Protein AF-0000000084461878 (afdb_homodimer)

pLDDT: mean 96.88, std 4.03, range [68.06, 98.94]

Radius of gyration: 26.91 Å; Cα contacts (8 Å, |Δi|>4): 1799; chains: 2; bounding box: 58×83×60 Å

Sequence (734 aa):
MLKQELDTPCLVIEKSTLLHNLEEMQQHALRHAIHVRPHVKTHKCSRLAKLQVEYGAIGLSVAKVSEAEVLVNQGLKNILITSPVVTAGKIARLAACLQKNPDILVVVDNEQNLADLNAAGEGINTPINVLVDVDSGLGRTGVRPDYAVNFALKLSQYPWLNLMGIQCYAGHLQHISSYEERKTKSLQVMQKASDIRKAFRSQDLPCRILTGSGTGTYDIDVEATEITEIQPGSYVVMDVEYSLIESQGNALPPVFQPAMTLLTTVISSNRQEHVTVDAGTKAIYTNAYHKPKIISHEGLEYDWGGFGDEQGKITALGSTPLPVNGEVLELVIPHCDPTINLFDQFYLVDNGRVVDVWDIDLRGKSQMLKQELDTPCLVIEKSTLLHNLEEMQQHALRHAIHVRPHVKTHKCSRLAKLQVEYGAIGLSVAKVSEAEVLVNQGLKNILITSPVVTAGKIARLAACLQKNPDILVVVDNEQNLADLNAAGEGINTPINVLVDVDSGLGRTGVRPDYAVNFALKLSQYPWLNLMGIQCYAGHLQHISSYEERKTKSLQVMQKASDIRKAFRSQDLPCRILTGSGTGTYDIDVEATEITEIQPGSYVVMDVEYSLIESQGNALPPVFQPAMTLLTTVISSNRQEHVTVDAGTKAIYTNAYHKPKIISHEGLEYDWGGFGDEQGKITALGSTPLPVNGEVLELVIPHCDPTINLFDQFYLVDNGRVVDVWDIDLRGKSQ

InterPro domains:
  IPR001608 Alanine racemase, N-terminal [PF01168] (14-238)
  IPR026956 D-serine dehydratase-like domain [PF14031] (259-349)
  IPR026956 D-serine dehydratase-like domain [SM01119] (259-350)
  IPR029066 PLP-binding barrel [G3DSA:3.20.20.10] (15-237)
  IPR029066 PLP-binding barrel [SSF51419] (14-246)
  IPR042208 D-serine dehydratase-like domain superfamily [G3DSA:2.40.37.20] (6-361)
  IPR051466 D-amino acid metabolism enzyme [PTHR28004] (4-366)

Foldseek 3Di:
DFPQPDDPFAKAFAPVLLVLLLLLLLVLCVVLVAAAAAEALQQLFLVSQVVSVVSGHPFYEYQALLSLVVNLVVVGAQYEHEHQQADLVSLLSVLVSCVSYVNYEYEDADLVSLVSNLVSLVVSVHAHEYAAEPELPPPPDGYDLVCRLVVLVSSVVRVSYDYAAHEYADPVLLQPAEPVVSLVSLLVSLLSSVVSRVVCVVVVHHHNAYEYAEPSCSNRSSPHDRHRYYHYHCLSADFPSSQRHADVVSDPDDSRDHRMKTKWFFAADPDQFKTKIQAAVLQAPDDPPDFWAWDQDPQKGKDNVPPDHGMTIIGGHDPDGYDDGGGMIITGGHGRSVNSLSDQWYFYDYPRHGDDITGSNSRPVPD/DFPQPDDPFAKAFAPVLLVLLLLLLLVLCVVLVAAAAAEALQQLFLVSQVVSVVSGHPFYEYQALLSLVVNLVVVGAQYEHEYQQADLVSLLSVLVSCVSYVNYEYEDADLVSLVSNLVSLVVSVHAHEYAAEPELPPPPDGYDLVCRLVVLVSSVVRPSYDYAAHEYADPVLLQPQEPVVSLVSLLVSLLSSVVSRVVCVVVVHHHNAYEYAEPSCSNRSSPHDRHRYYHYHCLSAHFPSSQRHADVVSDPDDSRDHRMKTKWFFAADPDQFKTKIQAAVLQAPDDPPDFWAWDQDPQKGKDNVPPDHGMTIIGGHDPDDYDDGGGMIITGGHGRSVNSLSDQWYFYDYPRHGDDITGSNSRPVPD

Structure (mmCIF, N/CA/C/O backbone):
data_AF-0000000084461878-model_v1
#
loop_
_entity.id
_entity.type
_entity.pdbx_description
1 polymer 'Alanine racemase'
#
loop_
_atom_site.group_PDB
_atom_site.id
_atom_site.type_symbol
_atom_site.label_atom_id
_atom_site.label_alt_id
_atom_site.label_comp_id
_atom_site.label_asym_id
_atom_site.label_entity_id
_atom_site.label_seq_id
_atom_site.pdbx_PDB_ins_code
_atom_site.Cartn_x
_atom_site.Cartn_y
_atom_site.Cartn_z
_atom_site.occupancy
_atom_site.B_iso_or_equiv
_atom_site.auth_seq_id
_atom_site.auth_comp_id
_atom_site.auth_asym_id
_atom_site.auth_atom_id
_atom_site.pdbx_PDB_model_num
ATOM 1 N N . MET A 1 1 ? -21.188 -4.254 17.938 1 94.25 1 MET A N 1
ATOM 2 C CA . MET A 1 1 ? -20.984 -2.934 17.344 1 94.25 1 MET A CA 1
ATOM 3 C C . MET A 1 1 ? -21.531 -2.885 15.93 1 94.25 1 MET A C 1
ATOM 5 O O . MET A 1 1 ? -21.422 -3.854 15.18 1 94.25 1 MET A O 1
ATOM 9 N N . LEU A 1 2 ? -22.25 -1.845 15.625 1 96.62 2 LEU A N 1
ATOM 10 C CA . LEU A 1 2 ? -22.75 -1.658 14.266 1 96.62 2 LEU A CA 1
ATOM 11 C C . LEU A 1 2 ? -21.609 -1.3 13.312 1 96.62 2 LEU A C 1
ATOM 13 O O . LEU A 1 2 ? -20.641 -0.655 13.711 1 96.62 2 LEU A O 1
ATOM 17 N N . LYS A 1 3 ? -21.766 -1.771 12.055 1 96.12 3 LYS A N 1
ATOM 18 C CA . LYS A 1 3 ? -20.781 -1.523 11.008 1 96.12 3 LYS A CA 1
ATOM 19 C C . LYS A 1 3 ? -20.5 -0.032 10.867 1 96.12 3 LYS A C 1
ATOM 21 O O . LYS A 1 3 ? -19.344 0.364 10.633 1 96.12 3 LYS A O 1
ATOM 26 N N . GLN A 1 4 ? -21.438 0.799 11.102 1 94.5 4 GLN A N 1
ATOM 27 C CA . GLN A 1 4 ? -21.312 2.24 10.906 1 94.5 4 GLN A CA 1
ATOM 28 C C . GLN A 1 4 ? -20.531 2.885 12.047 1 94.5 4 GLN A C 1
ATOM 30 O O . GLN A 1 4 ? -20.125 4.047 11.953 1 94.5 4 GLN A O 1
ATOM 35 N N . GLU A 1 5 ? -20.297 2.131 13.102 1 96.44 5 GLU A N 1
ATOM 36 C CA . GLU A 1 5 ? -19.609 2.646 14.273 1 96.44 5 GLU A CA 1
ATOM 37 C C . GLU A 1 5 ? -18.109 2.344 14.203 1 96.44 5 GLU A C 1
ATOM 39 O O . GLU A 1 5 ? -17.328 2.799 15.047 1 96.44 5 GLU A O 1
ATOM 44 N N . LEU A 1 6 ? -17.734 1.584 13.195 1 98 6 LEU A N 1
ATOM 45 C CA . LEU A 1 6 ? -16.328 1.203 13.062 1 98 6 LEU A CA 1
ATOM 46 C C . LEU A 1 6 ? -15.461 2.426 12.789 1 98 6 LEU A C 1
ATOM 48 O O . LEU A 1 6 ? -15.891 3.365 12.117 1 98 6 LEU A O 1
ATOM 52 N N . ASP A 1 7 ? -14.266 2.406 13.305 1 97.94 7 ASP A N 1
ATOM 53 C CA . ASP A 1 7 ? -13.281 3.436 12.984 1 97.94 7 ASP A CA 1
ATOM 54 C C . ASP A 1 7 ? -12.805 3.307 11.547 1 97.94 7 ASP A C 1
ATOM 56 O O . ASP A 1 7 ? -12.469 2.209 11.094 1 97.94 7 ASP A O 1
ATOM 60 N N . THR A 1 8 ? -12.828 4.402 10.805 1 98.5 8 THR A N 1
ATOM 61 C CA . THR A 1 8 ? -12.5 4.402 9.383 1 98.5 8 THR A CA 1
ATOM 62 C C . THR A 1 8 ? -11.133 5.035 9.141 1 98.5 8 THR A C 1
ATOM 64 O O . THR A 1 8 ? -10.625 5.77 9.984 1 98.5 8 THR A O 1
ATOM 67 N N . PRO A 1 9 ? -10.539 4.758 8.008 1 98.56 9 PRO A N 1
ATOM 68 C CA . PRO A 1 9 ? -10.969 3.762 7.027 1 98.56 9 PRO A CA 1
ATOM 69 C C . PRO A 1 9 ? -10.766 2.328 7.516 1 98.56 9 PRO A C 1
ATOM 71 O O . PRO A 1 9 ? -9.883 2.068 8.336 1 98.56 9 PRO A O 1
ATOM 74 N N . CYS A 1 10 ? -11.602 1.443 7.109 1 98.75 10 CYS A N 1
ATOM 75 C CA . CYS A 1 10 ? -11.453 0.032 7.445 1 98.75 10 CYS A CA 1
ATOM 76 C C . CYS A 1 10 ? -12.078 -0.852 6.375 1 98.75 10 CYS A C 1
ATOM 78 O O . CYS A 1 10 ? -12.859 -0.374 5.547 1 98.75 10 CYS A O 1
ATOM 80 N N . LEU A 1 11 ? -11.688 -2.055 6.32 1 98.88 11 LEU A N 1
ATOM 81 C CA . LEU A 1 11 ? -12.242 -3.043 5.402 1 98.88 11 LEU A CA 1
ATOM 82 C C . LEU A 1 11 ? -13.281 -3.914 6.102 1 98.88 11 LEU A C 1
ATOM 84 O O . LEU A 1 11 ? -13.039 -4.41 7.207 1 98.88 11 LEU A O 1
ATOM 88 N N . VAL A 1 12 ? -14.367 -4.062 5.418 1 98.81 12 VAL A N 1
ATOM 89 C CA . VAL A 1 12 ? -15.469 -4.875 5.93 1 98.81 12 VAL A CA 1
ATOM 90 C C . VAL A 1 12 ? -15.773 -6.008 4.953 1 98.81 12 VAL A C 1
ATOM 92 O O . VAL A 1 12 ? -15.766 -5.805 3.734 1 98.81 12 VAL A O 1
ATOM 95 N N . ILE A 1 13 ? -15.984 -7.203 5.473 1 98.88 13 ILE A N 1
ATOM 96 C CA . ILE A 1 13 ? -16.438 -8.328 4.664 1 98.88 13 ILE A CA 1
ATOM 97 C C . ILE A 1 13 ? -17.859 -8.727 5.094 1 98.88 13 ILE A C 1
ATOM 99 O O . ILE A 1 13 ? -18.094 -9.031 6.266 1 98.88 13 ILE A O 1
ATOM 103 N N . GLU A 1 14 ? -18.766 -8.672 4.184 1 98.69 14 GLU A N 1
ATOM 104 C CA . GLU A 1 14 ? -20.109 -9.188 4.426 1 98.69 14 GLU A CA 1
ATOM 105 C C . GLU A 1 14 ? -20.109 -10.711 4.449 1 98.69 14 GLU A C 1
ATOM 107 O O . GLU A 1 14 ? -19.891 -11.352 3.42 1 98.69 14 GLU A O 1
ATOM 112 N N . LYS A 1 15 ? -20.5 -11.281 5.57 1 98.56 15 LYS A N 1
ATOM 113 C CA . LYS A 1 15 ? -20.375 -12.719 5.805 1 98.56 15 LYS A CA 1
ATOM 114 C C . LYS A 1 15 ? -21.219 -13.5 4.801 1 98.56 15 LYS A C 1
ATOM 116 O O . LYS A 1 15 ? -20.734 -14.453 4.188 1 98.56 15 LYS A O 1
ATOM 121 N N . SER A 1 16 ? -22.453 -13.148 4.645 1 98.38 16 SER A N 1
ATOM 122 C CA . SER A 1 16 ? -23.359 -13.883 3.766 1 98.38 16 SER A CA 1
ATOM 123 C C . SER A 1 16 ? -22.844 -13.883 2.328 1 98.38 16 SER A C 1
ATOM 125 O O . SER A 1 16 ? -22.906 -14.906 1.644 1 98.38 16 SER A O 1
ATOM 127 N N . THR A 1 17 ? -22.328 -12.742 1.87 1 98.44 17 THR A N 1
ATOM 128 C CA . THR A 1 17 ? -21.812 -12.641 0.513 1 98.44 17 THR A CA 1
ATOM 129 C C . THR A 1 17 ? -20.547 -13.477 0.354 1 98.44 17 THR A C 1
ATOM 131 O O . THR A 1 17 ? -20.344 -14.125 -0.677 1 98.44 17 THR A O 1
ATOM 134 N N . LEU A 1 18 ? -19.688 -13.438 1.381 1 98.81 18 LEU A N 1
ATOM 135 C CA . LEU A 1 18 ? -18.484 -14.273 1.37 1 98.81 18 LEU A CA 1
ATOM 136 C C . LEU A 1 18 ? -18.859 -15.75 1.24 1 98.81 18 LEU A C 1
ATOM 138 O O . LEU A 1 18 ? -18.297 -16.453 0.396 1 98.81 18 LEU A O 1
ATOM 142 N N . LEU A 1 19 ? -19.828 -16.172 2.031 1 98.56 19 LEU A N 1
ATOM 143 C CA . LEU A 1 19 ? -20.234 -17.578 2.014 1 98.56 19 LEU A CA 1
ATOM 144 C C . LEU A 1 19 ? -20.859 -17.938 0.672 1 98.56 19 LEU A C 1
ATOM 146 O O . LEU A 1 19 ? -20.641 -19.031 0.151 1 98.56 19 LEU A O 1
ATOM 150 N N . HIS A 1 20 ? -21.594 -17 0.139 1 98.38 20 HIS A N 1
ATOM 151 C CA . HIS A 1 20 ? -22.156 -17.203 -1.192 1 98.38 20 HIS A CA 1
ATOM 152 C C . HIS A 1 20 ? -21.062 -17.453 -2.223 1 98.38 20 HIS A C 1
ATOM 154 O O . HIS A 1 20 ? -21.141 -18.406 -3.006 1 98.38 20 HIS A O 1
ATOM 160 N N . ASN A 1 21 ? -20.062 -16.578 -2.234 1 98.69 21 ASN A N 1
ATOM 161 C CA . ASN A 1 21 ? -18.969 -16.703 -3.182 1 98.69 21 ASN A CA 1
ATOM 162 C C . ASN A 1 21 ? -18.234 -18.031 -3.023 1 98.69 21 ASN A C 1
ATOM 164 O O . ASN A 1 21 ? -17.891 -18.672 -4.012 1 98.69 21 ASN A O 1
ATOM 168 N N . LEU A 1 22 ? -18 -18.422 -1.768 1 98.81 22 LEU A N 1
ATOM 169 C CA . LEU A 1 22 ? -17.328 -19.688 -1.481 1 98.81 22 LEU A CA 1
ATOM 170 C C . LEU A 1 22 ? -18.141 -20.875 -2.006 1 98.81 22 LEU A C 1
ATOM 172 O O . LEU A 1 22 ? -17.609 -21.781 -2.637 1 98.81 22 LEU A O 1
ATOM 176 N N . GLU A 1 23 ? -19.422 -20.812 -1.789 1 98.56 23 GLU A N 1
ATOM 177 C CA . GLU A 1 23 ? -20.312 -21.875 -2.227 1 98.56 23 GLU A CA 1
ATOM 178 C C . GLU A 1 23 ? -20.359 -21.969 -3.748 1 98.56 23 GLU A C 1
ATOM 180 O O . GLU A 1 23 ? -20.328 -23.062 -4.309 1 98.56 23 GLU A O 1
ATOM 185 N N . GLU A 1 24 ? -20.438 -20.828 -4.363 1 97.94 24 GLU A N 1
ATOM 186 C CA . GLU A 1 24 ? -20.469 -20.797 -5.82 1 97.94 24 GLU A CA 1
ATOM 187 C C . GLU A 1 24 ? -19.219 -21.422 -6.426 1 97.94 24 GLU A C 1
ATOM 189 O O . GLU A 1 24 ? -19.297 -22.172 -7.402 1 97.94 24 GLU A O 1
ATOM 194 N N . MET A 1 25 ? -18.062 -21.141 -5.887 1 98.56 25 MET A N 1
ATOM 195 C CA . MET A 1 25 ? -16.812 -21.719 -6.395 1 98.56 25 MET A CA 1
ATOM 196 C C . MET A 1 25 ? -16.766 -23.219 -6.152 1 98.56 25 MET A C 1
ATOM 198 O O . MET A 1 25 ? -16.328 -23.984 -7.016 1 98.56 25 MET A O 1
ATOM 202 N N . GLN A 1 26 ? -17.234 -23.641 -4.973 1 98.12 26 GLN A N 1
ATOM 203 C CA . GLN A 1 26 ? -17.281 -25.062 -4.664 1 98.12 26 GLN A CA 1
ATOM 204 C C . GLN A 1 26 ? -18.172 -25.812 -5.652 1 98.12 26 GLN A C 1
ATOM 206 O O . GLN A 1 26 ? -17.781 -26.859 -6.16 1 98.12 26 GLN A O 1
ATOM 211 N N . GLN A 1 27 ? -19.312 -25.266 -5.895 1 98.12 27 GLN A N 1
ATOM 212 C CA . GLN A 1 27 ? -20.25 -25.891 -6.828 1 98.12 27 GLN A CA 1
ATOM 213 C C . GLN A 1 27 ? -19.656 -25.953 -8.234 1 98.12 27 GLN A C 1
ATOM 215 O O . GLN A 1 27 ? -19.828 -26.953 -8.945 1 98.12 27 GLN A O 1
ATOM 220 N N . HIS A 1 28 ? -18.984 -24.859 -8.617 1 97.31 28 HIS A N 1
ATOM 221 C CA . HIS A 1 28 ? -18.312 -24.859 -9.906 1 97.31 28 HIS A CA 1
ATOM 222 C C . HIS A 1 28 ? -17.281 -25.969 -9.992 1 97.31 28 HIS A C 1
ATOM 224 O O . HIS A 1 28 ? -17.203 -26.688 -11 1 97.31 28 HIS A O 1
ATOM 230 N N . ALA A 1 29 ? -16.469 -26.078 -8.969 1 97.94 29 ALA A N 1
ATOM 231 C CA . ALA A 1 29 ? -15.43 -27.109 -8.914 1 97.94 29 ALA A CA 1
ATOM 232 C C . ALA A 1 29 ? -16.031 -28.5 -9.039 1 97.94 29 ALA A C 1
ATOM 234 O O . ALA A 1 29 ? -15.531 -29.328 -9.805 1 97.94 29 ALA A O 1
ATOM 235 N N . LEU A 1 30 ? -17.109 -28.781 -8.336 1 98 30 LEU A N 1
ATOM 236 C CA . LEU A 1 30 ? -17.781 -30.078 -8.359 1 98 30 LEU A CA 1
ATOM 237 C C . LEU A 1 30 ? -18.391 -30.344 -9.734 1 98 30 LEU A C 1
ATOM 239 O O . LEU A 1 30 ? -18.234 -31.438 -10.281 1 98 30 LEU A O 1
ATOM 243 N N . ARG A 1 31 ? -19.016 -29.359 -10.242 1 97.5 31 ARG A N 1
ATOM 244 C CA . ARG A 1 31 ? -19.703 -29.5 -11.523 1 97.5 31 ARG A CA 1
ATOM 245 C C . ARG A 1 31 ? -18.719 -29.859 -12.633 1 97.5 31 ARG A C 1
ATOM 247 O O . ARG A 1 31 ? -19.047 -30.641 -13.531 1 97.5 31 ARG A O 1
ATOM 254 N N . HIS A 1 32 ? -17.562 -29.297 -12.609 1 97.25 32 HIS A N 1
ATOM 255 C CA . HIS A 1 32 ? -16.609 -29.453 -13.703 1 97.25 32 HIS A CA 1
ATOM 256 C C . HIS A 1 32 ? -15.492 -30.422 -13.344 1 97.25 32 HIS A C 1
ATOM 258 O O . HIS A 1 32 ? -14.555 -30.609 -14.117 1 97.25 32 HIS A O 1
ATOM 264 N N . ALA A 1 33 ? -15.578 -31.016 -12.141 1 97.25 33 ALA A N 1
ATOM 265 C CA . ALA A 1 33 ? -14.57 -31.953 -11.656 1 97.25 33 ALA A CA 1
ATOM 266 C C . ALA A 1 33 ? -13.172 -31.344 -11.758 1 97.25 33 ALA A C 1
ATOM 268 O O . ALA A 1 33 ? -12.25 -31.969 -12.297 1 97.25 33 ALA A O 1
ATOM 269 N N . ILE A 1 34 ? -13.031 -30.141 -11.359 1 97.75 34 ILE A N 1
ATOM 270 C CA . ILE A 1 34 ? -11.766 -29.422 -11.352 1 97.75 34 ILE A CA 1
ATOM 271 C C . ILE A 1 34 ? -11.383 -29.062 -9.922 1 97.75 34 ILE A C 1
ATOM 273 O O . ILE A 1 34 ? -12.25 -28.797 -9.086 1 97.75 34 ILE A O 1
ATOM 277 N N . HIS A 1 35 ? -10.117 -29.156 -9.602 1 98.44 35 HIS A N 1
ATOM 278 C CA . HIS A 1 35 ? -9.656 -28.766 -8.273 1 98.44 35 HIS A CA 1
ATOM 279 C C . HIS A 1 35 ? -9.445 -27.25 -8.203 1 98.44 35 HIS A C 1
ATOM 281 O O . HIS A 1 35 ? -9.188 -26.609 -9.219 1 98.44 35 HIS A O 1
ATOM 287 N N . VAL A 1 36 ? -9.625 -26.719 -7.023 1 98.69 36 VAL A N 1
ATOM 288 C CA . VAL A 1 36 ? -9.383 -25.297 -6.77 1 98.69 36 VAL A CA 1
ATOM 289 C C . VAL A 1 36 ? -8.234 -25.125 -5.781 1 98.69 36 VAL A C 1
ATOM 291 O O . VAL A 1 36 ? -8.242 -25.734 -4.711 1 98.69 36 VAL A O 1
ATOM 294 N N . ARG A 1 37 ? -7.25 -24.422 -6.145 1 98.81 37 ARG A N 1
ATOM 295 C CA . ARG A 1 37 ? -6.145 -24 -5.289 1 98.81 37 ARG A CA 1
ATOM 296 C C . ARG A 1 37 ? -6.023 -22.484 -5.25 1 98.81 37 ARG A C 1
ATOM 298 O O . ARG A 1 37 ? -5.129 -21.906 -5.879 1 98.81 37 ARG A O 1
ATOM 305 N N . PRO A 1 38 ? -6.859 -21.859 -4.492 1 98.69 38 PRO A N 1
ATOM 306 C CA . PRO A 1 38 ? -6.992 -20.391 -4.551 1 98.69 38 PRO A CA 1
ATOM 307 C C . PRO A 1 38 ? -5.707 -19.672 -4.164 1 98.69 38 PRO A C 1
ATOM 309 O O . PRO A 1 38 ? -4.926 -20.172 -3.355 1 98.69 38 PRO A O 1
ATOM 312 N N . HIS A 1 39 ? -5.512 -18.547 -4.793 1 98.62 39 HIS A N 1
ATOM 313 C CA . HIS A 1 39 ? -4.348 -17.719 -4.508 1 98.62 39 HIS A CA 1
ATOM 314 C C . HIS A 1 39 ? -4.602 -16.797 -3.318 1 98.62 39 HIS A C 1
ATOM 316 O O . HIS A 1 39 ? -5.5 -15.953 -3.361 1 98.62 39 HIS A O 1
ATOM 322 N N . VAL A 1 40 ? -3.727 -16.859 -2.326 1 98.31 40 VAL A N 1
ATOM 323 C CA . VAL A 1 40 ? -3.938 -16.172 -1.058 1 98.31 40 VAL A CA 1
ATOM 324 C C . VAL A 1 40 ? -3.355 -14.758 -1.131 1 98.31 40 VAL A C 1
ATOM 326 O O . VAL A 1 40 ? -3.643 -13.914 -0.278 1 98.31 40 VAL A O 1
ATOM 329 N N . LYS A 1 41 ? -2.572 -14.484 -2.166 1 97 41 LYS A N 1
ATOM 330 C CA . LYS A 1 41 ? -1.944 -13.172 -2.264 1 97 41 LYS A CA 1
ATOM 331 C C . LYS A 1 41 ? -2.992 -12.062 -2.283 1 97 41 LYS A C 1
ATOM 333 O O . LYS A 1 41 ? -2.693 -10.914 -1.945 1 97 41 LYS A O 1
ATOM 338 N N . THR A 1 42 ? -4.227 -12.383 -2.646 1 97.12 42 THR A N 1
ATOM 339 C CA . THR A 1 42 ? -5.305 -11.406 -2.721 1 97.12 42 THR A CA 1
ATOM 340 C C . THR A 1 42 ? -5.703 -10.93 -1.326 1 97.12 42 THR A C 1
ATOM 342 O O . THR A 1 42 ? -5.543 -9.75 -0.999 1 97.12 42 THR A O 1
ATOM 345 N N . HIS A 1 43 ? -6.07 -11.867 -0.477 1 98.31 43 HIS A N 1
ATOM 346 C CA . HIS A 1 43 ? -6.715 -11.461 0.764 1 98.31 43 HIS A CA 1
ATOM 347 C C . HIS A 1 43 ? -5.734 -11.484 1.932 1 98.31 43 HIS A C 1
ATOM 349 O O . HIS A 1 43 ? -5.992 -10.891 2.979 1 98.31 43 HIS A O 1
ATOM 355 N N . LYS A 1 44 ? -4.688 -12.258 1.851 1 98.5 44 LYS A N 1
ATOM 356 C CA . LYS A 1 44 ? -3.59 -12.25 2.816 1 98.5 44 LYS A CA 1
ATOM 357 C C . LYS A 1 44 ? -4.094 -12.57 4.219 1 98.5 44 LYS A C 1
ATOM 359 O O . LYS A 1 44 ? -3.557 -12.062 5.207 1 98.5 44 LYS A O 1
ATOM 364 N N . CYS A 1 45 ? -5.07 -13.398 4.336 1 98.75 45 CYS A N 1
ATOM 365 C CA . CYS A 1 45 ? -5.703 -13.766 5.598 1 98.75 45 CYS A CA 1
ATOM 366 C C . CYS A 1 45 ? -5.73 -15.281 5.773 1 98.75 45 CYS A C 1
ATOM 368 O O . CYS A 1 45 ? -6.457 -15.977 5.066 1 98.75 45 CYS A O 1
ATOM 370 N N . SER A 1 46 ? -5.012 -15.82 6.793 1 98.62 46 SER A N 1
ATOM 371 C CA . SER A 1 46 ? -4.922 -17.266 6.984 1 98.62 46 SER A CA 1
ATOM 372 C C . SER A 1 46 ? -6.27 -17.859 7.379 1 98.62 46 SER A C 1
ATOM 374 O O . SER A 1 46 ? -6.59 -18.984 7.016 1 98.62 46 SER A O 1
ATOM 376 N N . ARG A 1 47 ? -7.086 -17.078 8.078 1 98.38 47 ARG A N 1
ATOM 377 C CA . ARG A 1 47 ? -8.414 -17.562 8.461 1 98.38 47 ARG A CA 1
ATOM 378 C C . ARG A 1 47 ? -9.305 -17.75 7.238 1 98.38 47 ARG A C 1
ATOM 380 O O . ARG A 1 47 ? -10.039 -18.734 7.137 1 98.38 47 ARG A O 1
ATOM 387 N N . LEU A 1 48 ? -9.227 -16.781 6.344 1 98.75 48 LEU A N 1
ATOM 388 C CA . LEU A 1 48 ? -9.984 -16.906 5.105 1 98.75 48 LEU A CA 1
ATOM 389 C C . LEU A 1 48 ? -9.461 -18.062 4.262 1 98.75 48 LEU A C 1
ATOM 391 O O . LEU A 1 48 ? -10.234 -18.797 3.645 1 98.75 48 LEU A O 1
ATOM 395 N N . ALA A 1 49 ? -8.172 -18.234 4.246 1 98.81 49 ALA A N 1
ATOM 396 C CA . ALA A 1 49 ? -7.555 -19.375 3.547 1 98.81 49 ALA A CA 1
ATOM 397 C C . ALA A 1 49 ? -8.07 -20.703 4.094 1 98.81 49 ALA A C 1
ATOM 399 O O . ALA A 1 49 ? -8.398 -21.609 3.324 1 98.81 49 ALA A O 1
ATOM 400 N N . LYS A 1 50 ? -8.109 -20.781 5.383 1 98.5 50 LYS A N 1
ATOM 401 C CA . LYS A 1 50 ? -8.625 -22 6.023 1 98.5 50 LYS A CA 1
ATOM 402 C C . LYS A 1 50 ? -10.07 -22.25 5.621 1 98.5 50 LYS A C 1
ATOM 404 O O . LYS A 1 50 ? -10.453 -23.406 5.363 1 98.5 50 LYS A O 1
ATOM 409 N N . LEU A 1 51 ? -10.812 -21.188 5.582 1 98.5 51 LEU A N 1
ATOM 410 C CA . LEU A 1 51 ? -12.211 -21.312 5.176 1 98.5 51 LEU A CA 1
ATOM 411 C C . LEU A 1 51 ? -12.312 -21.828 3.746 1 98.5 51 LEU A C 1
ATOM 413 O O . LEU A 1 51 ? -13.188 -22.641 3.439 1 98.5 51 LEU A O 1
ATOM 417 N N . GLN A 1 52 ? -11.461 -21.375 2.842 1 98.75 52 GLN A N 1
ATOM 418 C CA . GLN A 1 52 ? -11.445 -21.844 1.462 1 98.75 52 GLN A CA 1
ATOM 419 C C . GLN A 1 52 ? -11.164 -23.344 1.401 1 98.75 52 GLN A C 1
ATOM 421 O O . GLN A 1 52 ? -11.789 -24.078 0.631 1 98.75 52 GLN A O 1
ATOM 426 N N . VAL A 1 53 ? -10.258 -23.797 2.23 1 98.69 53 VAL A N 1
ATOM 427 C CA . VAL A 1 53 ? -9.93 -25.219 2.295 1 98.69 53 VAL A CA 1
ATOM 428 C C . VAL A 1 53 ? -11.133 -26 2.82 1 98.69 53 VAL A C 1
ATOM 430 O O . VAL A 1 53 ? -11.469 -27.062 2.293 1 98.69 53 VAL A O 1
ATOM 433 N N . GLU A 1 54 ? -11.797 -25.484 3.799 1 98.44 54 GLU A N 1
ATOM 434 C CA . GLU A 1 54 ? -12.984 -26.125 4.359 1 98.44 54 GLU A CA 1
ATOM 435 C C . GLU A 1 54 ? -14.086 -26.25 3.312 1 98.44 54 GLU A C 1
ATOM 437 O O . GLU A 1 54 ? -14.859 -27.219 3.338 1 98.44 54 GLU A O 1
ATOM 442 N N . TYR A 1 55 ? -14.109 -25.359 2.373 1 98.25 55 TYR A N 1
ATOM 443 C CA . TYR A 1 55 ? -15.148 -25.375 1.343 1 98.25 55 TYR A CA 1
ATOM 444 C C . TYR A 1 55 ? -14.719 -26.234 0.157 1 98.25 55 TYR A C 1
ATOM 446 O O . TYR A 1 55 ? -15.438 -26.312 -0.845 1 98.25 55 TYR A O 1
ATOM 454 N N . GLY A 1 56 ? -13.531 -26.766 0.208 1 98.06 56 GLY A N 1
ATOM 455 C CA . GLY A 1 56 ? -13.242 -27.781 -0.795 1 98.06 56 GLY A CA 1
ATOM 456 C C . GLY A 1 56 ? -11.953 -27.516 -1.553 1 98.06 56 GLY A C 1
ATOM 457 O O . GLY A 1 56 ? -11.539 -28.312 -2.393 1 98.06 56 GLY A O 1
ATOM 458 N N . ALA A 1 57 ? -11.25 -26.375 -1.299 1 98.69 57 ALA A N 1
ATOM 459 C CA . ALA A 1 57 ? -9.969 -26.141 -1.952 1 98.69 57 ALA A CA 1
ATOM 460 C C . ALA A 1 57 ? -8.977 -27.25 -1.624 1 98.69 57 ALA A C 1
ATOM 462 O O . ALA A 1 57 ? -8.906 -27.719 -0.482 1 98.69 57 ALA A O 1
ATOM 463 N N . ILE A 1 58 ? -8.18 -27.688 -2.559 1 98.38 58 ILE A N 1
ATOM 464 C CA . ILE A 1 58 ? -7.266 -28.812 -2.373 1 98.38 58 ILE A CA 1
ATOM 465 C C . ILE A 1 58 ? -5.965 -28.312 -1.736 1 98.38 58 ILE A C 1
ATOM 467 O O . ILE A 1 58 ? -5.129 -29.125 -1.32 1 98.38 58 ILE A O 1
ATOM 471 N N . GLY A 1 59 ? -5.793 -27.094 -1.676 1 98.38 59 GLY A N 1
ATOM 472 C CA . GLY A 1 59 ? -4.621 -26.375 -1.198 1 98.38 59 GLY A CA 1
ATOM 473 C C . GLY A 1 59 ? -4.707 -24.875 -1.416 1 98.38 59 GLY A C 1
ATOM 474 O O . GLY A 1 59 ? -5.801 -24.328 -1.573 1 98.38 59 GLY A O 1
ATOM 475 N N . LEU A 1 60 ? -3.5 -24.266 -1.347 1 98.81 60 LEU A N 1
ATOM 476 C CA . LEU A 1 60 ? -3.43 -22.812 -1.462 1 98.81 60 LEU A CA 1
ATOM 477 C C . LEU A 1 60 ? -2.242 -22.391 -2.32 1 98.81 60 LEU A C 1
ATOM 479 O O . LEU A 1 60 ? -1.188 -23.031 -2.283 1 98.81 60 LEU A O 1
ATOM 483 N N . SER A 1 61 ? -2.453 -21.375 -3.102 1 98.88 61 SER A N 1
ATOM 484 C CA . SER A 1 61 ? -1.364 -20.75 -3.85 1 98.88 61 SER A CA 1
ATOM 485 C C . SER A 1 61 ? -0.881 -19.484 -3.172 1 98.88 61 SER A C 1
ATOM 487 O O . SER A 1 61 ? -1.684 -18.719 -2.627 1 98.88 61 SER A O 1
ATOM 489 N N . VAL A 1 62 ? 0.441 -19.297 -3.172 1 98.75 62 VAL A N 1
ATOM 490 C CA . VAL A 1 62 ? 1.068 -18.062 -2.693 1 98.75 62 VAL A CA 1
ATOM 491 C C . VAL A 1 62 ? 2.074 -17.562 -3.725 1 98.75 62 VAL A C 1
ATOM 493 O O . VAL A 1 62 ? 2.533 -18.328 -4.578 1 98.75 62 VAL A O 1
ATOM 496 N N . ALA A 1 63 ? 2.365 -16.266 -3.652 1 98.12 63 ALA A N 1
ATOM 497 C CA . ALA A 1 63 ? 3.32 -15.688 -4.598 1 98.12 63 ALA A CA 1
ATOM 498 C C . ALA A 1 63 ? 4.73 -15.672 -4.012 1 98.12 63 ALA A C 1
ATOM 500 O O . ALA A 1 63 ? 5.715 -15.602 -4.75 1 98.12 63 ALA A O 1
ATOM 501 N N . LYS A 1 64 ? 4.801 -15.688 -2.66 1 98.31 64 LYS A N 1
ATOM 502 C CA . LYS A 1 64 ? 6.062 -15.43 -1.976 1 98.31 64 LYS A CA 1
ATOM 503 C C . LYS A 1 64 ? 6.336 -16.484 -0.908 1 98.31 64 LYS A C 1
ATOM 505 O O . LYS A 1 64 ? 5.41 -16.984 -0.272 1 98.31 64 LYS A O 1
ATOM 510 N N . VAL A 1 65 ? 7.652 -16.703 -0.629 1 98.69 65 VAL A N 1
ATOM 511 C CA . VAL A 1 65 ? 8.062 -17.625 0.421 1 98.69 65 VAL A CA 1
ATOM 512 C C . VAL A 1 65 ? 7.543 -17.141 1.772 1 98.69 65 VAL A C 1
ATOM 514 O O . VAL A 1 65 ? 7.109 -17.938 2.605 1 98.69 65 VAL A O 1
ATOM 517 N N . SER A 1 66 ? 7.531 -15.828 1.971 1 98.56 66 SER A N 1
ATOM 518 C CA . SER A 1 66 ? 7.074 -15.273 3.24 1 98.56 66 SER A CA 1
ATOM 519 C C . SER A 1 66 ? 5.602 -15.578 3.48 1 98.56 66 SER A C 1
ATOM 521 O O . SER A 1 66 ? 5.184 -15.805 4.617 1 98.56 66 SER A O 1
ATOM 523 N N . GLU A 1 67 ? 4.812 -15.594 2.479 1 98.56 67 GLU A N 1
ATOM 524 C CA . GLU A 1 67 ? 3.416 -16 2.611 1 98.56 67 GLU A CA 1
ATOM 525 C C . GLU A 1 67 ? 3.299 -17.469 2.984 1 98.56 67 GLU A C 1
ATOM 527 O O . GLU A 1 67 ? 2.5 -17.844 3.85 1 98.56 67 GLU A O 1
ATOM 532 N N . ALA A 1 68 ? 4.082 -18.297 2.295 1 98.81 68 ALA A N 1
ATOM 533 C CA . ALA A 1 68 ? 4.074 -19.719 2.578 1 98.81 68 ALA A CA 1
ATOM 534 C C . ALA A 1 68 ? 4.418 -20 4.039 1 98.81 68 ALA A C 1
ATOM 536 O O . ALA A 1 68 ? 3.789 -20.844 4.688 1 98.81 68 ALA A O 1
ATOM 537 N N . GLU A 1 69 ? 5.383 -19.25 4.543 1 98.69 69 GLU A N 1
ATOM 538 C CA . GLU A 1 69 ? 5.82 -19.438 5.926 1 98.69 69 GLU A CA 1
ATOM 539 C C . GLU A 1 69 ? 4.664 -19.234 6.902 1 98.69 69 GLU A C 1
ATOM 541 O O . GLU A 1 69 ? 4.492 -20.016 7.836 1 98.69 69 GLU A O 1
ATOM 546 N N . VAL A 1 70 ? 3.871 -18.203 6.652 1 98.44 70 VAL A N 1
ATOM 547 C CA . VAL A 1 70 ? 2.756 -17.906 7.543 1 98.44 70 VAL A CA 1
ATOM 548 C C . VAL A 1 70 ? 1.739 -19.047 7.492 1 98.44 70 VAL A C 1
ATOM 550 O O . VAL A 1 70 ? 1.279 -19.516 8.531 1 98.44 70 VAL A O 1
ATOM 553 N N . LEU A 1 71 ? 1.444 -19.484 6.289 1 98.69 71 LEU A N 1
ATOM 554 C CA . LEU A 1 71 ? 0.443 -20.531 6.129 1 98.69 71 LEU A CA 1
ATOM 555 C C . LEU A 1 71 ? 0.928 -21.844 6.734 1 98.69 71 LEU A C 1
ATOM 557 O O . LEU A 1 71 ? 0.161 -22.547 7.398 1 98.69 71 LEU A O 1
ATOM 561 N N . VAL A 1 72 ? 2.223 -22.188 6.527 1 98.5 72 VAL A N 1
ATOM 562 C CA . VAL A 1 72 ? 2.814 -23.391 7.094 1 98.5 72 VAL A CA 1
ATOM 563 C C . VAL A 1 72 ? 2.732 -23.344 8.617 1 98.5 72 VAL A C 1
ATOM 565 O O . VAL A 1 72 ? 2.371 -24.328 9.258 1 98.5 72 VAL A O 1
ATOM 568 N N . ASN A 1 73 ? 3.021 -22.172 9.172 1 97.94 73 ASN A N 1
ATOM 569 C CA . ASN A 1 73 ? 2.982 -22 10.617 1 97.94 73 ASN A CA 1
ATOM 570 C C . ASN A 1 73 ? 1.562 -22.125 11.164 1 97.94 73 ASN A C 1
ATOM 572 O O . ASN A 1 73 ? 1.367 -22.406 12.344 1 97.94 73 ASN A O 1
ATOM 576 N N . GLN A 1 74 ? 0.562 -21.938 10.289 1 97.19 74 GLN A N 1
ATOM 577 C CA . GLN A 1 74 ? -0.837 -22.062 10.68 1 97.19 74 GLN A CA 1
ATOM 578 C C . GLN A 1 74 ? -1.341 -23.484 10.438 1 97.19 74 GLN A C 1
ATOM 580 O O . GLN A 1 74 ? -2.525 -23.766 10.625 1 97.19 74 GLN A O 1
ATOM 585 N N . GLY A 1 75 ? -0.501 -24.359 9.906 1 96.88 75 GLY A N 1
ATOM 586 C CA . GLY A 1 75 ? -0.84 -25.766 9.719 1 96.88 75 GLY A CA 1
ATOM 587 C C . GLY A 1 75 ? -1.509 -26.047 8.391 1 96.88 75 GLY A C 1
ATOM 588 O O . GLY A 1 75 ? -2.053 -27.125 8.18 1 96.88 75 GLY A O 1
ATOM 589 N N . LEU A 1 76 ? -1.541 -25.078 7.52 1 97.75 76 LEU A N 1
ATOM 590 C CA . LEU A 1 76 ? -2.141 -25.281 6.203 1 97.75 76 LEU A CA 1
ATOM 591 C C . LEU A 1 76 ? -1.196 -26.047 5.285 1 97.75 76 LEU A C 1
ATOM 593 O O . LEU A 1 76 ? 0.022 -25.875 5.359 1 97.75 76 LEU A O 1
ATOM 597 N N . LYS A 1 77 ? -1.743 -26.891 4.441 1 96.75 77 LYS A N 1
ATOM 598 C CA . LYS A 1 77 ? -0.959 -27.812 3.625 1 96.75 77 LYS A CA 1
ATOM 599 C C . LYS A 1 77 ? -1.222 -27.594 2.139 1 96.75 77 LYS A C 1
ATOM 601 O O . LYS A 1 77 ? -2.029 -26.75 1.765 1 96.75 77 LYS A O 1
ATOM 606 N N . ASN A 1 78 ? -0.464 -28.328 1.317 1 97.94 78 ASN A N 1
ATOM 607 C CA . ASN A 1 78 ? -0.604 -28.312 -0.135 1 97.94 78 ASN A CA 1
ATOM 608 C C . ASN A 1 78 ? -0.473 -26.906 -0.704 1 97.94 78 ASN A C 1
ATOM 610 O O . ASN A 1 78 ? -1.345 -26.453 -1.444 1 97.94 78 ASN A O 1
ATOM 614 N N . ILE A 1 79 ? 0.625 -26.281 -0.302 1 98.88 79 ILE A N 1
ATOM 615 C CA . ILE A 1 79 ? 0.892 -24.906 -0.697 1 98.88 79 ILE A CA 1
ATOM 616 C C . ILE A 1 79 ? 1.715 -24.891 -1.982 1 98.88 79 ILE A C 1
ATOM 618 O O . ILE A 1 79 ? 2.691 -25.625 -2.111 1 98.88 79 ILE A O 1
ATOM 622 N N . LEU A 1 80 ? 1.271 -24.109 -2.949 1 98.94 80 LEU A N 1
ATOM 623 C CA . LEU A 1 80 ? 2.004 -23.875 -4.188 1 98.94 80 LEU A CA 1
ATOM 624 C C . LEU A 1 80 ? 2.568 -22.453 -4.227 1 98.94 80 LEU A C 1
ATOM 626 O O . LEU A 1 80 ? 1.815 -21.484 -4.168 1 98.94 80 LEU A O 1
ATOM 630 N N . ILE A 1 81 ? 3.896 -22.312 -4.293 1 98.88 81 ILE A N 1
ATOM 631 C CA . ILE A 1 81 ? 4.527 -21.016 -4.527 1 98.88 81 ILE A CA 1
ATOM 632 C C . ILE A 1 81 ? 4.625 -20.75 -6.027 1 98.88 81 ILE A C 1
ATOM 634 O O . ILE A 1 81 ? 5.359 -21.438 -6.738 1 98.88 81 ILE A O 1
ATOM 638 N N . THR A 1 82 ? 3.947 -19.688 -6.484 1 98.75 82 THR A N 1
ATOM 639 C CA . THR A 1 82 ? 3.656 -19.547 -7.906 1 98.75 82 THR A CA 1
ATOM 640 C C . THR A 1 82 ? 4.703 -18.656 -8.578 1 98.75 82 THR A C 1
ATOM 642 O O . THR A 1 82 ? 4.59 -18.359 -9.766 1 98.75 82 THR A O 1
ATOM 645 N N . SER A 1 83 ? 5.734 -18.203 -7.824 1 98.31 83 SER A N 1
ATOM 646 C CA . SER A 1 83 ? 6.863 -17.453 -8.375 1 98.31 83 SER A CA 1
ATOM 647 C C . SER A 1 83 ? 8.188 -18.156 -8.078 1 98.31 83 SER A C 1
ATOM 649 O O . SER A 1 83 ? 8.336 -18.781 -7.023 1 98.31 83 SER A O 1
ATOM 651 N N . PRO A 1 84 ? 9.172 -18.016 -8.992 1 98.62 84 PRO A N 1
ATOM 652 C CA . PRO A 1 84 ? 10.445 -18.703 -8.758 1 98.62 84 PRO A CA 1
ATOM 653 C C . PRO A 1 84 ? 11.133 -18.25 -7.469 1 98.62 84 PRO A C 1
ATOM 655 O O . PRO A 1 84 ? 11.109 -17.062 -7.137 1 98.62 84 PRO A O 1
ATOM 658 N N . VAL A 1 85 ? 11.641 -19.219 -6.77 1 98.69 85 VAL A N 1
ATOM 659 C CA . VAL A 1 85 ? 12.445 -18.984 -5.57 1 98.69 85 VAL A CA 1
ATOM 660 C C . VAL A 1 85 ? 13.922 -19.078 -5.918 1 98.69 85 VAL A C 1
ATOM 662 O O . VAL A 1 85 ? 14.461 -20.188 -6.094 1 98.69 85 VAL A O 1
ATOM 665 N N . VAL A 1 86 ? 14.625 -17.984 -5.953 1 97.88 86 VAL A N 1
ATOM 666 C CA . VAL A 1 86 ? 15.867 -17.953 -6.719 1 97.88 86 VAL A CA 1
ATOM 667 C C . VAL A 1 86 ? 17.047 -17.703 -5.785 1 97.88 86 VAL A C 1
ATOM 669 O O . VAL A 1 86 ? 18.094 -18.328 -5.898 1 97.88 86 VAL A O 1
ATOM 672 N N . THR A 1 87 ? 16.984 -16.781 -4.801 1 97.31 87 THR A N 1
ATOM 673 C CA . THR A 1 87 ? 18.125 -16.375 -3.986 1 97.31 87 THR A CA 1
ATOM 674 C C . THR A 1 87 ? 18.438 -17.453 -2.945 1 97.31 87 THR A C 1
ATOM 676 O O . THR A 1 87 ? 17.547 -18.172 -2.494 1 97.31 87 THR A O 1
ATOM 679 N N . ALA A 1 88 ? 19.75 -17.562 -2.6 1 97.12 88 ALA A N 1
ATOM 680 C CA . ALA A 1 88 ? 20.188 -18.531 -1.604 1 97.12 88 ALA A CA 1
ATOM 681 C C . ALA A 1 88 ? 19.406 -18.359 -0.302 1 97.12 88 ALA A C 1
ATOM 683 O O . ALA A 1 88 ? 19 -19.359 0.318 1 97.12 88 ALA A O 1
ATOM 684 N N . GLY A 1 89 ? 19.203 -17.141 0.089 1 96.94 89 GLY A N 1
ATOM 685 C CA . GLY A 1 89 ? 18.453 -16.875 1.305 1 96.94 89 GLY A CA 1
ATOM 686 C C . GLY A 1 89 ? 17.016 -17.375 1.237 1 96.94 89 GLY A C 1
ATOM 687 O O . GLY A 1 89 ? 16.531 -18 2.184 1 96.94 89 GLY A O 1
ATOM 688 N N . LYS A 1 90 ? 16.344 -17.188 0.15 1 98.19 90 LYS A N 1
ATOM 689 C CA . LYS A 1 90 ? 14.953 -17.625 -0.005 1 98.19 90 LYS A CA 1
ATOM 690 C C . LYS A 1 90 ? 14.859 -19.141 -0.125 1 98.19 90 LYS A C 1
ATOM 692 O O . LYS A 1 90 ? 13.891 -19.75 0.34 1 98.19 90 LYS A O 1
ATOM 697 N N . ILE A 1 91 ? 15.828 -19.688 -0.821 1 98.56 91 ILE A N 1
ATOM 698 C CA . ILE A 1 91 ? 15.859 -21.141 -0.951 1 98.56 91 ILE A CA 1
ATOM 699 C C . ILE A 1 91 ? 16.047 -21.781 0.423 1 98.56 91 ILE A C 1
ATOM 701 O O . ILE A 1 91 ? 15.438 -22.797 0.731 1 98.56 91 ILE A O 1
ATOM 705 N N . ALA A 1 92 ? 16.875 -21.156 1.253 1 98.44 92 ALA A N 1
ATOM 706 C CA . ALA A 1 92 ? 17.047 -21.656 2.617 1 98.44 92 ALA A CA 1
ATOM 707 C C . ALA A 1 92 ? 15.742 -21.562 3.398 1 98.44 92 ALA A C 1
ATOM 709 O O . ALA A 1 92 ? 15.406 -22.484 4.152 1 98.44 92 ALA A O 1
ATOM 710 N N . ARG A 1 93 ? 15.031 -20.5 3.229 1 98.44 93 ARG A N 1
ATOM 711 C CA . ARG A 1 93 ? 13.734 -20.344 3.875 1 98.44 93 ARG A CA 1
ATOM 712 C C . ARG A 1 93 ? 12.734 -21.359 3.355 1 98.44 93 ARG A C 1
ATOM 714 O O . ARG A 1 93 ? 11.969 -21.938 4.129 1 98.44 93 ARG A O 1
ATOM 721 N N . LEU A 1 94 ? 12.75 -21.562 2.068 1 98.69 94 LEU A N 1
ATOM 722 C CA . LEU A 1 94 ? 11.922 -22.609 1.476 1 98.69 94 LEU A CA 1
ATOM 723 C C . LEU A 1 94 ? 12.242 -23.969 2.084 1 98.69 94 LEU A C 1
ATOM 725 O O . LEU A 1 94 ? 11.336 -24.719 2.451 1 98.69 94 LEU A O 1
ATOM 729 N N . ALA A 1 95 ? 13.539 -24.266 2.191 1 98.62 95 ALA A N 1
ATOM 730 C CA . ALA A 1 95 ? 13.961 -25.547 2.768 1 98.62 95 ALA A CA 1
ATOM 731 C C . ALA A 1 95 ? 13.414 -25.719 4.18 1 98.62 95 ALA A C 1
ATOM 733 O O . ALA A 1 95 ? 12.961 -26.797 4.547 1 98.62 95 ALA A O 1
ATOM 734 N N . ALA A 1 96 ? 13.438 -24.656 4.902 1 98.25 96 ALA A N 1
ATOM 735 C CA . ALA A 1 96 ? 12.906 -24.688 6.262 1 98.25 96 ALA A CA 1
ATOM 736 C C . ALA A 1 96 ? 11.406 -25 6.25 1 98.25 96 ALA A C 1
ATOM 738 O O . ALA A 1 96 ? 10.914 -25.75 7.09 1 98.25 96 ALA A O 1
ATOM 739 N N . CYS A 1 97 ? 10.672 -24.406 5.34 1 98.31 97 CYS A N 1
ATOM 740 C CA . CYS A 1 97 ? 9.25 -24.688 5.191 1 98.31 97 CYS A CA 1
ATOM 741 C C . CYS A 1 97 ? 9.008 -26.141 4.816 1 98.31 97 CYS A C 1
ATOM 743 O O . CYS A 1 97 ? 8.094 -26.781 5.336 1 98.31 97 CYS A O 1
ATOM 745 N N . LEU A 1 98 ? 9.883 -26.656 3.928 1 98.19 98 LEU A N 1
ATOM 746 C CA . LEU A 1 98 ? 9.742 -28.016 3.402 1 98.19 98 LEU A CA 1
ATOM 747 C C . LEU A 1 98 ? 9.945 -29.047 4.5 1 98.19 98 LEU A C 1
ATOM 749 O O . LEU A 1 98 ? 9.367 -30.125 4.453 1 98.19 98 LEU A O 1
ATOM 753 N N . GLN A 1 99 ? 10.711 -28.719 5.461 1 97.12 99 GLN A N 1
ATOM 754 C CA . GLN A 1 99 ? 10.922 -29.625 6.586 1 97.12 99 GLN A CA 1
ATOM 755 C C . GLN A 1 99 ? 9.648 -29.797 7.402 1 97.12 99 GLN A C 1
ATOM 757 O O . GLN A 1 99 ? 9.398 -30.875 7.957 1 97.12 99 GLN A O 1
ATOM 762 N N . LYS A 1 100 ? 8.844 -28.766 7.41 1 96.12 100 LYS A N 1
ATOM 763 C CA . LYS A 1 100 ? 7.574 -28.812 8.133 1 96.12 100 LYS A CA 1
ATOM 764 C C . LYS A 1 100 ? 6.453 -29.359 7.25 1 96.12 100 LYS A C 1
ATOM 766 O O . LYS A 1 100 ? 5.527 -30.016 7.734 1 96.12 100 LYS A O 1
ATOM 771 N N . ASN A 1 101 ? 6.535 -29.016 6.027 1 97.06 101 ASN A N 1
ATOM 772 C CA . ASN A 1 101 ? 5.516 -29.344 5.039 1 97.06 101 ASN A CA 1
ATOM 773 C C . ASN A 1 101 ? 6.141 -29.797 3.719 1 97.06 101 ASN A C 1
ATOM 775 O O . ASN A 1 101 ? 6.223 -29.016 2.77 1 97.06 101 ASN A O 1
ATOM 779 N N . PRO A 1 102 ? 6.414 -31.062 3.576 1 96.19 102 PRO A N 1
ATOM 780 C CA . PRO A 1 102 ? 7.152 -31.547 2.412 1 96.19 102 PRO A CA 1
ATOM 781 C C . PRO A 1 102 ? 6.324 -31.516 1.131 1 96.19 102 PRO A C 1
ATOM 783 O O . PRO A 1 102 ? 6.859 -31.734 0.039 1 96.19 102 PRO A O 1
ATOM 786 N N . ASP A 1 103 ? 5.055 -31.234 1.214 1 96.81 103 ASP A N 1
ATOM 787 C CA . ASP A 1 103 ? 4.184 -31.281 0.043 1 96.81 103 ASP A CA 1
ATOM 788 C C . ASP A 1 103 ? 4.172 -29.938 -0.685 1 96.81 103 ASP A C 1
ATOM 790 O O . ASP A 1 103 ? 3.477 -29.781 -1.69 1 96.81 103 ASP A O 1
ATOM 794 N N . ILE A 1 104 ? 4.934 -28.953 -0.221 1 98.69 104 ILE A N 1
ATOM 795 C CA . ILE A 1 104 ? 4.996 -27.656 -0.862 1 98.69 104 ILE A CA 1
ATOM 796 C C . ILE A 1 104 ? 5.496 -27.797 -2.297 1 98.69 104 ILE A C 1
ATOM 798 O O . ILE A 1 104 ? 6.426 -28.562 -2.559 1 98.69 104 ILE A O 1
ATOM 802 N N . LEU A 1 105 ? 4.82 -27.156 -3.193 1 98.75 105 LEU A N 1
ATOM 803 C CA . LEU A 1 105 ? 5.195 -27.078 -4.602 1 98.75 105 LEU A CA 1
ATOM 804 C C . LEU A 1 105 ? 5.828 -25.734 -4.93 1 98.75 105 LEU A C 1
ATOM 806 O O . LEU A 1 105 ? 5.418 -24.703 -4.391 1 98.75 105 LEU A O 1
ATOM 810 N N . VAL A 1 106 ? 6.844 -25.734 -5.797 1 98.88 106 VAL A N 1
ATOM 811 C CA . VAL A 1 106 ? 7.426 -24.5 -6.297 1 98.88 106 VAL A CA 1
ATOM 812 C C . VAL A 1 106 ? 7.508 -24.531 -7.82 1 98.88 106 VAL A C 1
ATOM 814 O O . VAL A 1 106 ? 7.598 -25.625 -8.414 1 98.88 106 VAL A O 1
ATOM 817 N N . VAL A 1 107 ? 7.484 -23.391 -8.43 1 98.94 107 VAL A N 1
ATOM 818 C CA . VAL A 1 107 ? 7.629 -23.344 -9.883 1 98.94 107 VAL A CA 1
ATOM 819 C C . VAL A 1 107 ? 9.086 -23.078 -10.25 1 98.94 107 VAL A C 1
ATOM 821 O O . VAL A 1 107 ? 9.828 -22.469 -9.469 1 98.94 107 VAL A O 1
ATOM 824 N N . VAL A 1 108 ? 9.469 -23.531 -11.422 1 98.88 108 VAL A N 1
ATOM 825 C CA . VAL A 1 108 ? 10.82 -23.312 -11.922 1 98.88 108 VAL A CA 1
ATOM 826 C C . VAL A 1 108 ? 10.773 -22.891 -13.391 1 98.88 108 VAL A C 1
ATOM 828 O O . VAL A 1 108 ? 9.922 -23.375 -14.148 1 98.88 108 VAL A O 1
ATOM 831 N N . ASP A 1 109 ? 11.734 -22.016 -13.75 1 98.81 109 ASP A N 1
ATOM 832 C CA . ASP A 1 109 ? 11.789 -21.578 -15.148 1 98.81 109 ASP A CA 1
ATOM 833 C C . ASP A 1 109 ? 13.227 -21.297 -15.57 1 98.81 109 ASP A C 1
ATOM 835 O O . ASP A 1 109 ? 13.453 -20.641 -16.594 1 98.81 109 ASP A O 1
ATOM 839 N N . ASN A 1 110 ? 14.188 -21.688 -14.742 1 98.31 110 ASN A N 1
ATOM 840 C CA . ASN A 1 110 ? 15.586 -21.375 -14.984 1 98.31 110 ASN A CA 1
ATOM 841 C C . ASN A 1 110 ? 16.5 -22.547 -14.641 1 98.31 110 ASN A C 1
ATOM 843 O O . ASN A 1 110 ? 16.312 -23.203 -13.617 1 98.31 110 ASN A O 1
ATOM 847 N N . GLU A 1 111 ? 17.516 -22.828 -15.5 1 97.56 111 GLU A N 1
ATOM 848 C CA . GLU A 1 111 ? 18.344 -24.016 -15.336 1 97.56 111 GLU A CA 1
ATOM 849 C C . GLU A 1 111 ? 19.219 -23.906 -14.086 1 97.56 111 GLU A C 1
ATOM 851 O O . GLU A 1 111 ? 19.391 -24.891 -13.359 1 97.56 111 GLU A O 1
ATOM 856 N N . GLN A 1 112 ? 19.766 -22.719 -13.898 1 97.69 112 GLN A N 1
ATOM 857 C CA . GLN A 1 112 ? 20.562 -22.562 -12.688 1 97.69 112 GLN A CA 1
ATOM 858 C C . GLN A 1 112 ? 19.719 -22.75 -11.438 1 97.69 112 GLN A C 1
ATOM 860 O O . GLN A 1 112 ? 20.188 -23.328 -10.445 1 97.69 112 GLN A O 1
ATOM 865 N N . ASN A 1 113 ? 18.531 -22.281 -11.477 1 98.25 113 ASN A N 1
ATOM 866 C CA . ASN A 1 113 ? 17.625 -22.453 -10.344 1 98.25 113 ASN A CA 1
ATOM 867 C C . ASN A 1 113 ? 17.328 -23.922 -10.078 1 98.25 113 ASN A C 1
ATOM 869 O O . ASN A 1 113 ? 17.172 -24.328 -8.922 1 98.25 113 ASN A O 1
ATOM 873 N N . LEU A 1 114 ? 17.297 -24.797 -11.164 1 98.62 114 LEU A N 1
ATOM 874 C CA . LEU A 1 114 ? 17.141 -26.234 -10.984 1 98.62 114 LEU A CA 1
ATOM 875 C C . LEU A 1 114 ? 18.266 -26.797 -10.117 1 98.62 114 LEU A C 1
ATOM 877 O O . LEU A 1 114 ? 18 -27.531 -9.164 1 98.62 114 LEU A O 1
ATOM 881 N N . ALA A 1 115 ? 19.438 -26.359 -10.461 1 98.56 115 ALA A N 1
ATOM 882 C CA . ALA A 1 115 ? 20.609 -26.859 -9.734 1 98.56 115 ALA A CA 1
ATOM 883 C C . ALA A 1 115 ? 20.578 -26.406 -8.281 1 98.56 115 ALA A C 1
ATOM 885 O O . ALA A 1 115 ? 20.859 -27.188 -7.375 1 98.56 115 ALA A O 1
ATOM 886 N N . ASP A 1 116 ? 20.219 -25.188 -8.047 1 98.69 116 ASP A N 1
ATOM 887 C CA . ASP A 1 116 ? 20.172 -24.625 -6.695 1 98.69 116 ASP A CA 1
ATOM 888 C C . ASP A 1 116 ? 19.125 -25.328 -5.84 1 98.69 116 ASP A C 1
ATOM 890 O O . ASP A 1 116 ? 19.391 -25.672 -4.684 1 98.69 116 ASP A O 1
ATOM 894 N N . LEU A 1 117 ? 17.969 -25.547 -6.391 1 98.81 117 LEU A N 1
ATOM 895 C CA . LEU A 1 117 ? 16.891 -26.219 -5.668 1 98.81 117 LEU A CA 1
ATOM 896 C C . LEU A 1 117 ? 17.219 -27.688 -5.406 1 98.81 117 LEU A C 1
ATOM 898 O O . LEU A 1 117 ? 16.906 -28.219 -4.344 1 98.81 117 LEU A O 1
ATOM 902 N N . ASN A 1 118 ? 17.812 -28.297 -6.43 1 98.81 118 ASN A N 1
ATOM 903 C CA . ASN A 1 118 ? 18.266 -29.672 -6.234 1 98.81 118 ASN A CA 1
ATOM 904 C C . ASN A 1 118 ? 19.219 -29.797 -5.051 1 98.81 118 ASN A C 1
ATOM 906 O O . ASN A 1 118 ? 19.078 -30.703 -4.223 1 98.81 118 ASN A O 1
ATOM 910 N N . ALA A 1 119 ? 20.172 -28.922 -5.023 1 98.75 119 ALA A N 1
ATOM 911 C CA . ALA A 1 119 ? 21.125 -28.906 -3.922 1 98.75 119 ALA A CA 1
ATOM 912 C C . ALA A 1 119 ? 20.422 -28.703 -2.584 1 98.75 119 ALA A C 1
ATOM 914 O O . ALA A 1 119 ? 20.797 -29.312 -1.579 1 98.75 119 ALA A O 1
ATOM 915 N N . ALA A 1 120 ? 19.438 -27.891 -2.543 1 98.75 120 ALA A N 1
ATOM 916 C CA . ALA A 1 120 ? 18.672 -27.641 -1.321 1 98.75 120 ALA A CA 1
ATOM 917 C C . ALA A 1 120 ? 17.922 -28.891 -0.879 1 98.75 120 ALA A C 1
ATOM 919 O O . ALA A 1 120 ? 17.922 -29.234 0.305 1 98.75 120 ALA A O 1
ATOM 920 N N . GLY A 1 121 ? 17.25 -29.516 -1.853 1 98.62 121 GLY A N 1
ATOM 921 C CA . GLY A 1 121 ? 16.578 -30.75 -1.541 1 98.62 121 GLY A CA 1
ATOM 922 C C . GLY A 1 121 ? 17.5 -31.812 -0.968 1 98.62 121 GLY A C 1
ATOM 923 O O . GLY A 1 121 ? 17.156 -32.469 0.014 1 98.62 121 GLY A O 1
ATOM 924 N N . GLU A 1 122 ? 18.625 -31.922 -1.6 1 98.69 122 GLU A N 1
ATOM 925 C CA . GLU A 1 122 ? 19.641 -32.844 -1.111 1 98.69 122 GLU A CA 1
ATOM 926 C C . GLU A 1 122 ? 20.047 -32.5 0.318 1 98.69 122 GLU A C 1
ATOM 928 O O . GLU A 1 122 ? 20.156 -33.406 1.167 1 98.69 122 GLU A O 1
ATOM 933 N N . GLY A 1 123 ? 20.219 -31.297 0.579 1 98.31 123 GLY A N 1
ATOM 934 C CA . GLY A 1 123 ? 20.672 -30.828 1.88 1 98.31 123 GLY A CA 1
ATOM 935 C C . GLY A 1 123 ? 19.719 -31.188 3.008 1 98.31 123 GLY A C 1
ATOM 936 O O . GLY A 1 123 ? 20.156 -31.406 4.141 1 98.31 123 GLY A O 1
ATOM 937 N N . ILE A 1 124 ? 18.484 -31.234 2.713 1 98.06 124 ILE A N 1
ATOM 938 C CA . ILE A 1 124 ? 17.516 -31.531 3.77 1 98.06 124 ILE A CA 1
ATOM 939 C C . ILE A 1 124 ? 16.984 -32.938 3.609 1 98.06 124 ILE A C 1
ATOM 941 O O . ILE A 1 124 ? 16.047 -33.344 4.316 1 98.06 124 ILE A O 1
ATOM 945 N N . ASN A 1 125 ? 17.438 -33.688 2.666 1 98.06 125 ASN A N 1
ATOM 946 C CA . ASN A 1 125 ? 17.047 -35.062 2.369 1 98.06 125 ASN A CA 1
ATOM 947 C C . ASN A 1 125 ? 15.562 -35.156 2.07 1 98.06 125 ASN A C 1
ATOM 949 O O . ASN A 1 125 ? 14.875 -36.031 2.615 1 98.06 125 ASN A O 1
ATOM 953 N N . THR A 1 126 ? 15.055 -34.25 1.36 1 97.5 126 THR A N 1
ATOM 954 C CA . THR A 1 126 ? 13.656 -34.188 0.934 1 97.5 126 THR A CA 1
ATOM 955 C C . THR A 1 126 ? 13.547 -33.688 -0.499 1 97.5 126 THR A C 1
ATOM 957 O O . THR A 1 126 ? 13.922 -32.531 -0.787 1 97.5 126 THR A O 1
ATOM 960 N N . PRO A 1 127 ? 13.062 -34.531 -1.404 1 97.81 127 PRO A N 1
ATOM 961 C CA . PRO A 1 127 ? 12.852 -34.031 -2.76 1 97.81 127 PRO A CA 1
ATOM 962 C C . PRO A 1 127 ? 11.867 -32.875 -2.803 1 97.81 127 PRO A C 1
ATOM 964 O O . PRO A 1 127 ? 10.883 -32.844 -2.066 1 97.81 127 PRO A O 1
ATOM 967 N N . ILE A 1 128 ? 12.133 -31.906 -3.637 1 98.81 128 ILE A N 1
ATOM 968 C CA . ILE A 1 128 ? 11.266 -30.75 -3.791 1 98.81 128 ILE A CA 1
ATOM 969 C C . ILE A 1 128 ? 10.305 -30.969 -4.953 1 98.81 128 ILE A C 1
ATOM 971 O O . ILE A 1 128 ? 10.727 -31.312 -6.059 1 98.81 128 ILE A O 1
ATOM 975 N N . ASN A 1 129 ? 9 -30.859 -4.691 1 98.81 129 ASN A N 1
ATOM 976 C CA . ASN A 1 129 ? 7.984 -30.906 -5.738 1 98.81 129 ASN A CA 1
ATOM 977 C C . ASN A 1 129 ? 7.984 -29.641 -6.59 1 98.81 129 ASN A C 1
ATOM 979 O O . ASN A 1 129 ? 7.918 -28.531 -6.055 1 98.81 129 ASN A O 1
ATOM 983 N N . VAL A 1 130 ? 8.086 -29.812 -7.953 1 98.81 130 VAL A N 1
ATOM 984 C CA . VAL A 1 130 ? 8.242 -28.641 -8.797 1 98.81 130 VAL A CA 1
ATOM 985 C C . VAL A 1 130 ? 7.254 -28.703 -9.961 1 98.81 130 VAL A C 1
ATOM 987 O O . VAL A 1 130 ? 6.891 -29.797 -10.414 1 98.81 130 VAL A O 1
ATOM 990 N N . LEU A 1 131 ? 6.754 -27.594 -10.344 1 98.88 131 LEU A N 1
ATOM 991 C CA . LEU A 1 131 ? 6.035 -27.391 -11.602 1 98.88 131 LEU A CA 1
ATOM 992 C C . LEU A 1 131 ? 6.875 -26.594 -12.586 1 98.88 131 LEU A C 1
ATOM 994 O O . LEU A 1 131 ? 7.535 -25.625 -12.203 1 98.88 131 LEU A O 1
ATOM 998 N N . VAL A 1 132 ? 6.871 -27 -13.844 1 98.88 132 VAL A N 1
ATOM 999 C CA . VAL A 1 132 ? 7.449 -26.156 -14.891 1 98.88 132 VAL A CA 1
ATOM 1000 C C . VAL A 1 132 ? 6.535 -24.953 -15.141 1 98.88 132 VAL A C 1
ATOM 1002 O O . VAL A 1 132 ? 5.371 -25.125 -15.516 1 98.88 132 VAL A O 1
ATOM 1005 N N . ASP A 1 133 ? 7.078 -23.766 -14.883 1 98.88 133 ASP A N 1
ATOM 1006 C CA . ASP A 1 133 ? 6.355 -22.562 -15.242 1 98.88 133 ASP A CA 1
ATOM 1007 C C . ASP A 1 133 ? 6.469 -22.266 -16.734 1 98.88 133 ASP A C 1
ATOM 1009 O O . ASP A 1 133 ? 7.574 -22.203 -17.281 1 98.88 133 ASP A O 1
ATOM 1013 N N . VAL A 1 134 ? 5.336 -22.141 -17.344 1 98.75 134 VAL A N 1
ATOM 1014 C CA . VAL A 1 134 ? 5.297 -21.891 -18.781 1 98.75 134 VAL A CA 1
ATOM 1015 C C . VAL A 1 134 ? 4.75 -20.484 -19.047 1 98.75 134 VAL A C 1
ATOM 1017 O O . VAL A 1 134 ? 3.73 -20.094 -18.469 1 98.75 134 VAL A O 1
ATOM 1020 N N . ASP A 1 135 ? 5.438 -19.734 -19.891 1 98.38 135 ASP A N 1
ATOM 1021 C CA . ASP A 1 135 ? 5.023 -18.375 -20.25 1 98.38 135 ASP A CA 1
ATOM 1022 C C . ASP A 1 135 ? 3.715 -18.391 -21.031 1 98.38 135 ASP A C 1
ATOM 1024 O O . ASP A 1 135 ? 3.641 -18.953 -22.109 1 98.38 135 ASP A O 1
ATOM 1028 N N . SER A 1 136 ? 2.746 -17.719 -20.547 1 97.75 136 SER A N 1
ATOM 1029 C CA . SER A 1 136 ? 1.428 -17.672 -21.172 1 97.75 136 SER A CA 1
ATOM 1030 C C . SER A 1 136 ? 1.372 -16.594 -22.25 1 97.75 136 SER A C 1
ATOM 1032 O O . SER A 1 136 ? 0.345 -16.422 -22.906 1 97.75 136 SER A O 1
ATOM 1034 N N . GLY A 1 137 ? 2.494 -15.914 -22.469 1 97.06 137 GLY A N 1
ATOM 1035 C CA . GLY A 1 137 ? 2.521 -14.812 -23.406 1 97.06 137 GLY A CA 1
ATOM 1036 C C . GLY A 1 137 ? 2.719 -13.461 -22.75 1 97.06 137 GLY A C 1
ATOM 1037 O O . GLY A 1 137 ? 3.109 -12.492 -23.391 1 97.06 137 GLY A O 1
ATOM 1038 N N . LEU A 1 138 ? 2.531 -13.383 -21.422 1 95.69 138 LEU A N 1
ATOM 1039 C CA . LEU A 1 138 ? 2.697 -12.156 -20.641 1 95.69 138 LEU A CA 1
ATOM 1040 C C . LEU A 1 138 ? 4.168 -11.773 -20.547 1 95.69 138 LEU A C 1
ATOM 1042 O O . LEU A 1 138 ? 4.508 -10.586 -20.562 1 95.69 138 LEU A O 1
ATOM 1046 N N . GLY A 1 139 ? 5.008 -12.719 -20.453 1 97.25 139 GLY A N 1
ATOM 1047 C CA . GLY A 1 139 ? 6.438 -12.469 -20.328 1 97.25 139 GLY A CA 1
ATOM 1048 C C . GLY A 1 139 ? 6.879 -12.172 -18.906 1 97.25 139 GLY A C 1
ATOM 1049 O O . GLY A 1 139 ? 7.941 -11.586 -18.703 1 97.25 139 GLY A O 1
ATOM 1050 N N . ARG A 1 140 ? 6.102 -12.5 -17.906 1 97.44 140 ARG A N 1
ATOM 1051 C CA . ARG A 1 140 ? 6.445 -12.25 -16.516 1 97.44 140 ARG A CA 1
ATOM 1052 C C . ARG A 1 140 ? 7.426 -13.297 -15.992 1 97.44 140 ARG A C 1
ATOM 1054 O O . ARG A 1 140 ? 8.578 -12.984 -15.688 1 97.44 140 ARG A O 1
ATOM 1061 N N . THR A 1 141 ? 7.027 -14.516 -15.867 1 98.38 141 THR A N 1
ATOM 1062 C CA . THR A 1 141 ? 7.863 -15.672 -15.57 1 98.38 141 THR A CA 1
ATOM 1063 C C . THR A 1 141 ? 7.5 -16.844 -16.484 1 98.38 141 THR A C 1
ATOM 1065 O O . THR A 1 141 ? 6.488 -16.797 -17.188 1 98.38 141 THR A O 1
ATOM 1068 N N . GLY A 1 142 ? 8.398 -17.828 -16.5 1 98.69 142 GLY A N 1
ATOM 1069 C CA . GLY A 1 142 ? 8.102 -19.031 -17.25 1 98.69 142 GLY A CA 1
ATOM 1070 C C . GLY A 1 142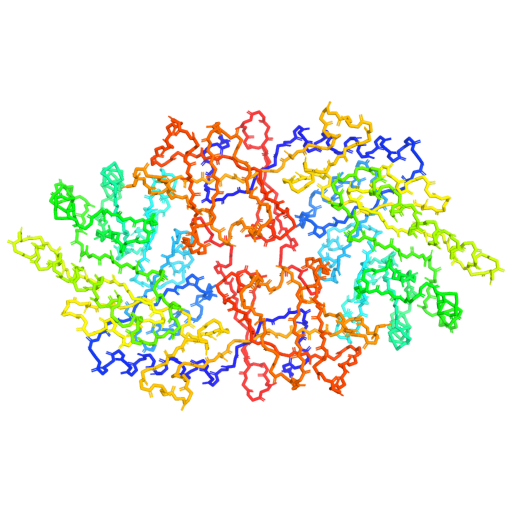 ? 8.977 -19.219 -18.469 1 98.69 142 GLY A C 1
ATOM 1071 O O . GLY A 1 142 ? 9.367 -18.234 -19.109 1 98.69 142 GLY A O 1
ATOM 1072 N N . VAL A 1 143 ? 9.203 -20.406 -18.891 1 98.5 143 VAL A N 1
ATOM 1073 C CA . VAL A 1 143 ? 9.945 -20.719 -20.109 1 98.5 143 VAL A CA 1
ATOM 1074 C C . VAL A 1 143 ? 9.031 -20.562 -21.328 1 98.5 143 VAL A C 1
ATOM 1076 O O . VAL A 1 143 ? 7.809 -20.641 -21.203 1 98.5 143 VAL A O 1
ATOM 1079 N N . ARG A 1 144 ? 9.625 -20.328 -22.453 1 97.69 144 ARG A N 1
ATOM 1080 C CA . ARG A 1 144 ? 8.867 -20.344 -23.688 1 97.69 144 ARG A CA 1
ATOM 1081 C C . ARG A 1 144 ? 8.18 -21.703 -23.891 1 97.69 144 ARG A C 1
ATOM 1083 O O . ARG A 1 144 ? 8.773 -22.75 -23.625 1 97.69 144 ARG A O 1
ATOM 1090 N N . PRO A 1 145 ? 6.98 -21.625 -24.453 1 98 145 PRO A N 1
ATOM 1091 C CA . PRO A 1 145 ? 6.234 -22.875 -24.609 1 98 145 PRO A CA 1
ATOM 1092 C C . PRO A 1 145 ? 7 -23.922 -25.406 1 98 145 PRO A C 1
ATOM 1094 O O . PRO A 1 145 ? 7 -25.109 -25.062 1 98 145 PRO A O 1
ATOM 1097 N N . ASP A 1 146 ? 7.707 -23.578 -26.438 1 97.12 146 ASP A N 1
ATOM 1098 C CA . ASP A 1 146 ? 8.406 -24.531 -27.312 1 97.12 146 ASP A CA 1
ATOM 1099 C C . ASP A 1 146 ? 9.609 -25.141 -26.609 1 97.12 146 ASP A C 1
ATOM 1101 O O . ASP A 1 146 ? 10.164 -26.141 -27.062 1 97.12 146 ASP A O 1
ATOM 1105 N N . TYR A 1 147 ? 10.016 -24.547 -25.484 1 97.75 147 TYR A N 1
ATOM 1106 C CA . TYR A 1 147 ? 11.18 -25.016 -24.734 1 97.75 147 TYR A CA 1
ATOM 1107 C C . TYR A 1 147 ? 10.758 -25.859 -23.531 1 97.75 147 TYR A C 1
ATOM 1109 O O . TYR A 1 147 ? 11.602 -26.438 -22.859 1 97.75 147 TYR A O 1
ATOM 1117 N N . ALA A 1 148 ? 9.508 -25.969 -23.266 1 98.56 148 ALA A N 1
ATOM 1118 C CA . ALA A 1 148 ? 8.992 -26.547 -22.031 1 98.56 148 ALA A CA 1
ATOM 1119 C C . ALA A 1 148 ? 9.398 -28.016 -21.906 1 98.56 148 ALA A C 1
ATOM 1121 O O . ALA A 1 148 ? 9.836 -28.453 -20.844 1 98.56 148 ALA A O 1
ATOM 1122 N N . VAL A 1 149 ? 9.297 -28.781 -23 1 98.38 149 VAL A N 1
ATOM 1123 C CA . VAL A 1 149 ? 9.609 -30.219 -22.953 1 98.38 149 VAL A CA 1
ATOM 1124 C C . VAL A 1 149 ? 11.102 -30.406 -22.688 1 98.38 149 VAL A C 1
ATOM 1126 O O . VAL A 1 149 ? 11.484 -31.172 -21.812 1 98.38 149 VAL A O 1
ATOM 1129 N N . ASN A 1 150 ? 11.969 -29.656 -23.453 1 98.25 150 ASN A N 1
ATOM 1130 C CA . ASN A 1 150 ? 13.406 -29.75 -23.25 1 98.25 150 ASN A CA 1
ATOM 1131 C C . ASN A 1 150 ? 13.789 -29.359 -21.828 1 98.25 150 ASN A C 1
ATOM 1133 O O . ASN A 1 150 ? 14.648 -29.984 -21.219 1 98.25 150 ASN A O 1
ATOM 1137 N N . PHE A 1 151 ? 13.18 -28.359 -21.328 1 98.62 151 PHE A N 1
ATOM 1138 C CA . PHE A 1 151 ? 13.43 -27.906 -19.953 1 98.62 151 PHE A CA 1
ATOM 1139 C C . PHE A 1 151 ? 13.055 -29 -18.953 1 98.62 151 PHE A C 1
ATOM 1141 O O . PHE A 1 151 ? 13.797 -29.25 -18 1 98.62 151 PHE A O 1
ATOM 1148 N N . ALA A 1 152 ? 11.914 -29.625 -19.156 1 98.69 152 ALA A N 1
ATOM 1149 C CA . ALA A 1 152 ? 11.461 -30.703 -18.281 1 98.69 152 ALA A CA 1
ATOM 1150 C C . ALA A 1 152 ? 12.406 -31.891 -18.344 1 98.69 152 ALA A C 1
ATOM 1152 O O . ALA A 1 152 ? 12.648 -32.562 -17.328 1 98.69 152 ALA A O 1
ATOM 1153 N N . LEU A 1 153 ? 12.891 -32.188 -19.516 1 98.12 153 LEU A N 1
ATOM 1154 C CA . LEU A 1 153 ? 13.859 -33.281 -19.672 1 98.12 153 LEU A CA 1
ATOM 1155 C C . LEU A 1 153 ? 15.125 -32.969 -18.875 1 98.12 153 LEU A C 1
ATOM 1157 O O . LEU A 1 153 ? 15.672 -33.875 -18.219 1 98.12 153 LEU A O 1
ATOM 1161 N N . LYS A 1 154 ? 15.57 -31.766 -18.906 1 98 154 LYS A N 1
ATOM 1162 C CA . LYS A 1 154 ? 16.703 -31.359 -18.094 1 98 154 LYS A CA 1
ATOM 1163 C C . LYS A 1 154 ? 16.375 -31.5 -16.594 1 98 154 LYS A C 1
ATOM 1165 O O . LYS A 1 154 ? 17.188 -32 -15.828 1 98 154 LYS A O 1
ATOM 1170 N N . LEU A 1 155 ? 15.234 -31.031 -16.219 1 98.38 155 LEU A N 1
ATOM 1171 C CA . LEU A 1 155 ? 14.75 -31.109 -14.844 1 98.38 155 LEU A CA 1
ATOM 1172 C C . LEU A 1 155 ? 14.781 -32.531 -14.336 1 98.38 155 LEU A C 1
ATOM 1174 O O . LEU A 1 155 ? 15.156 -32.781 -13.188 1 98.38 155 LEU A O 1
ATOM 1178 N N . SER A 1 156 ? 14.469 -33.5 -15.172 1 96.38 156 SER A N 1
ATOM 1179 C CA . SER A 1 156 ? 14.344 -34.906 -14.797 1 96.38 156 SER A CA 1
ATOM 1180 C C . SER A 1 156 ? 15.703 -35.5 -14.43 1 96.38 156 SER A C 1
ATOM 1182 O O . SER A 1 156 ? 15.781 -36.562 -13.836 1 96.38 156 SER A O 1
ATOM 1184 N N . GLN A 1 157 ? 16.75 -34.781 -14.727 1 96.88 157 GLN A N 1
ATOM 1185 C CA . GLN A 1 157 ? 18.094 -35.25 -14.43 1 96.88 157 GLN A CA 1
ATOM 1186 C C . GLN A 1 157 ? 18.484 -34.938 -12.992 1 96.88 157 GLN A C 1
ATOM 1188 O O . GLN A 1 157 ? 19.5 -35.406 -12.492 1 96.88 157 GLN A O 1
ATOM 1193 N N . TYR A 1 158 ? 17.734 -34.156 -12.32 1 98.31 158 TYR A N 1
ATOM 1194 C CA . TYR A 1 158 ? 18.016 -33.75 -10.938 1 98.31 158 TYR A CA 1
ATOM 1195 C C . TYR A 1 158 ? 17.25 -34.656 -9.961 1 98.31 158 TYR A C 1
ATOM 1197 O O . TYR A 1 158 ? 16.031 -34.562 -9.844 1 98.31 158 TYR A O 1
ATOM 1205 N N . PRO A 1 159 ? 17.891 -35.5 -9.188 1 98.12 159 PRO A N 1
ATOM 1206 C CA . PRO A 1 159 ? 17.219 -36.531 -8.398 1 98.12 159 PRO A CA 1
ATOM 1207 C C . PRO A 1 159 ? 16.438 -35.969 -7.219 1 98.12 159 PRO A C 1
ATOM 1209 O O . PRO A 1 159 ? 15.586 -36.656 -6.652 1 98.12 159 PRO A O 1
ATOM 1212 N N . TRP A 1 160 ? 16.75 -34.719 -6.793 1 98.56 160 TRP A N 1
ATOM 1213 C CA . TRP A 1 160 ? 16.062 -34.188 -5.621 1 98.56 160 TRP A CA 1
ATOM 1214 C C . TRP A 1 160 ? 14.953 -33.219 -6.031 1 98.56 160 TRP A C 1
ATOM 1216 O O . TRP A 1 160 ? 14.477 -32.438 -5.215 1 98.56 160 TRP A O 1
ATOM 1226 N N . LEU A 1 161 ? 14.617 -33.25 -7.305 1 98.69 161 LEU A N 1
ATOM 1227 C CA . LEU A 1 161 ? 13.453 -32.531 -7.812 1 98.69 161 LEU A CA 1
ATOM 1228 C C . LEU A 1 161 ? 12.406 -33.5 -8.336 1 98.69 161 LEU A C 1
ATOM 1230 O O . LEU A 1 161 ? 12.734 -34.438 -9.062 1 98.69 161 LEU A O 1
ATOM 1234 N N . ASN A 1 162 ? 11.227 -33.375 -7.863 1 98.62 162 ASN A N 1
ATOM 1235 C CA . ASN A 1 162 ? 10.094 -34.188 -8.312 1 98.62 162 ASN A CA 1
ATOM 1236 C C . ASN A 1 162 ? 9.172 -33.375 -9.234 1 98.62 162 ASN A C 1
ATOM 1238 O O . ASN A 1 162 ? 8.445 -32.5 -8.781 1 98.62 162 ASN A O 1
ATOM 1242 N N . LEU A 1 163 ? 9.227 -33.656 -10.539 1 98.62 163 LEU A N 1
ATOM 1243 C CA . LEU A 1 163 ? 8.367 -32.969 -11.508 1 98.62 163 LEU A CA 1
ATOM 1244 C C . LEU A 1 163 ? 6.91 -33.375 -11.312 1 98.62 163 LEU A C 1
ATOM 1246 O O . LEU A 1 163 ? 6.562 -34.562 -11.438 1 98.62 163 LEU A O 1
ATOM 1250 N N . MET A 1 164 ? 6.074 -32.375 -11.008 1 98.5 164 MET A N 1
ATOM 1251 C CA . MET A 1 164 ? 4.668 -32.625 -10.719 1 98.5 164 MET A CA 1
ATOM 1252 C C . MET A 1 164 ? 3.779 -32.156 -11.867 1 98.5 164 MET A C 1
ATOM 1254 O O . MET A 1 164 ? 2.619 -32.562 -11.961 1 98.5 164 MET A O 1
ATOM 1258 N N . GLY A 1 165 ? 4.293 -31.312 -12.695 1 98.62 165 GLY A N 1
ATOM 1259 C CA . GLY A 1 165 ? 3.477 -30.859 -13.812 1 98.62 165 GLY A CA 1
ATOM 1260 C C . GLY A 1 165 ? 3.824 -29.453 -14.266 1 98.62 165 GLY A C 1
ATOM 1261 O O . GLY A 1 165 ? 5 -29.109 -14.406 1 98.62 165 GLY A O 1
ATOM 1262 N N . ILE A 1 166 ? 2.717 -28.688 -14.641 1 98.69 166 ILE A N 1
ATOM 1263 C CA . ILE A 1 166 ? 2.891 -27.422 -15.336 1 98.69 166 ILE A CA 1
ATOM 1264 C C . ILE A 1 166 ? 2.029 -26.344 -14.68 1 98.69 166 ILE A C 1
ATOM 1266 O O . ILE A 1 166 ? 0.877 -26.594 -14.32 1 98.69 166 ILE A O 1
ATOM 1270 N N . GLN A 1 167 ? 2.635 -25.188 -14.5 1 98.81 167 GLN A N 1
ATOM 1271 C CA . GLN A 1 167 ? 1.858 -23.969 -14.281 1 98.81 167 GLN A CA 1
ATOM 1272 C C . GLN A 1 167 ? 1.836 -23.094 -15.531 1 98.81 167 GLN A C 1
ATOM 1274 O O . GLN A 1 167 ? 2.875 -22.875 -16.156 1 98.81 167 GLN A O 1
ATOM 1279 N N . CYS A 1 168 ? 0.714 -22.625 -15.945 1 98.62 168 CYS A N 1
ATOM 1280 C CA . CYS A 1 168 ? 0.511 -21.641 -16.984 1 98.62 168 CYS A CA 1
ATOM 1281 C C . CYS A 1 168 ? -0.559 -20.625 -16.578 1 98.62 168 CYS A C 1
ATOM 1283 O O . CYS A 1 168 ? -1.754 -20.891 -16.734 1 98.62 168 CYS A O 1
ATOM 1285 N N . TYR A 1 169 ? -0.124 -19.531 -16.078 1 97.69 169 TYR A N 1
ATOM 1286 C CA . TYR A 1 169 ? -1.059 -18.516 -15.586 1 97.69 169 TYR A CA 1
ATOM 1287 C C . TYR A 1 169 ? -1.085 -17.297 -16.484 1 97.69 169 TYR A C 1
ATOM 1289 O O . TYR A 1 169 ? -0.073 -16.609 -16.656 1 97.69 169 TYR A O 1
ATOM 1297 N N . ALA A 1 170 ? -2.266 -16.984 -17 1 97.06 170 ALA A N 1
ATOM 1298 C CA . ALA A 1 170 ? -2.436 -15.867 -17.938 1 97.06 170 ALA A CA 1
ATOM 1299 C C . ALA A 1 170 ? -3.092 -14.672 -17.25 1 97.06 170 ALA A C 1
ATOM 1301 O O . ALA A 1 170 ? -4.238 -14.336 -17.547 1 97.06 170 ALA A O 1
ATOM 1302 N N . GLY A 1 171 ? -2.316 -14.008 -16.422 1 95.5 171 GLY A N 1
ATOM 1303 C CA . GLY A 1 171 ? -2.836 -12.875 -15.664 1 95.5 171 GLY A CA 1
ATOM 1304 C C . GLY A 1 171 ? -3.359 -11.758 -16.547 1 95.5 171 GLY A C 1
ATOM 1305 O O . GLY A 1 171 ? -4.312 -11.07 -16.188 1 95.5 171 GLY A O 1
ATOM 1306 N N . HIS A 1 172 ? -2.783 -11.547 -17.734 1 95.62 172 HIS A N 1
ATOM 1307 C CA . HIS A 1 172 ? -3.092 -10.438 -18.641 1 95.62 172 HIS A CA 1
ATOM 1308 C C . HIS A 1 172 ? -4.438 -10.641 -19.328 1 95.62 172 HIS A C 1
ATOM 1310 O O . HIS A 1 172 ? -4.957 -9.727 -19.969 1 95.62 172 HIS A O 1
ATOM 1316 N N . LEU A 1 173 ? -5.039 -11.758 -19.156 1 97.75 173 LEU A N 1
ATOM 1317 C CA . LEU A 1 173 ? -6.293 -12.055 -19.844 1 97.75 173 LEU A CA 1
ATOM 1318 C C . LEU A 1 173 ? -7.473 -11.945 -18.875 1 97.75 173 LEU A C 1
ATOM 1320 O O . LEU A 1 173 ? -8.633 -11.953 -19.312 1 97.75 173 LEU A O 1
ATOM 1324 N N . GLN A 1 174 ? -7.234 -11.797 -17.547 1 96.38 174 GLN A N 1
ATOM 1325 C CA . GLN A 1 174 ? -8.242 -11.945 -16.5 1 96.38 174 GLN A CA 1
ATOM 1326 C C . GLN A 1 174 ? -9.289 -10.844 -16.594 1 96.38 174 GLN A C 1
ATOM 1328 O O . GLN A 1 174 ? -10.43 -11.031 -16.156 1 96.38 174 GLN A O 1
ATOM 1333 N N . HIS A 1 175 ? -8.922 -9.695 -17.188 1 95.5 175 HIS A N 1
ATOM 1334 C CA . HIS A 1 175 ? -9.812 -8.539 -17.094 1 95.5 175 HIS A CA 1
ATOM 1335 C C . HIS A 1 175 ? -10.211 -8.047 -18.484 1 95.5 175 HIS A C 1
ATOM 1337 O O . HIS A 1 175 ? -10.602 -6.883 -18.641 1 95.5 175 HIS A O 1
ATOM 1343 N N . ILE A 1 176 ? -10 -8.867 -19.5 1 96.94 176 ILE A N 1
ATOM 1344 C CA . ILE A 1 176 ? -10.57 -8.523 -20.797 1 96.94 176 ILE A CA 1
ATOM 1345 C C . ILE A 1 176 ? -12.086 -8.383 -20.672 1 96.94 176 ILE A C 1
ATOM 1347 O O . ILE A 1 176 ? -12.766 -9.305 -20.219 1 96.94 176 ILE A O 1
ATOM 1351 N N . SER A 1 177 ? -12.641 -7.281 -21.016 1 95.31 177 SER A N 1
ATOM 1352 C CA . SER A 1 177 ? -14.023 -6.918 -20.734 1 95.31 177 SER A CA 1
ATOM 1353 C C . SER A 1 177 ? -14.992 -7.852 -21.453 1 95.31 177 SER A C 1
ATOM 1355 O O . SER A 1 177 ? -15.945 -8.359 -20.859 1 95.31 177 SER A O 1
ATOM 1357 N N . SER A 1 178 ? -14.758 -8.055 -22.734 1 96.19 178 SER A N 1
ATOM 1358 C CA . SER A 1 178 ? -15.633 -8.914 -23.531 1 96.19 178 SER A CA 1
ATOM 1359 C C . SER A 1 178 ? -15.469 -10.383 -23.156 1 96.19 178 SER A C 1
ATOM 1361 O O . SER A 1 178 ? -14.367 -10.93 -23.25 1 96.19 178 SER A O 1
ATOM 1363 N N . TYR A 1 179 ? -16.547 -11.031 -22.797 1 96.19 179 TYR A N 1
ATOM 1364 C CA . TYR A 1 179 ? -16.5 -12.438 -22.438 1 96.19 179 TYR A CA 1
ATOM 1365 C C . TYR A 1 179 ? -15.977 -13.289 -23.594 1 96.19 179 TYR A C 1
ATOM 1367 O O . TYR A 1 179 ? -15.109 -14.141 -23.391 1 96.19 179 TYR A O 1
ATOM 1375 N N . GLU A 1 180 ? -16.453 -13.023 -24.781 1 97.06 180 GLU A N 1
ATOM 1376 C CA . GLU A 1 180 ? -16.078 -13.82 -25.953 1 97.06 180 GLU A CA 1
ATOM 1377 C C . GLU A 1 180 ? -14.602 -13.633 -26.297 1 97.06 180 GLU A C 1
ATOM 1379 O O . GLU A 1 180 ? -13.922 -14.594 -26.656 1 97.06 180 GLU A O 1
ATOM 1384 N N . GLU A 1 181 ? -14.141 -12.422 -26.234 1 98 181 GLU A N 1
ATOM 1385 C CA . GLU A 1 181 ? -12.719 -12.172 -26.469 1 98 181 GLU A CA 1
ATOM 1386 C C . GLU A 1 181 ? -11.852 -12.852 -25.422 1 98 181 GLU A C 1
ATOM 1388 O O . GLU A 1 181 ? -10.852 -13.484 -25.75 1 98 181 GLU A O 1
ATOM 1393 N N . ARG A 1 182 ? -12.281 -12.703 -24.188 1 98.12 182 ARG A N 1
ATOM 1394 C CA . ARG A 1 182 ? -11.57 -13.352 -23.078 1 98.12 182 ARG A CA 1
ATOM 1395 C C . ARG A 1 182 ? -11.547 -14.867 -23.25 1 98.12 182 ARG A C 1
ATOM 1397 O O . ARG A 1 182 ? -10.5 -15.492 -23.094 1 98.12 182 ARG A O 1
ATOM 1404 N N . LYS A 1 183 ? -12.656 -15.438 -23.609 1 97.88 183 LYS A N 1
ATOM 1405 C CA . LYS A 1 183 ? -12.773 -16.875 -23.828 1 97.88 183 LYS A CA 1
ATOM 1406 C C . LYS A 1 183 ? -11.844 -17.328 -24.953 1 97.88 183 LYS A C 1
ATOM 1408 O O . LYS A 1 183 ? -11.086 -18.281 -24.781 1 97.88 183 LYS A O 1
ATOM 1413 N N . THR A 1 184 ? -11.898 -16.641 -26.062 1 98.25 184 THR A N 1
ATOM 1414 C CA . THR A 1 184 ? -11.078 -17 -27.203 1 98.25 184 THR A CA 1
ATOM 1415 C C . THR A 1 184 ? -9.602 -16.969 -26.859 1 98.25 184 THR A C 1
ATOM 1417 O O . THR A 1 184 ? -8.875 -17.938 -27.094 1 98.25 184 THR A O 1
ATOM 1420 N N . LYS A 1 185 ? -9.156 -15.953 -26.281 1 98.56 185 LYS A N 1
ATOM 1421 C CA . LYS A 1 185 ? -7.738 -15.773 -25.969 1 98.56 185 LYS A CA 1
ATOM 1422 C C . LYS A 1 185 ? -7.289 -16.734 -24.875 1 98.56 185 LYS A C 1
ATOM 1424 O O . LYS A 1 185 ? -6.211 -17.328 -24.953 1 98.56 185 LYS A O 1
ATOM 1429 N N . SER A 1 186 ? -8.102 -16.875 -23.844 1 98.31 186 SER A N 1
ATOM 1430 C CA . SER A 1 186 ? -7.73 -17.719 -22.734 1 98.31 186 SER A CA 1
ATOM 1431 C C . SER A 1 186 ? -7.691 -19.188 -23.141 1 98.31 186 SER A C 1
ATOM 1433 O O . SER A 1 186 ? -6.77 -19.922 -22.766 1 98.31 186 SER A O 1
ATOM 1435 N N . LEU A 1 187 ? -8.633 -19.641 -23.906 1 98.12 187 LEU A N 1
ATOM 1436 C CA . LEU A 1 187 ? -8.656 -21.031 -24.344 1 98.12 187 LEU A CA 1
ATOM 1437 C C . LEU A 1 187 ? -7.477 -21.344 -25.266 1 98.12 187 LEU A C 1
ATOM 1439 O O . LEU A 1 187 ? -6.934 -22.453 -25.234 1 98.12 187 LEU A O 1
ATOM 1443 N N . GLN A 1 188 ? -7.121 -20.391 -26.062 1 98.19 188 GLN A N 1
ATOM 1444 C CA . GLN A 1 188 ? -5.941 -20.578 -26.906 1 98.19 188 GLN A CA 1
ATOM 1445 C C . GLN A 1 188 ? -4.703 -20.844 -26.062 1 98.19 188 GLN A C 1
ATOM 1447 O O . GLN A 1 188 ? -3.938 -21.766 -26.344 1 98.19 188 GLN A O 1
ATOM 1452 N N . VAL A 1 189 ? -4.504 -20.078 -25.031 1 98.19 189 VAL A N 1
ATOM 1453 C CA . VAL A 1 189 ? -3.35 -20.219 -24.156 1 98.19 189 VAL A CA 1
ATOM 1454 C C . VAL A 1 189 ? -3.432 -21.547 -23.391 1 98.19 189 VAL A C 1
ATOM 1456 O O . VAL A 1 189 ? -2.453 -22.281 -23.328 1 98.19 189 VAL A O 1
ATOM 1459 N N . MET A 1 190 ? -4.609 -21.891 -22.875 1 97.81 190 MET A N 1
ATOM 1460 C CA . MET A 1 190 ? -4.762 -23.078 -22.047 1 97.81 190 MET A CA 1
ATOM 1461 C C . MET A 1 190 ? -4.691 -24.344 -22.891 1 97.81 190 MET A C 1
ATOM 1463 O O . MET A 1 190 ? -4.238 -25.391 -22.406 1 97.81 190 MET A O 1
ATOM 1467 N N . GLN A 1 191 ? -5.125 -24.234 -24.125 1 97.69 191 GLN A N 1
ATOM 1468 C CA . GLN A 1 191 ? -4.977 -25.375 -25.016 1 97.69 191 GLN A CA 1
ATOM 1469 C C . GLN A 1 191 ? -3.508 -25.625 -25.359 1 97.69 191 GLN A C 1
ATOM 1471 O O . GLN A 1 191 ? -3.074 -26.781 -25.469 1 97.69 191 GLN A O 1
ATOM 1476 N N . LYS A 1 192 ? -2.797 -24.562 -25.547 1 97.75 192 LYS A N 1
ATOM 1477 C CA . LYS A 1 192 ? -1.359 -24.719 -25.75 1 97.75 192 LYS A CA 1
ATOM 1478 C C . LYS A 1 192 ? -0.708 -25.391 -24.547 1 97.75 192 LYS A C 1
ATOM 1480 O O . LYS A 1 192 ? 0.143 -26.266 -24.703 1 97.75 192 LYS A O 1
ATOM 1485 N N . ALA A 1 193 ? -1.073 -25 -23.375 1 98.25 193 ALA A N 1
ATOM 1486 C CA . ALA A 1 193 ? -0.565 -25.625 -22.156 1 98.25 193 ALA A CA 1
ATOM 1487 C C . ALA A 1 193 ? -0.977 -27.094 -22.078 1 98.25 193 ALA A C 1
ATOM 1489 O O . ALA A 1 193 ? -0.192 -27.953 -21.656 1 98.25 193 ALA A O 1
ATOM 1490 N N . SER A 1 194 ? -2.191 -27.359 -22.516 1 98.19 194 SER A N 1
ATOM 1491 C CA . SER A 1 194 ? -2.682 -28.734 -22.562 1 98.19 194 SER A CA 1
ATOM 1492 C C . SER A 1 194 ? -1.848 -29.594 -23.516 1 98.19 194 SER A C 1
ATOM 1494 O O . SER A 1 194 ? -1.527 -30.734 -23.219 1 98.19 194 SER A O 1
ATOM 1496 N N . ASP A 1 195 ? -1.521 -28.984 -24.609 1 98.19 195 ASP A N 1
ATOM 1497 C CA . ASP A 1 195 ? -0.688 -29.688 -25.578 1 98.19 195 ASP A CA 1
ATOM 1498 C C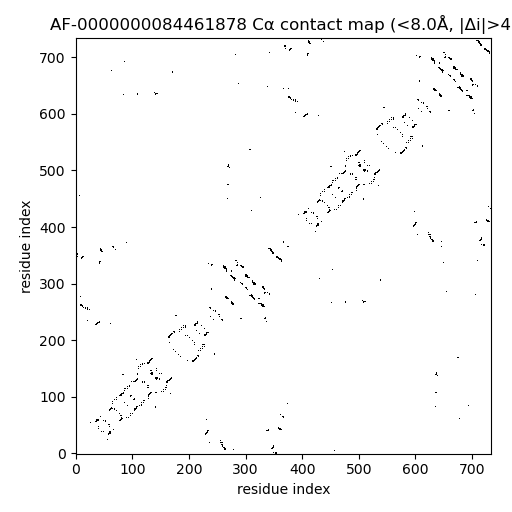 . ASP A 1 195 ? 0.693 -30 -25 1 98.19 195 ASP A C 1
ATOM 1500 O O . ASP A 1 195 ? 1.274 -31.047 -25.281 1 98.19 195 ASP A O 1
ATOM 1504 N N . ILE A 1 196 ? 1.223 -29.109 -24.234 1 98.5 196 ILE A N 1
ATOM 1505 C CA . ILE A 1 196 ? 2.506 -29.328 -23.578 1 98.5 196 ILE A CA 1
ATOM 1506 C C . ILE A 1 196 ? 2.387 -30.5 -22.594 1 98.5 196 ILE A C 1
ATOM 1508 O O . ILE A 1 196 ? 3.271 -31.344 -22.531 1 98.5 196 ILE A O 1
ATOM 1512 N N . ARG A 1 197 ? 1.312 -30.516 -21.828 1 98.19 197 ARG A N 1
ATOM 1513 C CA . ARG A 1 197 ? 1.093 -31.625 -20.906 1 98.19 197 ARG A CA 1
ATOM 1514 C C . ARG A 1 197 ? 1.052 -32.969 -21.641 1 98.19 197 ARG A C 1
ATOM 1516 O O . ARG A 1 197 ? 1.653 -33.938 -21.203 1 98.19 197 ARG A O 1
ATOM 1523 N N . LYS A 1 198 ? 0.344 -33.031 -22.766 1 98 198 LYS A N 1
ATOM 1524 C CA . LYS A 1 198 ? 0.302 -34.25 -23.578 1 98 198 LYS A CA 1
ATOM 1525 C C . LYS A 1 198 ? 1.696 -34.625 -24.062 1 98 198 LYS A C 1
ATOM 1527 O O . LYS A 1 198 ? 2.051 -35.812 -24.094 1 98 198 LYS A O 1
ATOM 1532 N N . ALA A 1 199 ? 2.418 -33.594 -24.469 1 98.12 199 ALA A N 1
ATOM 1533 C CA . ALA A 1 199 ? 3.789 -33.812 -24.906 1 98.12 199 ALA A CA 1
ATOM 1534 C C . ALA A 1 199 ? 4.637 -34.406 -23.781 1 98.12 199 ALA A C 1
ATOM 1536 O O . ALA A 1 199 ? 5.48 -35.281 -24 1 98.12 199 ALA A O 1
ATOM 1537 N N . PHE A 1 200 ? 4.484 -33.844 -22.531 1 98.19 200 PHE A N 1
ATOM 1538 C CA . PHE A 1 200 ? 5.164 -34.406 -21.375 1 98.19 200 PHE A CA 1
ATOM 1539 C C . PHE A 1 200 ? 4.875 -35.906 -21.25 1 98.19 200 PHE A C 1
ATOM 1541 O O . PHE A 1 200 ? 5.801 -36.719 -21.109 1 98.19 200 PHE A O 1
ATOM 1548 N N . ARG A 1 201 ? 3.645 -36.281 -21.375 1 96 201 ARG A N 1
ATOM 1549 C CA . ARG A 1 201 ? 3.229 -37.656 -21.25 1 96 201 ARG A CA 1
ATOM 1550 C C . ARG A 1 201 ? 3.85 -38.531 -22.344 1 96 201 ARG A C 1
ATOM 1552 O O . ARG A 1 201 ? 4.293 -39.656 -22.078 1 96 201 ARG A O 1
ATOM 1559 N N . SER A 1 202 ? 3.855 -38.062 -23.484 1 96.56 202 SER A N 1
ATOM 1560 C CA . SER A 1 202 ? 4.414 -38.781 -24.609 1 96.56 202 SER A CA 1
ATOM 1561 C C . SER A 1 202 ? 5.902 -39.062 -24.422 1 96.56 202 SER A C 1
ATOM 1563 O O . SER A 1 202 ? 6.449 -40 -24.984 1 96.56 202 SER A O 1
ATOM 1565 N N . GLN A 1 203 ? 6.523 -38.25 -23.672 1 96.62 203 GLN A N 1
ATOM 1566 C CA . GLN A 1 203 ? 7.949 -38.406 -23.391 1 96.62 203 GLN A CA 1
ATOM 1567 C C . GLN A 1 203 ? 8.172 -39.094 -22.047 1 96.62 203 GLN A C 1
ATOM 1569 O O . GLN A 1 203 ? 9.281 -39.062 -21.516 1 96.62 203 GLN A O 1
ATOM 1574 N N . ASP A 1 204 ? 7.066 -39.594 -21.469 1 96.69 204 ASP A N 1
ATOM 1575 C CA . ASP A 1 204 ? 7.074 -40.312 -20.203 1 96.69 204 ASP A CA 1
ATOM 1576 C C . ASP A 1 204 ? 7.52 -39.438 -19.047 1 96.69 204 ASP A C 1
ATOM 1578 O O . ASP A 1 204 ? 8.211 -39.875 -18.141 1 96.69 204 ASP A O 1
ATOM 1582 N N . LEU A 1 205 ? 7.324 -38.125 -19.219 1 97.31 205 LEU A N 1
ATOM 1583 C CA . LEU A 1 205 ? 7.535 -37.188 -18.125 1 97.31 205 LEU A CA 1
ATOM 1584 C C . LEU A 1 205 ? 6.305 -37.125 -17.219 1 97.31 205 LEU A C 1
ATOM 1586 O O . LEU A 1 205 ? 5.172 -37.125 -17.703 1 97.31 205 LEU A O 1
ATOM 1590 N N . PRO A 1 206 ? 6.555 -37.125 -15.891 1 95.38 206 PRO A N 1
ATOM 1591 C CA . PRO A 1 206 ? 5.414 -36.938 -14.992 1 95.38 206 PRO A CA 1
ATOM 1592 C C . PRO A 1 206 ? 4.723 -35.594 -15.195 1 95.38 206 PRO A C 1
ATOM 1594 O O . PRO A 1 206 ? 5.391 -34.562 -15.438 1 95.38 206 PRO A O 1
ATOM 1597 N N . CYS A 1 207 ? 3.41 -35.594 -15.148 1 96.44 207 CYS A N 1
ATOM 1598 C CA . CYS A 1 207 ? 2.643 -34.375 -15.281 1 96.44 207 CYS A CA 1
ATOM 1599 C C . CYS A 1 207 ? 1.237 -34.531 -14.719 1 96.44 207 CYS A C 1
ATOM 1601 O O . CYS A 1 207 ? 0.253 -34.438 -15.453 1 96.44 207 CYS A O 1
ATOM 1603 N N . ARG A 1 208 ? 1.156 -34.625 -13.484 1 97.44 208 ARG A N 1
ATOM 1604 C CA . ARG A 1 208 ? -0.116 -34.844 -12.805 1 97.44 208 ARG A CA 1
ATOM 1605 C C . ARG A 1 208 ? -0.917 -33.562 -12.703 1 97.44 208 ARG A C 1
ATOM 1607 O O . ARG A 1 208 ? -2.145 -33.594 -12.594 1 97.44 208 ARG A O 1
ATOM 1614 N N . ILE A 1 209 ? -0.215 -32.438 -12.766 1 98.5 209 ILE A N 1
ATOM 1615 C CA . ILE A 1 209 ? -0.849 -31.156 -12.484 1 98.5 209 ILE A CA 1
ATOM 1616 C C . ILE A 1 209 ? -0.718 -30.25 -13.703 1 98.5 209 ILE A C 1
ATOM 1618 O O . ILE A 1 209 ? 0.368 -30.109 -14.273 1 98.5 209 ILE A O 1
ATOM 1622 N N . LEU A 1 210 ? -1.74 -29.719 -14.203 1 98.69 210 LEU A N 1
ATOM 1623 C CA . LEU A 1 210 ? -1.802 -28.5 -14.992 1 98.69 210 LEU A CA 1
ATOM 1624 C C . LEU A 1 210 ? -2.646 -27.438 -14.297 1 98.69 210 LEU A C 1
ATOM 1626 O O . LEU A 1 210 ? -3.871 -27.562 -14.219 1 98.69 210 LEU A O 1
ATOM 1630 N N . THR A 1 211 ? -1.903 -26.422 -13.773 1 98.5 211 THR A N 1
ATOM 1631 C CA . THR A 1 211 ? -2.572 -25.391 -12.977 1 98.5 211 THR A CA 1
ATOM 1632 C C . THR A 1 211 ? -2.463 -24.031 -13.641 1 98.5 211 THR A C 1
ATOM 1634 O O . THR A 1 211 ? -1.524 -23.781 -14.398 1 98.5 211 THR A O 1
ATOM 1637 N N . GLY A 1 212 ? -3.404 -23.188 -13.32 1 97.31 212 GLY A N 1
ATOM 1638 C CA . GLY A 1 212 ? -3.512 -21.828 -13.836 1 97.31 212 GLY A CA 1
ATOM 1639 C C . GLY A 1 212 ? -4.891 -21.234 -13.641 1 97.31 212 GLY A C 1
ATOM 1640 O O . GLY A 1 212 ? -5.527 -21.438 -12.609 1 97.31 212 GLY A O 1
ATOM 1641 N N . SER A 1 213 ? -5.285 -20.375 -14.516 1 96.06 213 SER A N 1
ATOM 1642 C CA . SER A 1 213 ? -6.609 -19.766 -14.516 1 96.06 213 SER A CA 1
ATOM 1643 C C . SER A 1 213 ? -6.816 -18.906 -13.266 1 96.06 213 SER A C 1
ATOM 1645 O O . SER A 1 213 ? -6.254 -19.188 -12.211 1 96.06 213 SER A O 1
ATOM 1647 N N . GLY A 1 214 ? -7.547 -17.844 -13.406 1 97.5 214 GLY A N 1
ATOM 1648 C CA . GLY A 1 214 ? -7.867 -16.953 -12.312 1 97.5 214 GLY A CA 1
ATOM 1649 C C . GLY A 1 214 ? -9.352 -16.641 -12.203 1 97.5 214 GLY A C 1
ATOM 1650 O O . GLY A 1 214 ? -10.18 -17.328 -12.797 1 97.5 214 GLY A O 1
ATOM 1651 N N . THR A 1 215 ? -9.68 -15.695 -11.398 1 97.94 215 THR A N 1
ATOM 1652 C CA . THR A 1 215 ? -11.07 -15.336 -11.125 1 97.94 215 THR A CA 1
ATOM 1653 C C . THR A 1 215 ? -11.773 -14.906 -12.406 1 97.94 215 THR A C 1
ATOM 1655 O O . THR A 1 215 ? -12.953 -15.211 -12.609 1 97.94 215 THR A O 1
ATOM 1658 N N . GLY A 1 216 ? -11.086 -14.297 -13.305 1 97.25 216 GLY A N 1
ATOM 1659 C CA . GLY A 1 216 ? -11.703 -13.773 -14.516 1 97.25 216 GLY A CA 1
ATOM 1660 C C . GLY A 1 216 ? -11.914 -14.836 -15.578 1 97.25 216 GLY A C 1
ATOM 1661 O O . GLY A 1 216 ? -12.656 -14.625 -16.531 1 97.25 216 GLY A O 1
ATOM 1662 N N . THR A 1 217 ? -11.25 -16.016 -15.453 1 97.88 217 THR A N 1
ATOM 1663 C CA . THR A 1 217 ? -11.328 -17.047 -16.484 1 97.88 217 THR A CA 1
ATOM 1664 C C . THR A 1 217 ? -11.711 -18.391 -15.883 1 97.88 217 THR A C 1
ATOM 1666 O O . THR A 1 217 ? -11.547 -19.438 -16.531 1 97.88 217 THR A O 1
ATOM 1669 N N . TYR A 1 218 ? -12.195 -18.406 -14.641 1 97.25 218 TYR A N 1
ATOM 1670 C CA . TYR A 1 218 ? -12.484 -19.625 -13.898 1 97.25 218 TYR A CA 1
ATOM 1671 C C . TYR A 1 218 ? -13.5 -20.484 -14.641 1 97.25 218 TYR A C 1
ATOM 1673 O O . TYR A 1 218 ? -13.445 -21.719 -14.578 1 97.25 218 TYR A O 1
ATOM 1681 N N . ASP A 1 219 ? -14.438 -19.875 -15.328 1 95.81 219 ASP A N 1
ATOM 1682 C CA . ASP A 1 219 ? -15.516 -20.594 -16 1 95.81 219 ASP A CA 1
ATOM 1683 C C . ASP A 1 219 ? -15.195 -20.828 -17.469 1 95.81 219 ASP A C 1
ATOM 1685 O O . ASP A 1 219 ? -16 -21.391 -18.219 1 95.81 219 ASP A O 1
ATOM 1689 N N . ILE A 1 220 ? -14.078 -20.375 -17.906 1 97.19 220 ILE A N 1
ATOM 1690 C CA . ILE A 1 220 ? -13.641 -20.516 -19.297 1 97.19 220 ILE A CA 1
ATOM 1691 C C . ILE A 1 220 ? -12.609 -21.641 -19.406 1 97.19 220 ILE A C 1
ATOM 1693 O O . ILE A 1 220 ? -12.789 -22.578 -20.172 1 97.19 220 ILE A O 1
ATOM 1697 N N . ASP A 1 221 ? -11.617 -21.578 -18.578 1 97.31 221 ASP A N 1
ATOM 1698 C CA . ASP A 1 221 ? -10.414 -22.391 -18.719 1 97.31 221 ASP A CA 1
ATOM 1699 C C . ASP A 1 221 ? -10.719 -23.859 -18.422 1 97.31 221 ASP A C 1
ATOM 1701 O O . ASP A 1 221 ? -9.977 -24.75 -18.844 1 97.31 221 ASP A O 1
ATOM 1705 N N . VAL A 1 222 ? -11.797 -24.141 -17.75 1 95.38 222 VAL A N 1
ATOM 1706 C CA . VAL A 1 222 ? -12.188 -25.5 -17.438 1 95.38 222 VAL A CA 1
ATOM 1707 C C . VAL A 1 222 ? -12.57 -26.25 -18.703 1 95.38 222 VAL A C 1
ATOM 1709 O O . VAL A 1 222 ? -12.68 -27.484 -18.703 1 95.38 222 VAL A O 1
ATOM 1712 N N . GLU A 1 223 ? -12.758 -25.531 -19.75 1 94.75 223 GLU A N 1
ATOM 1713 C CA . GLU A 1 223 ? -13.094 -26.141 -21.031 1 94.75 223 GLU A CA 1
ATOM 1714 C C . GLU A 1 223 ? -11.852 -26.688 -21.734 1 94.75 223 GLU A C 1
ATOM 1716 O O . GLU A 1 223 ? -11.953 -27.469 -22.688 1 94.75 223 GLU A O 1
ATOM 1721 N N . ALA A 1 224 ? -10.68 -26.25 -21.281 1 93.69 224 ALA A N 1
ATOM 1722 C CA . ALA A 1 224 ? -9.445 -26.797 -21.844 1 93.69 224 ALA A CA 1
ATOM 1723 C C . ALA A 1 224 ? -9.234 -28.25 -21.406 1 93.69 224 ALA A C 1
ATOM 1725 O O . ALA A 1 224 ? -9.57 -28.609 -20.281 1 93.69 224 ALA A O 1
ATOM 1726 N N . THR A 1 225 ? -8.672 -29.062 -22.172 1 86.94 225 THR A N 1
ATOM 1727 C CA . THR A 1 225 ? -8.781 -30.516 -22.094 1 86.94 225 THR A CA 1
ATOM 1728 C C . THR A 1 225 ? -7.941 -31.062 -20.938 1 86.94 225 THR A C 1
ATOM 1730 O O . THR A 1 225 ? -8.258 -32.125 -20.375 1 86.94 225 THR A O 1
ATOM 1733 N N . GLU A 1 226 ? -6.93 -30.391 -20.562 1 95.81 226 GLU A N 1
ATOM 1734 C CA . GLU A 1 226 ? -6.004 -31.062 -19.672 1 95.81 226 GLU A CA 1
ATOM 1735 C C . GLU A 1 226 ? -5.898 -30.328 -18.328 1 95.81 226 GLU A C 1
ATOM 1737 O O . GLU A 1 226 ? -5.113 -30.734 -17.469 1 95.81 226 GLU A O 1
ATOM 1742 N N . ILE A 1 227 ? -6.637 -29.328 -18.094 1 97.44 227 ILE A N 1
ATOM 1743 C CA . ILE A 1 227 ? -6.512 -28.547 -16.875 1 97.44 227 ILE A CA 1
ATOM 1744 C C . ILE A 1 227 ? -6.957 -29.375 -15.672 1 97.44 227 ILE A C 1
ATOM 1746 O O . ILE A 1 227 ? -8 -30.031 -15.719 1 97.44 227 ILE A O 1
ATOM 1750 N N . THR A 1 228 ? -6.145 -29.391 -14.586 1 98.25 228 THR A N 1
ATOM 1751 C CA . THR A 1 228 ? -6.477 -30.219 -13.422 1 98.25 228 THR A CA 1
ATOM 1752 C C . THR A 1 228 ? -6.902 -29.344 -12.25 1 98.25 228 THR A C 1
ATOM 1754 O O . THR A 1 228 ? -7.586 -29.797 -11.336 1 98.25 228 THR A O 1
ATOM 1757 N N . GLU A 1 229 ? -6.473 -28.141 -12.18 1 98.31 229 GLU A N 1
ATOM 1758 C CA . GLU A 1 229 ? -6.84 -27.234 -11.102 1 98.31 229 GLU A CA 1
ATOM 1759 C C . GLU A 1 229 ? -6.75 -25.766 -11.547 1 98.31 229 GLU A C 1
ATOM 1761 O O . GLU A 1 229 ? -6.059 -25.453 -12.516 1 98.31 229 GLU A O 1
ATOM 1766 N N . ILE A 1 230 ? -7.488 -24.844 -10.867 1 98.56 230 ILE A N 1
ATOM 1767 C CA . ILE A 1 230 ? -7.523 -23.422 -11.156 1 98.56 230 ILE A CA 1
ATOM 1768 C C . ILE A 1 230 ? -7.129 -22.625 -9.914 1 98.56 230 ILE A C 1
ATOM 1770 O O . ILE A 1 230 ? -7.238 -23.125 -8.789 1 98.56 230 ILE A O 1
ATOM 1774 N N . GLN A 1 231 ? -6.664 -21.344 -10.125 1 98.62 231 GLN A N 1
ATOM 1775 C CA . GLN A 1 231 ? -6.035 -20.578 -9.055 1 98.62 231 GLN A CA 1
ATOM 1776 C C . GLN A 1 231 ? -6.816 -19.297 -8.766 1 98.62 231 GLN A C 1
ATOM 1778 O O . GLN A 1 231 ? -6.223 -18.25 -8.539 1 98.62 231 GLN A O 1
ATOM 1783 N N . PRO A 1 232 ? -8.156 -19.266 -8.805 1 98.5 232 PRO A N 1
ATOM 1784 C CA . PRO A 1 232 ? -8.875 -18.031 -8.539 1 98.5 232 PRO A CA 1
ATOM 1785 C C . PRO A 1 232 ? -8.633 -17.5 -7.125 1 98.5 232 PRO A C 1
ATOM 1787 O O . PRO A 1 232 ? -8.758 -18.25 -6.152 1 98.5 232 PRO A O 1
ATOM 1790 N N . GLY A 1 233 ? -8.219 -16.203 -7.039 1 97.56 233 GLY A N 1
ATOM 1791 C CA . GLY A 1 233 ? -7.973 -15.602 -5.742 1 97.56 233 GLY A CA 1
ATOM 1792 C C . GLY A 1 233 ? -9.031 -14.586 -5.348 1 97.56 233 GLY A C 1
ATOM 1793 O O . GLY A 1 233 ? -9.594 -14.672 -4.254 1 97.56 233 GLY A O 1
ATOM 1794 N N . SER A 1 234 ? -9.477 -13.758 -6.203 1 98.25 234 SER A N 1
ATOM 1795 C CA . SER A 1 234 ? -10.281 -12.578 -5.902 1 98.25 234 SER A CA 1
ATOM 1796 C C . SER A 1 234 ? -11.758 -12.938 -5.762 1 98.25 234 SER A C 1
ATOM 1798 O O . SER A 1 234 ? -12.555 -12.133 -5.285 1 98.25 234 SER A O 1
ATOM 1800 N N . TYR A 1 235 ? -12.156 -14.172 -6.086 1 98.31 235 TYR A N 1
ATOM 1801 C CA . TYR A 1 235 ? -13.562 -14.555 -6.121 1 98.31 235 TYR A CA 1
ATOM 1802 C C . TYR A 1 235 ? -14.203 -14.391 -4.746 1 98.31 235 TYR A C 1
ATOM 1804 O O . TYR A 1 235 ? -15.422 -14.203 -4.641 1 98.31 235 TYR A O 1
ATOM 1812 N N . VAL A 1 236 ? -13.406 -14.375 -3.703 1 98.62 236 VAL A N 1
ATOM 1813 C CA . VAL A 1 236 ? -13.945 -14.383 -2.346 1 98.62 236 VAL A CA 1
ATOM 1814 C C . VAL A 1 236 ? -14.344 -12.961 -1.946 1 98.62 236 VAL A C 1
ATOM 1816 O O . VAL A 1 236 ? -15.211 -12.773 -1.096 1 98.62 236 VAL A O 1
ATOM 1819 N N . VAL A 1 237 ? -13.695 -11.969 -2.572 1 98.56 237 VAL A N 1
ATOM 1820 C CA . VAL A 1 237 ? -13.945 -10.617 -2.09 1 98.56 237 VAL A CA 1
ATOM 1821 C C . VAL A 1 237 ? -14.43 -9.742 -3.244 1 98.56 237 VAL A C 1
ATOM 1823 O O . VAL A 1 237 ? -15.242 -8.836 -3.047 1 98.56 237 VAL A O 1
ATOM 1826 N N . MET A 1 238 ? -13.969 -10.008 -4.43 1 97.75 238 MET A N 1
ATOM 1827 C CA . MET A 1 238 ? -14.305 -9.289 -5.66 1 97.75 238 MET A CA 1
ATOM 1828 C C . MET A 1 238 ? -14.039 -7.797 -5.512 1 97.75 238 MET A C 1
ATOM 1830 O O . MET A 1 238 ? -13.68 -7.332 -4.43 1 97.75 238 MET A O 1
ATOM 1834 N N . ASP A 1 239 ? -14.016 -7.047 -6.594 1 97.12 239 ASP A N 1
ATOM 1835 C CA . ASP A 1 239 ? -13.773 -5.609 -6.641 1 97.12 239 ASP A CA 1
ATOM 1836 C C . ASP A 1 239 ? -14.414 -4.984 -7.879 1 97.12 239 ASP A C 1
ATOM 1838 O O . ASP A 1 239 ? -15.172 -5.648 -8.594 1 97.12 239 ASP A O 1
ATOM 1842 N N . VAL A 1 240 ? -14.227 -3.695 -8.086 1 96.5 240 VAL A N 1
ATOM 1843 C CA . VAL A 1 240 ? -14.852 -2.975 -9.188 1 96.5 240 VAL A CA 1
ATOM 1844 C C . VAL A 1 240 ? -14.367 -3.545 -10.523 1 96.5 240 VAL A C 1
ATOM 1846 O O . VAL A 1 240 ? -15.156 -3.723 -11.453 1 96.5 240 VAL A O 1
ATOM 1849 N N . GLU A 1 241 ? -13.086 -3.867 -10.633 1 94.31 241 GLU A N 1
ATOM 1850 C CA . GLU A 1 241 ? -12.516 -4.336 -11.898 1 94.31 241 GLU A CA 1
ATOM 1851 C C . GLU A 1 241 ? -13.211 -5.602 -12.383 1 94.31 241 GLU A C 1
ATOM 1853 O O . GLU A 1 241 ? -13.508 -5.734 -13.57 1 94.31 241 GLU A O 1
ATOM 1858 N N . TYR A 1 242 ? -13.5 -6.488 -11.508 1 95.06 242 TYR A N 1
ATOM 1859 C CA . TYR A 1 242 ? -14.156 -7.738 -11.883 1 95.06 242 TYR A CA 1
ATOM 1860 C C . TYR A 1 242 ? -15.633 -7.512 -12.188 1 95.06 242 TYR A C 1
ATOM 1862 O O . TYR A 1 242 ? -16.25 -8.297 -12.906 1 95.06 242 TYR A O 1
ATOM 1870 N N . SER A 1 243 ? -16.203 -6.48 -11.617 1 92.69 243 SER A N 1
ATOM 1871 C CA . SER A 1 243 ? -17.594 -6.168 -11.898 1 92.69 243 SER A CA 1
ATOM 1872 C C . SER A 1 243 ? -17.766 -5.617 -13.312 1 92.69 243 SER A C 1
ATOM 1874 O O . SER A 1 243 ? -18.875 -5.562 -13.836 1 92.69 243 SER A O 1
ATOM 1876 N N . LEU A 1 244 ? -16.672 -5.285 -13.93 1 92.38 244 LEU A N 1
ATOM 1877 C CA . LEU A 1 244 ? -16.734 -4.598 -15.211 1 92.38 244 LEU A CA 1
ATOM 1878 C C . LEU A 1 244 ? -16.516 -5.57 -16.375 1 92.38 244 LEU A C 1
ATOM 1880 O O . LEU A 1 244 ? -16.625 -5.188 -17.531 1 92.38 244 LEU A O 1
ATOM 1884 N N . ILE A 1 245 ? -16.172 -6.785 -16.078 1 93.88 245 ILE A N 1
ATOM 1885 C CA . ILE A 1 245 ? -15.984 -7.742 -17.156 1 93.88 245 ILE A CA 1
ATOM 1886 C C . ILE A 1 245 ? -17.281 -8.531 -17.375 1 93.88 245 ILE A C 1
ATOM 1888 O O . ILE A 1 245 ? -18.016 -8.805 -16.422 1 93.88 245 ILE A O 1
ATOM 1892 N N . GLU A 1 246 ? -17.547 -8.891 -18.609 1 93.12 246 G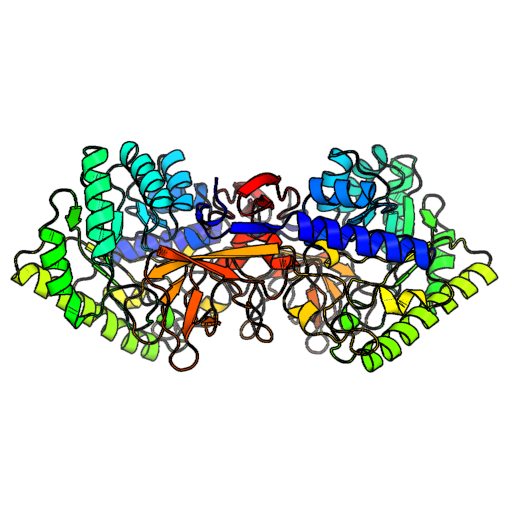LU A N 1
ATOM 1893 C CA . GLU A 1 246 ? -18.766 -9.602 -18.984 1 93.12 246 GLU A CA 1
ATOM 1894 C C . GLU A 1 246 ? -18.75 -11.039 -18.484 1 93.12 246 GLU A C 1
ATOM 1896 O O . GLU A 1 246 ? -17.672 -11.641 -18.359 1 93.12 246 GLU A O 1
ATOM 1901 N N . SER A 1 247 ? -19.922 -11.539 -18.172 1 90 247 SER A N 1
ATOM 1902 C CA . SER A 1 247 ? -20.125 -12.945 -17.828 1 90 247 SER A CA 1
ATOM 1903 C C . SER A 1 247 ? -20.641 -13.734 -19.031 1 90 247 SER A C 1
ATOM 1905 O O . SER A 1 247 ? -21.078 -13.148 -20.031 1 90 247 SER A O 1
ATOM 1907 N N . GLN A 1 248 ? -20.625 -14.984 -18.859 1 87.94 248 GLN A N 1
ATOM 1908 C CA . GLN A 1 248 ? -21.156 -15.836 -19.906 1 87.94 248 GLN A CA 1
ATOM 1909 C C . GLN A 1 248 ? -22.594 -15.469 -20.234 1 87.94 248 GLN A C 1
ATOM 1911 O O . GLN A 1 248 ? -23.422 -15.344 -19.328 1 87.94 248 GLN A O 1
ATOM 1916 N N . GLY A 1 249 ? -22.891 -15.367 -21.484 1 78.5 249 GLY A N 1
ATOM 1917 C CA . GLY A 1 249 ? -24.234 -15.062 -21.922 1 78.5 249 GLY A CA 1
ATOM 1918 C C . GLY A 1 249 ? -24.75 -13.727 -21.422 1 78.5 249 GLY A C 1
ATOM 1919 O O . GLY A 1 249 ? -25.953 -13.508 -21.328 1 78.5 249 GLY A O 1
ATOM 1920 N N . ASN A 1 250 ? -23.875 -12.992 -20.984 1 71.06 250 ASN A N 1
ATOM 1921 C CA . ASN A 1 250 ? -24.188 -11.68 -20.438 1 71.06 250 ASN A CA 1
ATOM 1922 C C . ASN A 1 250 ? -25.062 -11.773 -19.188 1 71.06 250 ASN A C 1
ATOM 1924 O O . ASN A 1 250 ? -25.922 -10.93 -18.953 1 71.06 250 ASN A O 1
ATOM 1928 N N . ALA A 1 251 ? -24.812 -12.891 -18.641 1 71.44 251 ALA A N 1
ATOM 1929 C CA . ALA A 1 251 ? -25.562 -13.102 -17.406 1 71.44 251 ALA A CA 1
ATOM 1930 C C . ALA A 1 251 ? -25.312 -11.969 -16.422 1 71.44 251 ALA A C 1
ATOM 1932 O O . ALA A 1 251 ? -24.203 -11.477 -16.297 1 71.44 251 ALA A O 1
ATOM 1933 N N . LEU A 1 252 ? -26.484 -11.414 -16.047 1 69.69 252 LEU A N 1
ATOM 1934 C CA . LEU A 1 252 ? -26.531 -10.422 -14.977 1 69.69 252 LEU A CA 1
ATOM 1935 C C . LEU A 1 252 ? -27.422 -10.891 -13.844 1 69.69 252 LEU A C 1
ATOM 1937 O O . LEU A 1 252 ? -28.5 -11.453 -14.078 1 69.69 252 LEU A O 1
ATOM 1941 N N . PRO A 1 253 ? -26.766 -10.836 -12.438 1 68.75 253 PRO A N 1
ATOM 1942 C CA . PRO A 1 253 ? -25.484 -10.305 -11.953 1 68.75 253 PRO A CA 1
ATOM 1943 C C . PRO A 1 253 ? -24.344 -11.32 -12.07 1 68.75 253 PRO A C 1
ATOM 1945 O O . PRO A 1 253 ? -24.594 -12.516 -12.242 1 68.75 253 PRO A O 1
ATOM 1948 N N . PRO A 1 254 ? -23.172 -10.805 -11.945 1 81.06 254 PRO A N 1
ATOM 1949 C CA . PRO A 1 254 ? -22.047 -11.734 -11.867 1 81.06 254 PRO A CA 1
ATOM 1950 C C . PRO A 1 254 ? -22.203 -12.773 -10.766 1 81.06 254 PRO A C 1
ATOM 1952 O O . PRO A 1 254 ? -22.859 -12.516 -9.758 1 81.06 254 PRO A O 1
ATOM 1955 N N . VAL A 1 255 ? -21.719 -13.93 -11.023 1 91.75 255 VAL A N 1
ATOM 1956 C CA . VAL A 1 255 ? -21.828 -15.055 -10.102 1 91.75 255 VAL A CA 1
ATOM 1957 C C . VAL A 1 255 ? -21.234 -14.68 -8.75 1 91.75 255 VAL A C 1
ATOM 1959 O O . VAL A 1 255 ? -21.891 -14.82 -7.711 1 91.75 255 VAL A O 1
ATOM 1962 N N . PHE A 1 256 ? -20.016 -14.164 -8.773 1 96.94 256 PHE A N 1
ATOM 1963 C CA . PHE A 1 256 ? -19.375 -13.719 -7.543 1 96.94 256 PHE A CA 1
ATOM 1964 C C . PHE A 1 256 ? -19.719 -12.258 -7.258 1 96.94 256 PHE A C 1
ATOM 1966 O O . PHE A 1 256 ? -19.781 -11.438 -8.172 1 96.94 256 PHE A O 1
ATOM 1973 N N . GLN A 1 257 ? -20 -11.961 -6.023 1 96.5 257 GLN A N 1
ATOM 1974 C CA . GLN A 1 257 ? -20.406 -10.625 -5.613 1 96.5 257 GLN A CA 1
ATOM 1975 C C . GLN A 1 257 ? -19.328 -9.961 -4.762 1 96.5 257 GLN A C 1
ATOM 1977 O O . GLN A 1 257 ? -18.531 -10.641 -4.121 1 96.5 257 GLN A O 1
ATOM 1982 N N . PRO A 1 258 ? -19.297 -8.617 -4.793 1 97.44 258 PRO A N 1
ATOM 1983 C CA . PRO A 1 258 ? -18.344 -7.918 -3.936 1 97.44 258 PRO A CA 1
ATOM 1984 C C . PRO A 1 258 ? -18.641 -8.094 -2.449 1 97.44 258 PRO A C 1
ATOM 1986 O O . PRO A 1 258 ? -19.484 -7.375 -1.901 1 97.44 258 PRO A O 1
ATOM 1989 N N . ALA A 1 259 ? -17.906 -8.992 -1.868 1 98.5 259 ALA A N 1
ATOM 1990 C CA . ALA A 1 259 ? -18.109 -9.289 -0.452 1 98.5 259 ALA A CA 1
ATOM 1991 C C . ALA A 1 259 ? -17.359 -8.281 0.428 1 98.5 259 ALA A C 1
ATOM 1993 O O . ALA A 1 259 ? -17.703 -8.109 1.6 1 98.5 259 ALA A O 1
ATOM 1994 N N . MET A 1 260 ? -16.344 -7.633 -0.075 1 98.75 260 MET A N 1
ATOM 1995 C CA . MET A 1 260 ? -15.516 -6.715 0.705 1 98.75 260 MET A CA 1
ATOM 1996 C C . MET A 1 260 ? -15.773 -5.27 0.29 1 98.75 260 MET A C 1
ATOM 1998 O O . MET A 1 260 ? -15.859 -4.965 -0.901 1 98.75 260 MET A O 1
ATOM 2002 N N . THR A 1 261 ? -15.898 -4.406 1.251 1 98.69 261 THR A N 1
ATOM 2003 C CA . THR A 1 261 ? -16.031 -2.971 1.025 1 98.69 261 THR A CA 1
ATOM 2004 C C . THR A 1 261 ? -15.141 -2.188 1.977 1 98.69 261 THR A C 1
ATOM 2006 O O . THR A 1 261 ? -14.594 -2.748 2.93 1 98.69 261 THR A O 1
ATOM 2009 N N . LEU A 1 262 ? -14.906 -0.959 1.659 1 98.81 262 LEU A N 1
ATOM 2010 C CA . LEU A 1 262 ? -14.18 -0.018 2.504 1 98.81 262 LEU A CA 1
ATOM 2011 C C . LEU A 1 262 ? -15.125 1.036 3.076 1 98.81 262 LEU A C 1
ATOM 2013 O O . LEU A 1 262 ? -15.953 1.594 2.352 1 98.81 262 LEU A O 1
ATOM 2017 N N . LEU A 1 263 ? -15.055 1.235 4.379 1 98.88 263 LEU A N 1
ATOM 2018 C CA . LEU A 1 263 ? -15.742 2.354 5.016 1 98.88 263 LEU A CA 1
ATOM 2019 C C . LEU A 1 263 ? -14.82 3.562 5.141 1 98.88 263 LEU A C 1
ATOM 2021 O O . LEU A 1 263 ? -13.641 3.416 5.449 1 98.88 263 LEU A O 1
ATOM 2025 N N . THR A 1 264 ? -15.344 4.73 4.863 1 98.75 264 THR A N 1
ATOM 2026 C CA . THR A 1 264 ? -14.633 5.996 5.004 1 98.75 264 THR A CA 1
ATOM 2027 C C . THR A 1 264 ? -15.547 7.078 5.566 1 98.75 264 THR A C 1
ATOM 2029 O O . THR A 1 264 ? -16.766 6.992 5.43 1 98.75 264 THR A O 1
ATOM 2032 N N . THR A 1 265 ? -15 8.047 6.215 1 98.75 265 THR A N 1
ATOM 2033 C CA . THR A 1 265 ? -15.773 9.086 6.875 1 98.75 265 THR A CA 1
ATOM 2034 C C . THR A 1 265 ? -15.469 10.453 6.27 1 98.75 265 THR A C 1
ATOM 2036 O O . THR A 1 265 ? -14.312 10.766 5.984 1 98.75 265 THR A O 1
ATOM 2039 N N . VAL A 1 266 ? -16.5 11.258 6.09 1 98.81 266 VAL A N 1
ATOM 2040 C CA . VAL A 1 266 ? -16.312 12.648 5.719 1 98.81 266 VAL A CA 1
ATOM 2041 C C . VAL A 1 266 ? -15.664 13.414 6.879 1 98.81 266 VAL A C 1
ATOM 2043 O O . VAL A 1 266 ? -16.234 13.477 7.973 1 98.81 266 VAL A O 1
ATOM 2046 N N . ILE A 1 267 ? -14.5 14.031 6.617 1 98.69 267 ILE A N 1
ATOM 2047 C CA . ILE A 1 267 ? -13.805 14.68 7.73 1 98.69 267 ILE A CA 1
ATOM 2048 C C . ILE A 1 267 ? -13.742 16.188 7.496 1 98.69 267 ILE A C 1
ATOM 2050 O O . ILE A 1 267 ? -13.336 16.938 8.383 1 98.69 267 ILE A O 1
ATOM 2054 N N . SER A 1 268 ? -14.094 16.672 6.34 1 98.75 268 SER A N 1
ATOM 2055 C CA . SER A 1 268 ? -14.188 18.094 6.023 1 98.75 268 SER A CA 1
ATOM 2056 C C . SER A 1 268 ? -15.211 18.344 4.93 1 98.75 268 SER A C 1
ATOM 2058 O O . SER A 1 268 ? -15.242 17.641 3.916 1 98.75 268 SER A O 1
ATOM 2060 N N . SER A 1 269 ? -16.109 19.266 5.137 1 97.88 269 SER A N 1
ATOM 2061 C CA . SER A 1 269 ? -17.203 19.578 4.219 1 97.88 269 SER A CA 1
ATOM 2062 C C . SER A 1 269 ? -17.375 21.078 4.039 1 97.88 269 SER A C 1
ATOM 2064 O O . SER A 1 269 ? -18.484 21.609 4.117 1 97.88 269 SER A O 1
ATOM 2066 N N . ASN A 1 270 ? -16.234 21.766 3.801 1 96 270 ASN A N 1
ATOM 2067 C CA . ASN A 1 270 ? -16.219 23.219 3.779 1 96 270 ASN A CA 1
ATOM 2068 C C . ASN A 1 270 ? -16.344 23.766 2.357 1 96 270 ASN A C 1
ATOM 2070 O O . ASN A 1 270 ? -16.281 24.984 2.141 1 96 270 ASN A O 1
ATOM 2074 N N . ARG A 1 271 ? -16.469 22.875 1.361 1 94.88 271 ARG A N 1
ATOM 2075 C CA . ARG A 1 271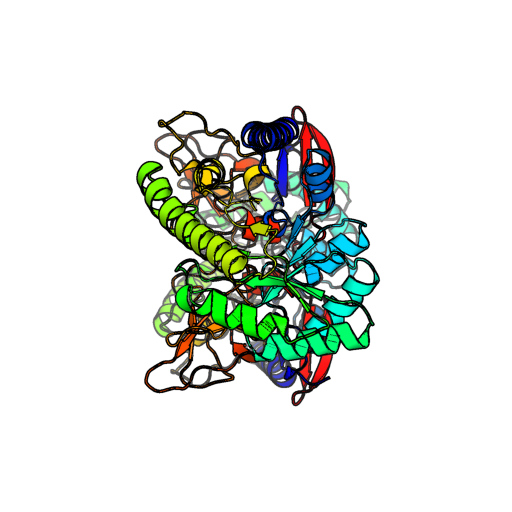 ? -16.656 23.25 -0.038 1 94.88 271 ARG A CA 1
ATOM 2076 C C . ARG A 1 271 ? -18.047 22.859 -0.527 1 94.88 271 ARG A C 1
ATOM 2078 O O . ARG A 1 271 ? -18.641 21.922 -0.009 1 94.88 271 ARG A O 1
ATOM 2085 N N . GLN A 1 272 ? -18.484 23.641 -1.54 1 93.5 272 GLN A N 1
ATOM 2086 C CA . GLN A 1 272 ? -19.766 23.312 -2.143 1 93.5 272 GLN A CA 1
ATOM 2087 C C . GLN A 1 272 ? -19.609 22.219 -3.203 1 93.5 272 GLN A C 1
ATOM 2089 O O . GLN A 1 272 ? -20.562 21.484 -3.479 1 93.5 272 GLN A O 1
ATOM 2094 N N . GLU A 1 273 ? -18.422 22.078 -3.721 1 95.25 273 GLU A N 1
ATOM 2095 C CA . GLU A 1 273 ? -18.203 21.234 -4.891 1 95.25 273 GLU A CA 1
ATOM 2096 C C . GLU A 1 273 ? -17.891 19.797 -4.484 1 95.25 273 GLU A C 1
ATOM 2098 O O . GLU A 1 273 ? -18.078 18.875 -5.273 1 95.25 273 GLU A O 1
ATOM 2103 N N . HIS A 1 274 ? -17.375 19.609 -3.271 1 98.12 274 HIS A N 1
ATOM 2104 C CA . HIS A 1 274 ? -16.953 18.281 -2.838 1 98.12 274 HIS A CA 1
ATOM 2105 C C . HIS A 1 274 ? -16.781 18.234 -1.323 1 98.12 274 HIS A C 1
ATOM 2107 O O . HIS A 1 274 ? -16.875 19.25 -0.646 1 98.12 274 HIS A O 1
ATOM 2113 N N . VAL A 1 275 ? -16.641 17.047 -0.767 1 98.56 275 VAL A N 1
ATOM 2114 C CA . VAL A 1 275 ? -16.219 16.828 0.6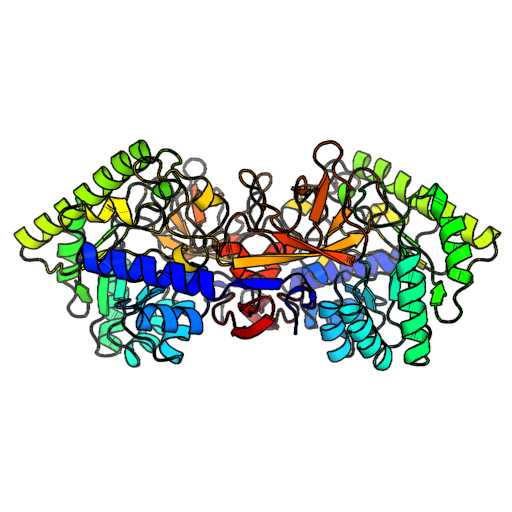16 1 98.56 275 VAL A CA 1
ATOM 2115 C C . VAL A 1 275 ? -14.961 15.977 0.652 1 98.56 275 VAL A C 1
ATOM 2117 O O . VAL A 1 275 ? -14.602 15.344 -0.345 1 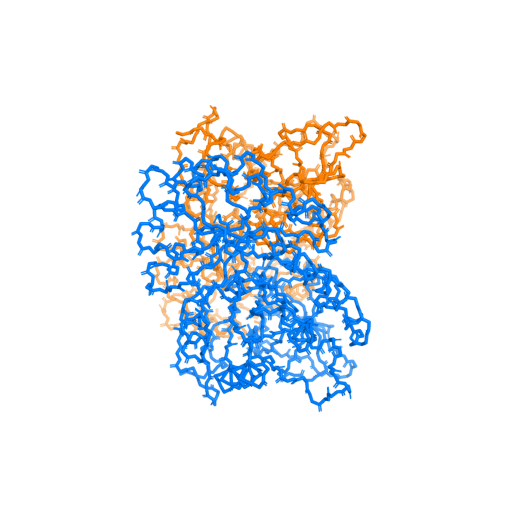98.56 275 VAL A O 1
ATOM 2120 N N . THR A 1 276 ? -14.273 16.062 1.741 1 98.75 276 THR A N 1
ATOM 2121 C CA . THR A 1 276 ? -13.039 15.305 1.945 1 98.75 276 THR A CA 1
ATOM 2122 C C . THR A 1 276 ? -13.289 14.117 2.867 1 98.75 276 THR A C 1
ATOM 2124 O O . THR A 1 276 ? -13.914 14.258 3.92 1 98.75 276 THR A O 1
ATOM 2127 N N . VAL A 1 277 ? -12.781 12.93 2.449 1 98.81 277 VAL A N 1
ATOM 2128 C CA . VAL A 1 277 ? -12.898 11.734 3.287 1 98.81 277 VAL A CA 1
ATOM 2129 C C . VAL A 1 277 ? -11.508 11.289 3.744 1 98.81 277 VAL A C 1
ATOM 2131 O O . VAL A 1 277 ? -10.492 11.758 3.221 1 98.81 277 VAL A O 1
ATOM 2134 N N . ASP A 1 278 ? -11.516 10.344 4.727 1 98.69 278 ASP A N 1
ATOM 2135 C CA . ASP A 1 278 ? -10.266 10 5.406 1 98.69 278 ASP A CA 1
ATOM 2136 C C . ASP A 1 278 ? -9.586 8.812 4.727 1 98.69 278 ASP A C 1
ATOM 2138 O O . ASP A 1 278 ? -8.75 8.141 5.336 1 98.69 278 ASP A O 1
ATOM 2142 N N . ALA A 1 279 ? -9.891 8.516 3.51 1 98.19 279 ALA A N 1
ATOM 2143 C CA . ALA A 1 279 ? -9.258 7.43 2.77 1 98.19 279 ALA A CA 1
ATOM 2144 C C . ALA A 1 279 ? -8.594 7.945 1.496 1 98.19 279 ALA A C 1
ATOM 2146 O O . ALA A 1 279 ? -9.273 8.359 0.557 1 98.19 279 ALA A O 1
ATOM 2147 N N . GLY A 1 280 ? -7.289 7.965 1.529 1 96.81 280 GLY A N 1
ATOM 2148 C CA . GLY A 1 280 ? -6.492 8.289 0.356 1 96.81 280 GLY A CA 1
ATOM 2149 C C . GLY A 1 280 ? -5.672 7.117 -0.148 1 96.81 280 GLY A C 1
ATOM 2150 O O . GLY A 1 280 ? -6.125 5.973 -0.114 1 96.81 280 GLY A O 1
ATOM 2151 N N . THR A 1 281 ? -4.438 7.324 -0.634 1 94.88 281 THR A N 1
ATOM 2152 C CA . THR A 1 281 ? -3.625 6.312 -1.3 1 94.88 281 THR A CA 1
ATOM 2153 C C . THR A 1 281 ? -3.027 5.344 -0.282 1 94.88 281 THR A C 1
ATOM 2155 O O . THR A 1 281 ? -2.531 4.277 -0.651 1 94.88 281 THR A O 1
ATOM 2158 N N . LYS A 1 282 ? -3.146 5.645 1.014 1 97.19 282 LYS A N 1
ATOM 2159 C CA . LYS A 1 282 ? -2.699 4.703 2.037 1 97.19 282 LYS A CA 1
ATOM 2160 C C . LYS A 1 282 ? -3.857 3.842 2.533 1 97.19 282 LYS A C 1
ATOM 2162 O O . LYS A 1 282 ? -3.684 3.023 3.438 1 97.19 282 LYS A O 1
ATOM 2167 N N . ALA A 1 283 ? -5.035 4.062 1.844 1 97.44 283 ALA A N 1
ATOM 2168 C CA . ALA A 1 283 ? -6.191 3.242 2.188 1 97.44 283 ALA A CA 1
ATOM 2169 C C . ALA A 1 283 ? -6.793 2.594 0.943 1 97.44 283 ALA A C 1
ATOM 2171 O O . ALA A 1 283 ? -7.457 1.559 1.034 1 97.44 283 ALA A O 1
ATOM 2172 N N . ILE A 1 284 ? -6.578 3.219 -0.173 1 95.88 284 ILE A N 1
ATOM 2173 C CA . ILE A 1 284 ? -7.133 2.732 -1.432 1 95.88 284 ILE A CA 1
ATOM 2174 C C . ILE A 1 284 ? -6.051 2.719 -2.506 1 95.88 284 ILE A C 1
ATOM 2176 O O . ILE A 1 284 ? -5.391 3.734 -2.746 1 95.88 284 ILE A O 1
ATOM 2180 N N . TYR A 1 285 ? -5.887 1.532 -3.055 1 92.81 285 TYR A N 1
ATOM 2181 C CA . TYR A 1 285 ? -5.082 1.511 -4.27 1 92.81 285 TYR A CA 1
ATOM 2182 C C . TYR A 1 285 ? -5.82 2.17 -5.426 1 92.81 285 TYR A C 1
ATOM 2184 O O . TYR A 1 285 ? -6.898 1.716 -5.824 1 92.81 285 TYR A O 1
ATOM 2192 N N . THR A 1 286 ? -5.293 3.275 -5.926 1 83.62 286 THR A N 1
ATOM 2193 C CA . THR A 1 286 ? -5.934 4.004 -7.012 1 83.62 286 THR A CA 1
ATOM 2194 C C . THR A 1 286 ? -5.203 3.768 -8.328 1 83.62 286 THR A C 1
ATOM 2196 O O . THR A 1 286 ? -3.975 3.676 -8.359 1 83.62 286 THR A O 1
ATOM 2199 N N . ASN A 1 287 ? -5.949 3.508 -9.398 1 78.44 287 ASN A N 1
ATOM 2200 C CA . ASN A 1 287 ? -5.363 3.48 -10.727 1 78.44 287 ASN A CA 1
ATOM 2201 C C . ASN A 1 287 ? -6.129 4.379 -11.695 1 78.44 287 ASN A C 1
ATOM 2203 O O . ASN A 1 287 ? -7.133 4.992 -11.32 1 78.44 287 ASN A O 1
ATOM 2207 N N . ALA A 1 288 ? -5.605 4.605 -12.812 1 76.25 288 ALA A N 1
ATOM 2208 C CA . ALA A 1 288 ? -6.133 5.59 -13.758 1 76.25 288 ALA A CA 1
ATOM 2209 C C . ALA A 1 288 ? -7.395 5.066 -14.438 1 76.25 288 ALA A C 1
ATOM 2211 O O . ALA A 1 288 ? -8.133 5.836 -15.055 1 76.25 288 ALA A O 1
ATOM 2212 N N . TYR A 1 289 ? -7.707 3.85 -14.188 1 81.25 289 TYR A N 1
ATOM 2213 C CA . TYR A 1 289 ? -8.711 3.254 -15.055 1 81.25 289 TYR A CA 1
ATOM 2214 C C . TYR A 1 289 ? -10.016 3.006 -14.305 1 81.25 289 TYR A C 1
ATOM 2216 O O . TYR A 1 289 ? -11.094 3.059 -14.891 1 81.25 289 TYR A O 1
ATOM 2224 N N . HIS A 1 290 ? -9.891 2.729 -13.008 1 90.88 290 HIS A N 1
ATOM 2225 C CA . HIS A 1 290 ? -11.078 2.354 -12.25 1 90.88 290 HIS A CA 1
ATOM 2226 C C . HIS A 1 290 ? -11.164 3.127 -10.938 1 90.88 290 HIS A C 1
ATOM 2228 O O . HIS A 1 290 ? -10.18 3.23 -10.211 1 90.88 290 HIS A O 1
ATOM 2234 N N . LYS A 1 291 ? -12.344 3.627 -10.703 1 94.25 291 LYS A N 1
ATOM 2235 C CA . LYS A 1 291 ? -12.602 4.336 -9.453 1 94.25 291 LYS A CA 1
ATOM 2236 C C . LYS A 1 291 ? -13.383 3.463 -8.484 1 94.25 291 LYS A C 1
ATOM 2238 O O . LYS A 1 291 ? -14.102 2.549 -8.898 1 94.25 291 LYS A O 1
ATOM 2243 N N . PRO A 1 292 ? -13.211 3.766 -7.16 1 97.19 292 PRO A N 1
ATOM 2244 C CA . PRO A 1 292 ? -14.117 3.117 -6.207 1 97.19 292 PRO A CA 1
ATOM 2245 C C . PRO A 1 292 ? -15.586 3.408 -6.5 1 97.19 292 PRO A C 1
ATOM 2247 O O . PRO A 1 292 ? -15.922 4.5 -6.965 1 97.19 292 PRO A O 1
ATOM 2250 N N . LYS A 1 293 ? -16.422 2.459 -6.254 1 97.25 293 LYS A N 1
ATOM 2251 C CA . LYS A 1 293 ? -17.859 2.637 -6.41 1 97.25 293 LYS A CA 1
ATOM 2252 C C . LYS A 1 293 ? -18.547 2.82 -5.059 1 97.25 293 LYS A C 1
ATOM 2254 O O . LYS A 1 293 ? -18.547 1.903 -4.234 1 97.25 293 LYS A O 1
ATOM 2259 N N . ILE A 1 294 ? -19.094 3.98 -4.844 1 98.19 294 ILE A N 1
ATOM 2260 C CA . ILE A 1 294 ? -19.828 4.238 -3.613 1 98.19 294 ILE A CA 1
ATOM 2261 C C . ILE A 1 294 ? -21.156 3.498 -3.648 1 98.19 294 ILE A C 1
ATOM 2263 O O . ILE A 1 294 ? -21.953 3.688 -4.57 1 98.19 294 ILE A O 1
ATOM 2267 N N . ILE A 1 295 ? -21.438 2.705 -2.607 1 97.75 295 ILE A N 1
ATOM 2268 C CA . ILE A 1 295 ? -22.641 1.896 -2.654 1 97.75 295 ILE A CA 1
ATOM 2269 C C . ILE A 1 295 ? -23.594 2.328 -1.541 1 97.75 295 ILE A C 1
ATOM 2271 O O . ILE A 1 295 ? -24.766 1.938 -1.531 1 97.75 295 ILE A O 1
ATOM 2275 N N . SER A 1 296 ? -23.141 3.121 -0.594 1 97.25 296 SER A N 1
ATOM 2276 C CA . SER A 1 296 ? -23.969 3.568 0.516 1 97.25 296 SER A CA 1
ATOM 2277 C C . SER A 1 296 ? -24.859 4.742 0.106 1 97.25 296 SER A C 1
ATOM 2279 O O . SER A 1 296 ? -25.875 5.008 0.741 1 97.25 296 SER A O 1
ATOM 2281 N N . HIS A 1 297 ? -24.406 5.535 -0.875 1 96.38 297 HIS A N 1
ATOM 2282 C CA . HIS A 1 297 ? -25.094 6.727 -1.353 1 96.38 297 HIS A CA 1
ATOM 2283 C C . HIS A 1 297 ? -25.172 6.75 -2.875 1 96.38 297 HIS A C 1
ATOM 2285 O O . HIS A 1 297 ? -24.172 6.496 -3.555 1 96.38 297 HIS A O 1
ATOM 2291 N N . GLU A 1 298 ? -26.297 7.059 -3.326 1 95.38 298 GLU A N 1
ATOM 2292 C CA . GLU A 1 298 ? -26.438 7.199 -4.773 1 95.38 298 GLU A CA 1
ATOM 2293 C C . GLU A 1 298 ? -25.984 8.578 -5.238 1 95.38 298 GLU A C 1
ATOM 2295 O O . GLU A 1 298 ? -26.047 9.547 -4.48 1 95.38 298 GLU A O 1
ATOM 2300 N N . GLY A 1 299 ? -25.469 8.602 -6.387 1 97 299 GLY A N 1
ATOM 2301 C CA . GLY A 1 299 ? -25.172 9.867 -7.031 1 97 299 GLY A CA 1
ATOM 2302 C C . GLY A 1 299 ? -23.891 10.508 -6.535 1 97 299 GLY A C 1
ATOM 2303 O O . GLY A 1 299 ? -23.734 11.727 -6.598 1 97 299 GLY A O 1
ATOM 2304 N N . LEU A 1 300 ? -23.016 9.789 -5.914 1 98.06 300 LEU A N 1
ATOM 2305 C CA . LEU A 1 300 ? -21.719 10.273 -5.457 1 98.06 300 LEU A CA 1
ATOM 2306 C C . LEU A 1 300 ? -20.594 9.547 -6.18 1 98.06 300 LEU A C 1
ATOM 2308 O O . LEU A 1 300 ? -20.766 8.414 -6.629 1 98.06 300 LEU A O 1
ATOM 2312 N N . GLU A 1 301 ? -19.438 10.234 -6.277 1 97.06 301 GLU A N 1
ATOM 2313 C CA . GLU A 1 301 ? -18.25 9.656 -6.887 1 97.06 301 GLU A CA 1
ATOM 2314 C C . GLU A 1 301 ? -17 9.938 -6.047 1 97.06 301 GLU A C 1
ATOM 2316 O O . GLU A 1 301 ? -16.844 11.039 -5.512 1 97.06 301 GLU A O 1
ATOM 2321 N N . TYR A 1 302 ? -16.219 8.93 -5.902 1 97.5 302 TYR A N 1
ATOM 2322 C CA . TYR A 1 302 ? -14.914 9.094 -5.262 1 97.5 302 TYR A CA 1
ATOM 2323 C C . TYR A 1 302 ? -13.828 9.406 -6.289 1 97.5 302 TYR A C 1
ATOM 2325 O O . TYR A 1 302 ? -13.812 8.82 -7.375 1 97.5 302 TYR A O 1
ATOM 2333 N N . ASP A 1 303 ? -12.938 10.336 -5.91 1 95.69 303 ASP A N 1
ATOM 2334 C CA . ASP A 1 303 ? -11.664 10.586 -6.59 1 95.69 303 ASP A CA 1
ATOM 2335 C C . ASP A 1 303 ? -10.547 10.859 -5.582 1 95.69 303 ASP A C 1
ATOM 2337 O O . ASP A 1 303 ? -10.797 11.438 -4.52 1 95.69 303 ASP A O 1
ATOM 2341 N N . TRP A 1 304 ? -9.336 10.312 -5.91 1 93.12 304 TRP A N 1
ATOM 2342 C CA . TRP A 1 304 ? -8.203 10.688 -5.07 1 93.12 304 TRP A CA 1
ATOM 2343 C C . TRP A 1 304 ? -8.062 12.203 -4.988 1 93.12 304 TRP A C 1
ATOM 2345 O O . TRP A 1 304 ? -7.828 12.758 -3.908 1 93.12 304 TRP A O 1
ATOM 2355 N N . GLY A 1 305 ? -8.141 12.93 -6.16 1 90.81 305 GLY A N 1
ATOM 2356 C CA . GLY A 1 305 ? -8.242 14.375 -6.238 1 90.81 305 GLY A CA 1
ATOM 2357 C C . GLY A 1 305 ? -6.934 15.078 -5.922 1 90.81 305 GLY A C 1
ATOM 2358 O O . GLY A 1 305 ? -6.914 16.297 -5.699 1 90.81 305 GLY A O 1
ATOM 2359 N N . GLY A 1 306 ? -5.848 14.328 -5.797 1 91.88 306 GLY A N 1
ATOM 2360 C CA . GLY A 1 306 ? -4.609 14.969 -5.371 1 91.88 306 GLY A CA 1
ATOM 2361 C C . GLY A 1 306 ? -4.625 15.391 -3.914 1 91.88 306 GLY A C 1
ATOM 2362 O O . GLY A 1 306 ? -3.938 16.344 -3.531 1 91.88 306 GLY A O 1
ATOM 2363 N N . PHE A 1 307 ? -5.473 14.773 -3.109 1 94.62 307 PHE A N 1
ATOM 2364 C CA . PHE A 1 307 ? -5.691 15.195 -1.732 1 94.62 307 PHE A CA 1
ATOM 2365 C C . PHE A 1 307 ? -4.652 14.578 -0.803 1 94.62 307 PHE A C 1
ATOM 2367 O O . PHE A 1 307 ? -4.707 14.773 0.413 1 94.62 307 PHE A O 1
ATOM 2374 N N . GLY A 1 308 ? -3.65 13.875 -1.376 1 90.56 308 GLY A N 1
ATOM 2375 C CA . GLY A 1 308 ? -2.576 13.32 -0.571 1 90.56 308 GLY A CA 1
ATOM 2376 C C . GLY A 1 308 ? -2.816 11.875 -0.178 1 90.56 308 GLY A C 1
ATOM 2377 O O . GLY A 1 308 ? -3.721 11.227 -0.706 1 90.56 308 GLY A O 1
ATOM 2378 N N . ASP A 1 309 ? -2.021 11.398 0.716 1 94.12 309 ASP A N 1
ATOM 2379 C CA . ASP A 1 309 ? -1.93 9.969 0.977 1 94.12 309 ASP A CA 1
ATOM 2380 C C . ASP A 1 309 ? -3.004 9.523 1.967 1 94.12 309 ASP A C 1
ATOM 2382 O O . ASP A 1 309 ? -3.314 8.328 2.057 1 94.12 309 ASP A O 1
ATOM 2386 N N . GLU A 1 310 ? -3.629 10.5 2.662 1 97.38 310 GLU A N 1
ATOM 2387 C CA . GLU A 1 310 ? -4.496 10.117 3.773 1 97.38 310 GLU A CA 1
ATOM 2388 C C . GLU A 1 310 ? -5.953 10.469 3.48 1 97.38 310 GLU A C 1
ATOM 2390 O O . GLU A 1 310 ? -6.859 10.031 4.199 1 97.38 310 GLU A O 1
ATOM 2395 N N . GLN A 1 311 ? -6.176 11.25 2.428 1 98.06 311 GLN A N 1
ATOM 2396 C CA . GLN A 1 311 ? -7.52 11.773 2.199 1 98.06 311 GLN A CA 1
ATOM 2397 C C . GLN A 1 311 ? -7.969 11.531 0.761 1 98.06 311 GLN A C 1
ATOM 2399 O O . GLN A 1 311 ? -7.137 11.367 -0.135 1 98.06 311 GLN A O 1
ATOM 2404 N N . GLY A 1 312 ? -9.281 11.453 0.593 1 98 312 GLY A N 1
ATOM 2405 C CA . GLY A 1 312 ? -9.922 11.359 -0.709 1 98 312 GLY A CA 1
ATOM 2406 C C . GLY A 1 312 ? -11.008 12.398 -0.919 1 98 312 GLY A C 1
ATOM 2407 O O . GLY A 1 312 ? -11.375 13.117 0.013 1 98 312 GLY A O 1
ATOM 2408 N N . LYS A 1 313 ? -11.461 12.5 -2.129 1 98.25 313 LYS A N 1
ATOM 2409 C CA . LYS A 1 313 ? -12.43 13.516 -2.537 1 98.25 313 LYS A CA 1
ATOM 2410 C C . LYS A 1 313 ? -13.742 12.875 -2.99 1 98.25 313 LYS A C 1
ATOM 2412 O O . LYS A 1 313 ? -13.734 11.914 -3.766 1 98.25 313 LYS A O 1
ATOM 2417 N N . ILE A 1 314 ? -14.852 13.336 -2.471 1 98.56 314 ILE A N 1
ATOM 2418 C CA . ILE A 1 314 ? -16.172 12.898 -2.906 1 98.56 314 ILE A CA 1
ATOM 2419 C C . ILE A 1 314 ? -16.906 14.055 -3.596 1 98.56 314 ILE A C 1
ATOM 2421 O O . ILE A 1 314 ? -17.016 15.148 -3.035 1 98.56 314 ILE A O 1
ATOM 2425 N N . THR A 1 315 ? -17.359 13.828 -4.758 1 98.12 315 THR A N 1
ATOM 2426 C CA . THR A 1 315 ? -18.156 14.805 -5.496 1 98.12 315 THR A CA 1
ATOM 2427 C C . THR A 1 315 ? -19.562 14.258 -5.758 1 98.12 315 THR A C 1
ATOM 2429 O O . THR A 1 315 ? -19.781 13.047 -5.715 1 98.12 315 THR A O 1
ATOM 2432 N N . ALA A 1 316 ? -20.484 15.156 -5.945 1 96.94 316 ALA A N 1
ATOM 2433 C CA . ALA A 1 316 ? -21.859 14.789 -6.262 1 96.94 316 ALA A CA 1
ATOM 2434 C C . ALA A 1 316 ? -22.109 14.875 -7.766 1 96.94 316 ALA A C 1
ATOM 2436 O O . ALA A 1 316 ? -21.625 15.789 -8.43 1 96.94 316 ALA A O 1
ATOM 2437 N N . LEU A 1 317 ? -22.797 13.875 -8.203 1 93.25 317 LEU A N 1
ATOM 2438 C CA . LEU A 1 317 ? -23.281 13.914 -9.578 1 93.25 317 LEU A CA 1
ATOM 2439 C C . LEU A 1 317 ? -24.609 14.648 -9.672 1 93.25 317 LEU A C 1
ATOM 2441 O O . LEU A 1 317 ? -25.547 14.344 -8.938 1 93.25 317 LEU A O 1
ATOM 2445 N N . GLY A 1 318 ? -24.734 15.57 -10.516 1 91.94 318 GLY A N 1
ATOM 2446 C CA . GLY A 1 318 ? -25.953 16.328 -10.68 1 91.94 318 GLY A CA 1
ATOM 2447 C C . GLY A 1 318 ? -26.359 17.094 -9.43 1 91.94 318 GLY A C 1
ATOM 2448 O O . GLY A 1 318 ? -25.547 17.828 -8.852 1 91.94 318 GLY A O 1
ATOM 2449 N N . SER A 1 319 ? -27.641 16.938 -8.992 1 91.56 319 SER A N 1
ATOM 2450 C CA . SER A 1 319 ? -28.188 17.719 -7.875 1 91.56 319 SER A CA 1
ATOM 2451 C C . SER A 1 319 ? -28.156 16.906 -6.582 1 91.56 319 SER A C 1
ATOM 2453 O O . SER A 1 319 ? -28.781 17.281 -5.59 1 91.56 319 SER A O 1
ATOM 2455 N N . THR A 1 320 ? -27.406 15.828 -6.645 1 94.56 320 THR A N 1
ATOM 2456 C CA . THR A 1 320 ? -27.297 14.992 -5.453 1 94.56 320 THR A CA 1
ATOM 2457 C C . THR A 1 320 ? -26.641 15.766 -4.312 1 94.56 320 THR A C 1
ATOM 2459 O O . THR A 1 320 ? -25.625 16.438 -4.52 1 94.56 320 THR A O 1
ATOM 2462 N N . PRO A 1 321 ? -27.25 15.742 -3.182 1 95.94 321 PRO A N 1
ATOM 2463 C CA . PRO A 1 321 ? -26.625 16.422 -2.047 1 95.94 321 PRO A CA 1
ATOM 2464 C C . PRO A 1 321 ? -25.328 15.742 -1.6 1 95.94 321 PRO A C 1
ATOM 2466 O O . PRO A 1 321 ? -25.234 14.508 -1.62 1 95.94 321 PRO A O 1
ATOM 2469 N N . LEU A 1 322 ? -24.359 16.516 -1.261 1 97.94 322 LEU A N 1
ATOM 2470 C CA . LEU A 1 322 ? -23.141 15.992 -0.673 1 97.94 322 LEU A CA 1
ATOM 2471 C C . LEU A 1 322 ? -23.391 15.5 0.749 1 97.94 322 LEU A C 1
ATOM 2473 O O . LEU A 1 322 ? -24.25 16.016 1.447 1 97.94 322 LEU A O 1
ATOM 2477 N N . PRO A 1 323 ? -22.625 14.453 1.156 1 97.88 323 PRO A N 1
ATOM 2478 C CA . PRO A 1 323 ? -22.734 14.031 2.555 1 97.88 323 PRO A CA 1
ATOM 2479 C C . PRO A 1 323 ? -22.203 15.078 3.529 1 97.88 323 PRO A C 1
ATOM 2481 O O . PRO A 1 323 ? -21.438 15.969 3.129 1 97.88 323 PRO A O 1
ATOM 2484 N N . VAL A 1 324 ? -22.641 15.008 4.762 1 96.75 324 VAL A N 1
ATOM 2485 C CA . VAL A 1 324 ? -22.266 15.992 5.77 1 96.75 324 VAL A CA 1
ATOM 2486 C C . VAL A 1 324 ? -21.047 15.5 6.559 1 96.75 324 VAL A C 1
ATOM 2488 O O . VAL A 1 324 ? -20.688 14.328 6.477 1 96.75 324 VAL A O 1
ATOM 2491 N N . ASN A 1 325 ? -20.469 16.391 7.273 1 97.19 325 ASN A N 1
ATOM 2492 C CA . ASN A 1 325 ? -19.328 16.062 8.117 1 97.19 325 ASN A CA 1
ATOM 2493 C C . ASN A 1 325 ? -19.641 14.93 9.086 1 97.19 325 ASN A C 1
ATOM 2495 O O . ASN A 1 325 ? -20.703 14.914 9.695 1 97.19 325 ASN A O 1
ATOM 2499 N N . GLY A 1 326 ? -18.703 13.867 9.164 1 97.69 326 GLY A N 1
ATOM 2500 C CA . GLY A 1 326 ? -18.891 12.742 10.07 1 97.69 326 GLY A CA 1
ATOM 2501 C C . GLY A 1 326 ? -19.656 11.586 9.438 1 97.69 326 GLY A C 1
ATOM 2502 O O . GLY A 1 326 ? -19.672 10.484 9.984 1 97.69 326 GLY A O 1
ATOM 2503 N N . GLU A 1 327 ? -20.219 11.805 8.312 1 97.81 327 GLU A N 1
ATOM 2504 C CA . GLU A 1 327 ? -21 10.766 7.648 1 97.81 327 GLU A CA 1
ATOM 2505 C C . GLU A 1 327 ? -20.094 9.672 7.094 1 97.81 327 GLU A C 1
ATOM 2507 O O . GLU A 1 327 ? -19.047 9.953 6.531 1 97.81 327 GLU A O 1
ATOM 2512 N N . VAL A 1 328 ? -20.531 8.422 7.312 1 98.38 328 VAL A N 1
ATOM 2513 C CA . VAL A 1 328 ? -19.766 7.266 6.867 1 98.38 328 VAL A CA 1
ATOM 2514 C C . VAL A 1 328 ? -20.266 6.809 5.5 1 98.38 328 VAL A C 1
ATOM 2516 O O . VAL A 1 328 ? -21.484 6.695 5.285 1 98.38 328 VAL A O 1
ATOM 2519 N N . LEU A 1 329 ? -19.359 6.609 4.543 1 98.62 329 LEU A N 1
ATOM 2520 C CA . LEU A 1 329 ? -19.656 6.059 3.223 1 98.62 329 LEU A CA 1
ATOM 2521 C C . LEU A 1 329 ? -19.062 4.656 3.076 1 98.62 329 LEU A C 1
ATOM 2523 O O . LEU A 1 329 ? -18.094 4.309 3.756 1 98.62 329 LEU A O 1
ATOM 2527 N N . GLU A 1 330 ? -19.688 3.891 2.266 1 98.69 330 GLU A N 1
ATOM 2528 C CA . GLU A 1 330 ? -19.25 2.533 1.955 1 98.69 330 GLU A CA 1
ATOM 2529 C C . GLU A 1 330 ? -18.984 2.369 0.462 1 98.69 330 GLU A C 1
ATOM 2531 O O . GLU A 1 330 ? -19.828 2.709 -0.37 1 98.69 330 GLU A O 1
ATOM 2536 N N . LEU A 1 331 ? -17.734 1.896 0.157 1 98.12 331 LEU A N 1
ATOM 2537 C CA . LEU A 1 331 ? -17.344 1.822 -1.249 1 98.12 331 LEU A CA 1
ATOM 2538 C C . LEU A 1 331 ? -16.781 0.448 -1.586 1 98.12 331 LEU A C 1
ATOM 2540 O O . LEU A 1 331 ? -16.094 -0.163 -0.762 1 98.12 331 LEU A O 1
ATOM 2544 N N . VAL A 1 332 ? -17.062 -0.075 -2.824 1 98.19 332 VAL A N 1
ATOM 2545 C CA . VAL A 1 332 ? -16.312 -1.177 -3.408 1 98.19 332 VAL A CA 1
ATOM 2546 C C . VAL A 1 332 ? -15.008 -0.649 -4.004 1 98.19 332 VAL A C 1
ATOM 2548 O O . VAL A 1 332 ? -15.016 0.298 -4.793 1 98.19 332 VAL A O 1
ATOM 2551 N N . ILE A 1 333 ? -13.891 -1.206 -3.635 1 97.75 333 ILE A N 1
ATOM 2552 C CA . ILE A 1 333 ? -12.586 -0.695 -4.039 1 97.75 333 ILE A CA 1
ATOM 2553 C C . ILE A 1 333 ? -12.266 -1.155 -5.457 1 97.75 333 ILE A C 1
ATOM 2555 O O . ILE A 1 333 ? -12.797 -2.168 -5.922 1 97.75 333 ILE A O 1
ATOM 2559 N N . PRO A 1 334 ? -11.43 -0.443 -6.148 1 96.31 334 PRO A N 1
ATOM 2560 C CA . PRO A 1 334 ? -11.172 -0.757 -7.555 1 96.31 334 PRO A CA 1
ATOM 2561 C C . PRO A 1 334 ? -10.406 -2.066 -7.734 1 96.31 334 PRO A C 1
ATOM 2563 O O . PRO A 1 334 ? -10.711 -2.84 -8.648 1 96.31 334 PRO A O 1
ATOM 2566 N N . HIS A 1 335 ? -9.43 -2.309 -6.887 1 95.75 335 HIS A N 1
ATOM 2567 C CA . HIS A 1 335 ? -8.562 -3.475 -6.957 1 95.75 335 HIS A CA 1
ATOM 2568 C C . HIS A 1 335 ? -8.25 -4.016 -5.566 1 95.75 335 HIS A C 1
ATOM 2570 O O . HIS A 1 335 ? -7.633 -3.33 -4.75 1 95.75 335 HIS A O 1
ATOM 2576 N N . CYS A 1 336 ? -8.57 -5.191 -5.336 1 97.06 336 CYS A N 1
ATOM 2577 C CA . CYS A 1 336 ? -8.602 -5.715 -3.975 1 97.06 336 CYS A CA 1
ATOM 2578 C C . CYS A 1 336 ? -7.203 -6.062 -3.49 1 97.06 336 CYS A C 1
ATOM 2580 O O . CYS A 1 336 ? -6.844 -5.766 -2.35 1 97.06 336 CYS A O 1
ATOM 2582 N N . ASP A 1 337 ? -6.305 -6.574 -4.355 1 96.94 337 ASP A N 1
ATOM 2583 C CA . ASP A 1 337 ? -5.043 -7.152 -3.908 1 96.94 337 ASP A CA 1
ATOM 2584 C C . ASP A 1 337 ? -4.168 -6.102 -3.227 1 96.94 337 ASP A C 1
ATOM 2586 O O . ASP A 1 337 ? -3.838 -6.234 -2.047 1 96.94 337 ASP A O 1
ATOM 2590 N N . PRO A 1 338 ? -3.816 -5.039 -3.934 1 96.31 338 PRO A N 1
ATOM 2591 C CA . PRO A 1 338 ? -2.951 -4.059 -3.271 1 96.31 338 PRO A CA 1
ATOM 2592 C C . PRO A 1 338 ? -3.668 -3.287 -2.168 1 96.31 338 PRO A C 1
ATOM 2594 O O . PRO A 1 338 ? -3.037 -2.859 -1.198 1 96.31 338 PRO A O 1
ATOM 2597 N N . THR A 1 339 ? -5.012 -3.107 -2.225 1 97.75 339 THR A N 1
ATOM 2598 C CA . THR A 1 339 ? -5.75 -2.381 -1.196 1 97.75 339 THR A CA 1
ATOM 2599 C C . THR A 1 339 ? -5.75 -3.156 0.118 1 97.75 339 THR A C 1
ATOM 2601 O O . THR A 1 339 ? -5.469 -2.592 1.178 1 97.75 339 THR A O 1
ATOM 2604 N N . ILE A 1 340 ? -5.992 -4.449 0.026 1 98.62 340 ILE A N 1
ATOM 2605 C CA . ILE A 1 340 ? -6.059 -5.266 1.232 1 98.62 340 ILE A CA 1
ATOM 2606 C C . ILE A 1 340 ? -4.707 -5.25 1.941 1 98.62 340 ILE A C 1
ATOM 2608 O O . ILE A 1 340 ? -4.645 -5.242 3.174 1 98.62 340 ILE A O 1
ATOM 2612 N N . ASN A 1 341 ? -3.65 -5.164 1.17 1 98.12 341 ASN A N 1
ATOM 2613 C CA . ASN A 1 341 ? -2.293 -5.184 1.709 1 98.12 341 ASN A CA 1
ATOM 2614 C C . ASN A 1 341 ? -2.008 -3.938 2.545 1 98.12 341 ASN A C 1
ATOM 2616 O O . ASN A 1 341 ? -0.979 -3.861 3.219 1 98.12 341 ASN A O 1
ATOM 2620 N N . LEU A 1 342 ? -2.936 -2.98 2.609 1 97.88 342 LEU A N 1
ATOM 2621 C CA . LEU A 1 342 ? -2.752 -1.729 3.334 1 97.88 342 LEU A CA 1
ATOM 2622 C C . LEU A 1 342 ? -3.365 -1.812 4.727 1 97.88 342 LEU A C 1
ATOM 2624 O O . LEU A 1 342 ? -3.203 -0.896 5.539 1 97.88 342 LEU A O 1
ATOM 2628 N N . PHE A 1 343 ? -4.02 -2.889 5.07 1 98.44 343 PHE A N 1
ATOM 2629 C CA . PHE A 1 343 ? -4.805 -2.957 6.297 1 98.44 343 PHE A CA 1
ATOM 2630 C C . PHE A 1 343 ? -4.316 -4.09 7.191 1 98.44 343 PHE A C 1
ATOM 2632 O O . PHE A 1 343 ? -3.701 -5.047 6.711 1 98.44 343 PHE A O 1
ATOM 2639 N N . ASP A 1 344 ? -4.68 -4 8.461 1 97.75 344 ASP A N 1
ATOM 2640 C CA . ASP A 1 344 ? -4.25 -4.992 9.438 1 97.75 344 ASP A CA 1
ATOM 2641 C C . ASP A 1 344 ? -5.344 -6.027 9.688 1 97.75 344 ASP A C 1
ATOM 2643 O O . ASP A 1 344 ? -5.07 -7.121 10.188 1 97.75 344 ASP A O 1
ATOM 2647 N N . GLN A 1 345 ? -6.586 -5.633 9.312 1 98.5 345 GLN A N 1
ATOM 2648 C CA . GLN A 1 345 ? -7.68 -6.516 9.703 1 98.5 345 GLN A CA 1
ATOM 2649 C C . GLN A 1 345 ? -8.883 -6.344 8.781 1 98.5 345 GLN A C 1
ATOM 2651 O O . GLN A 1 345 ? -9.023 -5.309 8.125 1 98.5 345 GLN A O 1
ATOM 2656 N N . PHE A 1 346 ? -9.68 -7.398 8.719 1 98.62 346 PHE A N 1
ATOM 2657 C CA . PHE A 1 346 ? -11.055 -7.352 8.227 1 98.62 346 PHE A CA 1
ATOM 2658 C C . PHE A 1 346 ? -12.047 -7.34 9.383 1 98.62 346 PHE A C 1
ATOM 2660 O O . PHE A 1 346 ? -11.867 -8.062 10.367 1 98.62 346 PHE A O 1
ATOM 2667 N N . TYR A 1 347 ? -13.062 -6.555 9.234 1 98.88 347 TYR A N 1
ATOM 2668 C CA . TYR A 1 347 ? -14.234 -6.719 10.086 1 98.88 347 TYR A CA 1
ATOM 2669 C C . TYR A 1 347 ? -15.305 -7.539 9.383 1 98.88 347 TYR A C 1
ATOM 2671 O O . TYR A 1 347 ? -15.797 -7.145 8.32 1 98.88 347 TYR A O 1
ATOM 2679 N N . LEU A 1 348 ? -15.609 -8.688 9.898 1 98.88 348 LEU A N 1
ATOM 2680 C CA . LEU A 1 348 ? -16.688 -9.508 9.359 1 98.88 348 LEU A CA 1
ATOM 2681 C C . LEU A 1 348 ? -18.031 -9.047 9.883 1 98.88 348 LEU A C 1
ATOM 2683 O O . LEU A 1 348 ? -18.219 -8.883 11.094 1 98.88 348 LEU A O 1
ATOM 2687 N N . VAL A 1 349 ? -18.922 -8.82 8.961 1 98.69 349 VAL A N 1
ATOM 2688 C CA . VAL A 1 349 ? -20.203 -8.25 9.336 1 98.69 349 VAL A CA 1
ATOM 2689 C C . VAL A 1 349 ? -21.344 -9.188 8.914 1 98.69 349 VAL A C 1
ATOM 2691 O O . VAL A 1 349 ? -21.281 -9.797 7.844 1 98.69 349 VAL A O 1
ATOM 2694 N N . ASP A 1 350 ? -22.344 -9.352 9.742 1 98 350 ASP A N 1
ATOM 2695 C CA . ASP A 1 350 ? -23.594 -10.062 9.5 1 98 350 ASP A CA 1
ATOM 2696 C C . ASP A 1 350 ? -24.797 -9.219 9.922 1 98 350 ASP A C 1
ATOM 2698 O O . ASP A 1 350 ? -24.922 -8.859 11.094 1 98 350 ASP A O 1
ATOM 2702 N N . ASN A 1 351 ? -25.672 -8.938 9.039 1 95.69 351 ASN A N 1
ATOM 2703 C CA . ASN A 1 351 ? -26.859 -8.125 9.297 1 95.69 351 ASN A CA 1
ATOM 2704 C C . ASN A 1 351 ? -26.484 -6.797 9.953 1 95.69 351 ASN A C 1
ATOM 2706 O O . ASN A 1 351 ? -27.062 -6.426 10.977 1 95.69 351 ASN A O 1
ATOM 2710 N N . GLY A 1 352 ? -25.453 -6.219 9.461 1 96.19 352 GLY A N 1
ATOM 2711 C CA . GLY A 1 352 ? -25.078 -4.871 9.859 1 96.19 352 GLY A CA 1
ATOM 2712 C C . GLY A 1 352 ? -24.281 -4.828 11.148 1 96.19 352 GLY A C 1
ATOM 2713 O O . GLY A 1 352 ? -23.859 -3.758 11.594 1 96.19 352 GLY A O 1
ATOM 2714 N N . ARG A 1 353 ? -23.953 -5.977 11.703 1 98.19 353 ARG A N 1
ATOM 2715 C CA . ARG A 1 353 ? -23.234 -6.035 12.969 1 98.19 353 ARG A CA 1
ATOM 2716 C C . ARG A 1 353 ? -21.906 -6.773 12.805 1 98.19 353 ARG A C 1
ATOM 2718 O O . ARG A 1 353 ? -21.828 -7.777 12.094 1 98.19 353 ARG A O 1
ATOM 2725 N N . VAL A 1 354 ? -20.906 -6.25 13.43 1 98.69 354 VAL A N 1
ATOM 2726 C CA . VAL A 1 354 ? -19.625 -6.93 13.43 1 98.69 354 VAL A CA 1
ATOM 2727 C C . VAL A 1 354 ? -19.719 -8.234 14.219 1 98.69 354 VAL A C 1
ATOM 2729 O O . VAL A 1 354 ? -20.125 -8.234 15.383 1 98.69 354 VAL A O 1
ATOM 2732 N N . VAL A 1 355 ? -19.344 -9.32 13.648 1 98.69 355 VAL A N 1
ATOM 2733 C CA . VAL A 1 355 ? -19.5 -10.609 14.312 1 98.69 355 VAL A CA 1
ATOM 2734 C C . VAL A 1 355 ? -18.125 -11.25 14.539 1 98.69 355 VAL A C 1
ATOM 2736 O O . VAL A 1 355 ? -17.984 -12.188 15.32 1 98.69 355 VAL A O 1
ATOM 2739 N N . ASP A 1 356 ? -17.125 -10.766 13.836 1 98.56 356 ASP A N 1
ATOM 2740 C CA . ASP A 1 356 ? -15.773 -11.281 13.992 1 98.56 356 ASP A CA 1
ATOM 2741 C C . ASP A 1 356 ? -14.742 -10.305 13.43 1 98.56 356 ASP A C 1
ATOM 2743 O O . ASP A 1 356 ? -15.102 -9.359 12.727 1 98.56 356 ASP A O 1
ATOM 2747 N N . VAL A 1 357 ? -13.547 -10.383 13.805 1 98.75 357 VAL A N 1
ATOM 2748 C CA . VAL A 1 357 ? -12.406 -9.617 13.305 1 98.75 357 VAL A CA 1
ATOM 2749 C C . VAL A 1 357 ? -11.297 -10.57 12.883 1 98.75 357 VAL A C 1
ATOM 2751 O O . VAL A 1 357 ? -10.883 -11.438 13.656 1 98.75 357 VAL A O 1
ATOM 2754 N N . TRP A 1 358 ? -10.898 -10.477 11.617 1 98.75 358 TRP A N 1
ATOM 2755 C CA . TRP A 1 358 ? -9.852 -11.344 11.086 1 98.75 358 TRP A CA 1
ATOM 2756 C C . TRP A 1 358 ? -8.578 -10.547 10.812 1 98.75 358 TRP A C 1
ATOM 2758 O O . TRP A 1 358 ? -8.609 -9.531 10.109 1 98.75 358 TRP A O 1
ATOM 2768 N N . ASP A 1 359 ? -7.473 -11.031 11.367 1 98.44 359 ASP A N 1
ATOM 2769 C CA . ASP A 1 359 ? -6.188 -10.414 11.062 1 98.44 359 ASP A CA 1
ATOM 2770 C C . ASP A 1 359 ? -5.785 -10.664 9.617 1 98.44 359 ASP A C 1
ATOM 2772 O O . ASP A 1 359 ? -5.969 -11.773 9.102 1 98.44 359 ASP A O 1
ATOM 2776 N N . ILE A 1 360 ? -5.34 -9.656 8.945 1 98.62 360 ILE A N 1
ATOM 2777 C CA . ILE A 1 360 ? -4.637 -9.828 7.676 1 98.62 360 ILE A CA 1
ATOM 2778 C C . ILE A 1 360 ? -3.164 -10.141 7.941 1 98.62 360 ILE A C 1
ATOM 2780 O O . ILE A 1 360 ? -2.293 -9.305 7.699 1 98.62 360 ILE A O 1
ATOM 2784 N N . ASP A 1 361 ? -2.926 -11.328 8.32 1 98.44 361 ASP A N 1
ATOM 2785 C CA . ASP A 1 361 ? -1.672 -11.703 8.969 1 98.44 361 ASP A CA 1
ATOM 2786 C C . ASP A 1 361 ? -0.577 -11.961 7.934 1 98.44 361 ASP A C 1
ATOM 2788 O O . ASP A 1 361 ? 0.593 -12.125 8.289 1 98.44 361 ASP A O 1
ATOM 2792 N N . LEU A 1 362 ? -0.906 -11.969 6.637 1 98.12 362 LEU A N 1
ATOM 2793 C CA . LEU A 1 362 ? 0.11 -12.062 5.594 1 98.12 362 LEU A CA 1
ATOM 2794 C C . LEU A 1 362 ? 0.379 -10.703 4.969 1 98.12 362 LEU A C 1
ATOM 2796 O O . LEU A 1 362 ? 0.994 -10.609 3.902 1 98.12 362 LEU A O 1
ATOM 2800 N N . ARG A 1 363 ? -0.138 -9.641 5.582 1 97.5 363 ARG A N 1
ATOM 2801 C CA . ARG A 1 363 ? 0.162 -8.297 5.102 1 97.5 363 ARG A CA 1
ATOM 2802 C C . ARG A 1 363 ? 1.667 -8.055 5.062 1 97.5 363 ARG A C 1
ATOM 2804 O O . ARG A 1 363 ? 2.383 -8.391 6.008 1 97.5 363 ARG A O 1
ATOM 2811 N N . GLY A 1 364 ? 2.131 -7.449 4.016 1 94.38 364 GLY A N 1
ATOM 2812 C CA . GLY A 1 364 ? 3.531 -7.066 3.928 1 94.38 364 GLY A CA 1
ATOM 2813 C C . GLY A 1 364 ? 4.453 -8.234 3.639 1 94.38 364 GLY A C 1
ATOM 2814 O O . GLY A 1 364 ? 5.668 -8.055 3.506 1 94.38 364 GLY A O 1
ATOM 2815 N N . LYS A 1 365 ? 3.891 -9.461 3.52 1 96.94 365 LYS A N 1
ATOM 2816 C CA . LYS A 1 365 ? 4.695 -10.633 3.191 1 96.94 365 LYS A CA 1
ATOM 2817 C C . LYS A 1 365 ? 5.02 -10.68 1.699 1 96.94 365 LYS A C 1
ATOM 2819 O O . LYS A 1 365 ? 4.586 -11.594 0.993 1 96.94 365 LYS A O 1
ATOM 2824 N N . SER A 1 366 ? 5.93 -9.773 1.3 1 95.75 366 SER A N 1
ATOM 2825 C CA . SER A 1 366 ? 6.234 -9.594 -0.116 1 95.75 366 SER A CA 1
ATOM 2826 C C . SER A 1 366 ? 7.562 -10.242 -0.484 1 95.75 366 SER A C 1
ATOM 2828 O O . SER A 1 366 ? 8.039 -10.094 -1.61 1 95.75 366 SER A O 1
ATOM 2830 N N . GLN A 1 367 ? 8.195 -10.992 0.533 1 97.25 367 GLN A N 1
ATOM 2831 C CA . GLN A 1 367 ? 9.5 -11.594 0.293 1 97.25 367 GLN A CA 1
ATOM 2832 C C . GLN A 1 367 ? 9.375 -13.086 -0.008 1 97.25 367 GLN A C 1
ATOM 2834 O O . GLN A 1 367 ? 8.453 -13.742 0.48 1 97.25 367 GLN A O 1
ATOM 2839 N N . MET B 1 1 ? 25.766 -8.328 8.086 1 94.12 1 MET B N 1
ATOM 2840 C CA . MET B 1 1 ? 25.281 -8.766 6.785 1 94.12 1 MET B CA 1
ATOM 2841 C C . MET B 1 1 ? 25.422 -7.656 5.75 1 94.12 1 MET B C 1
ATOM 2843 O O . MET B 1 1 ? 25.219 -6.484 6.059 1 94.12 1 MET B O 1
ATOM 2847 N N . LEU B 1 2 ? 25.891 -8.008 4.586 1 96.5 2 LEU B N 1
ATOM 2848 C CA . LEU B 1 2 ? 25.969 -7.039 3.498 1 96.5 2 LEU B CA 1
ATOM 2849 C C . LEU B 1 2 ? 24.578 -6.699 2.967 1 96.5 2 LEU B C 1
ATOM 2851 O O . LEU B 1 2 ? 23.688 -7.543 2.982 1 96.5 2 LEU B O 1
ATOM 2855 N N . LYS B 1 3 ? 24.453 -5.43 2.514 1 96.06 3 LYS B N 1
ATOM 2856 C CA . LYS B 1 3 ? 23.203 -4.93 1.977 1 96.06 3 LYS B CA 1
ATOM 2857 C C . LYS B 1 3 ? 22.688 -5.816 0.842 1 96.06 3 LYS B C 1
ATOM 2859 O O . LYS B 1 3 ? 21.484 -6.043 0.712 1 96.06 3 LYS B O 1
ATOM 2864 N N . GLN B 1 4 ? 23.547 -6.406 0.101 1 94.38 4 GLN B N 1
ATOM 2865 C CA . GLN B 1 4 ? 23.188 -7.199 -1.071 1 94.38 4 GLN B CA 1
ATOM 2866 C C . GLN B 1 4 ? 22.672 -8.57 -0.667 1 94.38 4 GLN B C 1
ATOM 2868 O O . GLN B 1 4 ? 22.109 -9.305 -1.495 1 94.38 4 GLN B O 1
ATOM 2873 N N . GLU B 1 5 ? 22.844 -8.914 0.594 1 96.38 5 GLU B N 1
ATOM 2874 C CA . GLU B 1 5 ? 22.422 -10.227 1.095 1 96.38 5 GLU B CA 1
ATOM 2875 C C . GLU B 1 5 ? 21.016 -10.164 1.684 1 96.38 5 GLU B C 1
ATOM 2877 O O . GLU B 1 5 ? 20.453 -11.195 2.057 1 96.38 5 GLU B O 1
ATOM 2882 N N . LEU B 1 6 ? 20.484 -8.969 1.758 1 98 6 LEU B N 1
ATOM 2883 C CA . LEU B 1 6 ? 19.156 -8.805 2.346 1 98 6 LEU B CA 1
ATOM 2884 C C . LEU B 1 6 ? 18.094 -9.492 1.496 1 98 6 LEU B C 1
ATOM 2886 O O . LEU B 1 6 ? 18.203 -9.539 0.269 1 98 6 LEU B O 1
ATOM 2890 N N . ASP B 1 7 ? 17.094 -10.023 2.141 1 97.94 7 ASP B N 1
ATOM 2891 C CA . ASP B 1 7 ? 15.945 -10.57 1.438 1 97.94 7 ASP B CA 1
ATOM 2892 C C . ASP B 1 7 ? 15.117 -9.453 0.802 1 97.94 7 ASP B C 1
ATOM 2894 O O . ASP B 1 7 ? 14.82 -8.445 1.448 1 97.94 7 ASP B O 1
ATOM 2898 N N . THR B 1 8 ? 14.797 -9.586 -0.478 1 98.5 8 THR B N 1
ATOM 2899 C CA . THR B 1 8 ? 14.109 -8.555 -1.238 1 98.5 8 THR B CA 1
ATOM 2900 C C . THR B 1 8 ? 12.656 -8.953 -1.487 1 98.5 8 THR B C 1
ATOM 2902 O O . THR B 1 8 ? 12.297 -10.125 -1.389 1 98.5 8 THR B O 1
ATOM 2905 N N . PRO B 1 9 ? 11.812 -8.008 -1.787 1 98.56 9 PRO B N 1
ATOM 2906 C CA . PRO B 1 9 ? 12.086 -6.566 -1.741 1 98.56 9 PRO B CA 1
ATOM 2907 C C . PRO B 1 9 ? 12.219 -6.035 -0.315 1 98.56 9 PRO B C 1
ATOM 2909 O O . PRO B 1 9 ? 11.625 -6.598 0.612 1 98.56 9 PRO B O 1
ATOM 2912 N N . CYS B 1 10 ? 13.016 -5.059 -0.12 1 98.75 10 CYS B N 1
ATOM 2913 C CA . CYS B 1 10 ? 13.148 -4.418 1.185 1 98.75 10 CYS B CA 1
ATOM 2914 C C . CYS B 1 10 ? 13.57 -2.963 1.04 1 98.75 10 CYS B C 1
ATOM 2916 O O . CYS B 1 10 ? 14.031 -2.549 -0.025 1 98.75 10 CYS B O 1
ATOM 2918 N N . LEU B 1 11 ? 13.344 -2.199 2.02 1 98.88 11 LEU B N 1
ATOM 2919 C CA . LEU B 1 11 ? 13.75 -0.799 2.064 1 98.88 11 LEU B CA 1
ATOM 2920 C C . LEU B 1 11 ? 15.039 -0.634 2.863 1 98.88 11 LEU B C 1
ATOM 2922 O O . LEU B 1 11 ? 15.164 -1.175 3.965 1 98.88 11 LEU B O 1
ATOM 2926 N N . VAL B 1 12 ? 15.906 0.116 2.279 1 98.81 12 VAL B N 1
ATOM 2927 C CA . VAL B 1 12 ? 17.203 0.394 2.906 1 98.81 12 VAL B CA 1
ATOM 2928 C C . VAL B 1 12 ? 17.359 1.9 3.092 1 98.81 12 VAL B C 1
ATOM 2930 O O . VAL B 1 12 ? 17 2.686 2.213 1 98.81 12 VAL B O 1
ATOM 2933 N N . ILE B 1 13 ? 17.875 2.303 4.246 1 98.88 13 ILE B N 1
ATOM 2934 C CA . ILE B 1 13 ? 18.234 3.695 4.488 1 98.88 13 ILE B CA 1
ATOM 2935 C C . ILE B 1 13 ? 19.734 3.812 4.668 1 98.88 13 ILE B C 1
ATOM 2937 O O . ILE B 1 13 ? 20.328 3.156 5.531 1 98.88 13 ILE B O 1
ATOM 2941 N N . GLU B 1 14 ? 20.359 4.574 3.83 1 98.69 14 GLU B N 1
ATOM 2942 C CA . GLU B 1 14 ? 21.766 4.895 4 1 98.69 14 GLU B CA 1
ATOM 2943 C C . GLU B 1 14 ? 21.984 5.859 5.164 1 98.69 14 GLU B C 1
ATOM 2945 O O . GLU B 1 14 ? 21.562 7.02 5.098 1 98.69 14 GLU B O 1
ATOM 2950 N N . LYS B 1 15 ? 22.719 5.426 6.16 1 98.56 15 LYS B N 1
ATOM 2951 C CA . LYS B 1 15 ? 22.859 6.16 7.414 1 98.56 15 LYS B CA 1
ATOM 2952 C C . LYS B 1 15 ? 23.484 7.527 7.184 1 98.56 15 LYS B C 1
ATOM 2954 O O . LYS B 1 15 ? 22.984 8.547 7.664 1 98.56 15 LYS B O 1
ATOM 2959 N N . SER B 1 16 ? 24.578 7.578 6.488 1 98.38 16 SER B N 1
ATOM 2960 C CA . SER B 1 16 ? 25.297 8.828 6.273 1 98.38 16 SER B CA 1
ATOM 2961 C C . SER B 1 16 ? 24.422 9.852 5.551 1 98.38 16 SER B C 1
ATOM 2963 O O . SER B 1 16 ? 24.422 11.031 5.895 1 98.38 16 SER B O 1
ATOM 2965 N N . THR B 1 17 ? 23.656 9.391 4.559 1 98.44 17 THR B N 1
ATOM 2966 C CA . THR B 1 17 ? 22.781 10.273 3.805 1 98.44 17 THR B CA 1
ATOM 2967 C C . THR B 1 17 ? 21.641 10.773 4.684 1 98.44 17 THR B C 1
ATOM 2969 O O . THR B 1 17 ? 21.25 11.945 4.605 1 98.44 17 THR B O 1
ATOM 2972 N N . LEU B 1 18 ? 21.094 9.867 5.5 1 98.81 18 LEU B N 1
ATOM 2973 C CA . LEU B 1 18 ? 20.047 10.258 6.445 1 98.81 18 LEU B CA 1
ATOM 2974 C C . LEU B 1 18 ? 20.547 11.359 7.383 1 98.81 18 LEU B C 1
ATOM 2976 O O . LEU B 1 18 ? 19.891 12.383 7.559 1 98.81 18 LEU B O 1
ATOM 2980 N N . LEU B 1 19 ? 21.734 11.164 7.918 1 98.56 19 LEU B N 1
ATOM 2981 C CA . LEU B 1 19 ? 22.312 12.133 8.852 1 98.56 19 LEU B CA 1
ATOM 2982 C C . LEU B 1 19 ? 22.594 13.453 8.148 1 98.56 19 LEU B C 1
ATOM 2984 O O . LEU B 1 19 ? 22.375 14.523 8.727 1 98.56 19 LEU B O 1
ATOM 2988 N N . HIS B 1 20 ? 23.031 13.352 6.93 1 98.38 20 HIS B N 1
ATOM 2989 C CA . HIS B 1 20 ? 23.234 14.562 6.133 1 98.38 20 HIS B CA 1
ATOM 2990 C C . HIS B 1 20 ? 21.938 15.352 5.996 1 98.38 20 HIS B C 1
ATOM 2992 O O . HIS B 1 20 ? 21.922 16.562 6.223 1 98.38 20 HIS B O 1
ATOM 2998 N N . ASN B 1 21 ? 20.875 14.672 5.605 1 98.69 21 ASN B N 1
ATOM 2999 C CA . ASN B 1 21 ? 19.578 15.328 5.426 1 98.69 21 ASN B CA 1
ATOM 3000 C C . ASN B 1 21 ? 19.094 15.969 6.723 1 98.69 21 ASN B C 1
ATOM 3002 O O . ASN B 1 21 ? 18.594 17.094 6.711 1 98.69 21 ASN B O 1
ATOM 3006 N N . LEU B 1 22 ? 19.266 15.25 7.84 1 98.81 22 LEU B N 1
ATOM 3007 C CA . LEU B 1 22 ? 18.859 15.766 9.148 1 98.81 22 LEU B CA 1
ATOM 3008 C C . LEU B 1 22 ? 19.656 17.016 9.5 1 98.81 22 LEU B C 1
ATOM 3010 O O . LEU B 1 22 ? 19.078 18.016 9.953 1 98.81 22 LEU B O 1
ATOM 3014 N N . GLU B 1 23 ? 20.922 16.969 9.234 1 98.5 23 GLU B N 1
ATOM 3015 C CA . GLU B 1 23 ? 21.797 18.109 9.539 1 98.5 23 GLU B CA 1
ATOM 3016 C C . GLU B 1 23 ? 21.438 19.328 8.688 1 98.5 23 GLU B C 1
ATOM 3018 O O . GLU B 1 23 ? 21.391 20.453 9.188 1 98.5 23 GLU B O 1
ATOM 3023 N N . GLU B 1 24 ? 21.188 19.047 7.434 1 97.94 24 GLU B N 1
ATOM 3024 C CA . GLU B 1 24 ? 20.828 20.141 6.531 1 97.94 24 GLU B CA 1
ATOM 3025 C C . GLU B 1 24 ? 19.547 20.844 6.98 1 97.94 24 GLU B C 1
ATOM 3027 O O . GLU B 1 24 ? 19.453 22.062 6.938 1 97.94 24 GLU B O 1
ATOM 3032 N N . MET B 1 25 ? 18.547 20.109 7.406 1 98.56 25 MET B N 1
ATOM 3033 C CA . MET B 1 25 ? 17.297 20.703 7.867 1 98.56 25 MET B CA 1
ATOM 3034 C C . MET B 1 25 ? 17.516 21.469 9.164 1 98.56 25 MET B C 1
ATOM 3036 O O . MET B 1 25 ? 16.953 22.562 9.336 1 98.56 25 MET B O 1
ATOM 3040 N N . GLN B 1 26 ? 18.328 20.922 10.062 1 98.12 26 GLN B N 1
ATOM 3041 C CA . GLN B 1 26 ? 18.641 21.609 11.312 1 98.12 26 GLN B CA 1
ATOM 3042 C C . GLN B 1 26 ? 19.312 22.953 11.039 1 98.12 26 GLN B C 1
ATOM 3044 O O . GLN B 1 26 ? 18.953 23.969 11.641 1 98.12 26 GLN B O 1
ATOM 3049 N N . GLN B 1 27 ? 20.281 22.922 10.164 1 98.06 27 GLN B N 1
ATOM 3050 C CA . GLN B 1 27 ? 20.984 24.141 9.828 1 98.06 27 GLN B CA 1
ATOM 3051 C C . GLN B 1 27 ? 20.047 25.172 9.195 1 98.06 27 GLN B C 1
ATOM 3053 O O . GLN B 1 27 ? 20.156 26.375 9.477 1 98.06 27 GLN B O 1
ATOM 3058 N N . HIS B 1 28 ? 19.172 24.672 8.336 1 97.31 28 HIS B N 1
ATOM 3059 C CA . HIS B 1 28 ? 18.172 25.562 7.734 1 97.31 28 HIS B CA 1
ATOM 3060 C C . HIS B 1 28 ? 17.312 26.219 8.805 1 97.31 28 HIS B C 1
ATOM 3062 O O . HIS B 1 28 ? 17.062 27.422 8.758 1 97.31 28 HIS B O 1
ATOM 3068 N N . ALA B 1 29 ? 16.828 25.406 9.719 1 97.88 29 ALA B N 1
ATOM 3069 C CA . ALA B 1 29 ? 15.984 25.891 10.812 1 97.88 29 ALA B CA 1
ATOM 3070 C C . ALA B 1 29 ? 16.703 26.969 11.625 1 97.88 29 ALA B C 1
ATOM 3072 O O . ALA B 1 29 ? 16.125 28.016 11.93 1 97.88 29 ALA B O 1
ATOM 3073 N N . LEU B 1 30 ? 17.969 26.766 11.953 1 98 30 LEU B N 1
ATOM 3074 C CA . LEU B 1 30 ? 18.766 27.703 12.734 1 98 30 LEU B CA 1
ATOM 3075 C C . LEU B 1 30 ? 19.016 28.984 11.953 1 98 30 LEU B C 1
ATOM 3077 O O . LEU B 1 30 ? 18.844 30.078 12.492 1 98 30 LEU B O 1
ATOM 3081 N N . ARG B 1 31 ? 19.344 28.812 10.734 1 97.44 31 ARG B N 1
ATOM 3082 C CA . ARG B 1 31 ? 19.672 29.953 9.891 1 97.44 31 ARG B CA 1
ATOM 3083 C C . ARG B 1 31 ? 18.484 30.891 9.758 1 97.44 31 ARG B C 1
ATOM 3085 O O . ARG B 1 31 ? 18.656 32.125 9.711 1 97.44 31 ARG B O 1
ATOM 3092 N N . HIS B 1 32 ? 17.297 30.375 9.672 1 97.19 32 HIS B N 1
ATOM 3093 C CA . HIS B 1 32 ? 16.109 31.172 9.383 1 97.19 32 HIS B CA 1
ATOM 3094 C C . HIS B 1 32 ? 15.273 31.391 10.641 1 97.19 32 HIS B C 1
ATOM 3096 O O . HIS B 1 32 ? 14.188 31.969 10.57 1 97.19 32 HIS B O 1
ATOM 3102 N N . ALA B 1 33 ? 15.758 30.891 11.781 1 97.19 33 ALA B N 1
ATOM 3103 C CA . ALA B 1 33 ? 15.039 30.984 13.055 1 97.19 33 ALA B CA 1
ATOM 3104 C C . ALA B 1 33 ? 13.602 30.484 12.906 1 97.19 33 ALA B C 1
ATOM 3106 O O . ALA B 1 33 ? 12.664 31.188 13.305 1 97.19 33 ALA B O 1
ATOM 3107 N N . ILE B 1 34 ? 13.43 29.391 12.281 1 97.75 34 ILE B N 1
ATOM 3108 C CA . ILE B 1 34 ? 12.125 28.766 12.078 1 97.75 34 ILE B CA 1
ATOM 3109 C C . ILE B 1 34 ? 12.102 27.391 12.773 1 97.75 34 ILE B C 1
ATOM 3111 O O . ILE B 1 34 ? 13.117 26.703 12.836 1 97.75 34 ILE B O 1
ATOM 3115 N N . HIS B 1 35 ? 11 27.062 13.383 1 98.44 35 HIS B N 1
ATOM 3116 C CA . HIS B 1 35 ? 10.867 25.75 14 1 98.44 35 HIS B CA 1
ATOM 3117 C C . HIS B 1 35 ? 10.492 24.688 12.969 1 98.44 35 HIS B C 1
ATOM 3119 O O . HIS B 1 35 ? 9.891 25.016 11.938 1 98.44 35 HIS B O 1
ATOM 3125 N N . VAL B 1 36 ? 10.906 23.484 13.211 1 98.69 36 VAL B N 1
ATOM 3126 C CA . VAL B 1 36 ? 10.562 22.344 12.359 1 98.69 36 VAL B CA 1
ATOM 3127 C C . VAL B 1 36 ? 9.711 21.344 13.141 1 98.69 36 VAL B C 1
ATOM 3129 O O . VAL B 1 36 ? 10.078 20.938 14.242 1 98.69 36 VAL B O 1
ATOM 3132 N N . ARG B 1 37 ? 8.578 21.031 12.656 1 98.81 37 ARG B N 1
ATOM 3133 C CA . ARG B 1 37 ? 7.699 19.984 13.148 1 98.81 37 ARG B CA 1
ATOM 3134 C C . ARG B 1 37 ? 7.398 18.953 12.055 1 98.81 37 ARG B C 1
ATOM 3136 O O . ARG B 1 37 ? 6.305 18.953 11.492 1 98.81 37 ARG B O 1
ATOM 3143 N N . PRO B 1 38 ? 8.32 18.094 11.812 1 98.69 38 PRO B N 1
ATOM 3144 C CA . PRO B 1 38 ? 8.25 17.219 10.641 1 98.69 38 PRO B CA 1
ATOM 3145 C C . PRO B 1 38 ? 7.039 16.281 10.672 1 98.69 38 PRO B C 1
ATOM 3147 O O . PRO B 1 38 ? 6.578 15.898 11.742 1 98.69 38 PRO B O 1
ATOM 3150 N N . HIS B 1 39 ? 6.543 16.016 9.5 1 98.62 39 HIS B N 1
ATOM 3151 C CA . HIS B 1 39 ? 5.406 15.117 9.352 1 98.62 39 HIS B CA 1
ATOM 3152 C C . HIS B 1 39 ? 5.859 13.656 9.305 1 98.62 39 HIS B C 1
ATOM 3154 O O . HIS B 1 39 ? 6.598 13.266 8.398 1 98.62 39 HIS B O 1
ATOM 3160 N N . VAL B 1 40 ? 5.301 12.836 10.172 1 98.25 40 VAL B N 1
ATOM 3161 C CA . VAL B 1 40 ? 5.762 11.461 10.359 1 98.25 40 VAL B CA 1
ATOM 3162 C C . VAL B 1 40 ? 5.004 10.539 9.406 1 98.25 40 VAL B C 1
ATOM 3164 O O . VAL B 1 40 ? 5.398 9.383 9.211 1 98.25 40 VAL B O 1
ATOM 3167 N N . LYS B 1 41 ? 3.943 11.039 8.805 1 96.94 41 LYS B N 1
ATOM 3168 C CA . LYS B 1 41 ? 3.15 10.188 7.922 1 96.94 41 LYS B CA 1
ATOM 3169 C C . LYS B 1 41 ? 4 9.625 6.789 1 96.94 41 LYS B C 1
ATOM 3171 O O . LYS B 1 41 ? 3.662 8.594 6.207 1 96.94 41 LYS B O 1
ATOM 3176 N N . THR B 1 42 ? 5.113 10.266 6.484 1 97.06 42 THR B N 1
ATOM 3177 C CA . THR B 1 42 ? 6 9.836 5.406 1 97.06 42 THR B CA 1
ATOM 3178 C C . THR B 1 42 ? 6.695 8.523 5.77 1 97.06 42 THR B C 1
ATOM 3180 O O . THR B 1 42 ? 6.488 7.5 5.113 1 97.06 42 THR B O 1
ATOM 3183 N N . HIS B 1 43 ? 7.395 8.531 6.887 1 98.31 43 HIS B N 1
ATOM 3184 C CA . HIS B 1 43 ? 8.297 7.41 7.145 1 98.31 43 HIS B CA 1
ATOM 3185 C C . HIS B 1 43 ? 7.676 6.422 8.125 1 98.31 43 HIS B C 1
ATOM 3187 O O . HIS B 1 43 ? 8.125 5.281 8.234 1 98.31 43 HIS B O 1
ATOM 3193 N N . LYS B 1 44 ? 6.75 6.844 8.938 1 98.44 44 LYS B N 1
ATOM 3194 C CA . LYS B 1 44 ? 5.965 5.973 9.805 1 98.44 44 LYS B CA 1
ATOM 3195 C C . LYS B 1 44 ? 6.863 5.18 10.75 1 98.44 44 LYS B C 1
ATOM 3197 O O . LYS B 1 44 ? 6.551 4.039 11.102 1 98.44 44 LYS B O 1
ATOM 3202 N N . CYS B 1 45 ? 7.938 5.75 11.188 1 98.75 45 CYS B N 1
ATOM 3203 C CA . CYS B 1 45 ? 8.93 5.113 12.047 1 98.75 45 CYS B CA 1
ATOM 3204 C C . CYS B 1 45 ? 9.195 5.957 13.289 1 98.75 45 CYS B C 1
ATOM 3206 O O . CYS B 1 45 ? 9.781 7.035 13.195 1 98.75 45 CYS B O 1
ATOM 3208 N N . SER B 1 46 ? 8.852 5.445 14.5 1 98.62 46 SER B N 1
ATOM 3209 C CA . SER B 1 46 ? 9 6.219 15.734 1 98.62 46 SER B CA 1
ATOM 3210 C C . SER B 1 46 ? 10.477 6.473 16.047 1 98.62 46 SER B C 1
ATOM 3212 O O . SER B 1 46 ? 10.82 7.52 16.594 1 98.62 46 SER B O 1
ATOM 3214 N N . ARG B 1 47 ? 11.344 5.559 15.656 1 98.38 47 ARG B N 1
ATOM 3215 C CA . ARG B 1 47 ? 12.773 5.75 15.891 1 98.38 47 ARG B CA 1
ATOM 3216 C C . ARG B 1 47 ? 13.312 6.902 15.055 1 98.38 47 ARG B C 1
ATOM 3218 O O . ARG B 1 47 ? 14.109 7.707 15.539 1 98.38 47 ARG B O 1
ATOM 3225 N N . LEU B 1 48 ? 12.875 6.949 13.82 1 98.75 48 LEU B N 1
ATOM 3226 C CA . LEU B 1 48 ? 13.273 8.062 12.969 1 98.75 48 LEU B CA 1
ATOM 3227 C C . LEU B 1 48 ? 12.695 9.375 13.477 1 98.75 48 LEU B C 1
ATOM 3229 O O . LEU B 1 48 ? 13.359 10.414 13.445 1 98.75 48 LEU B O 1
ATOM 3233 N N . ALA B 1 49 ? 11.477 9.328 13.953 1 98.81 49 ALA B N 1
ATOM 3234 C CA . ALA B 1 49 ? 10.852 10.5 14.555 1 98.81 49 ALA B CA 1
ATOM 3235 C C . ALA B 1 49 ? 11.656 11.008 15.742 1 98.81 49 ALA B C 1
ATOM 3237 O O . ALA B 1 49 ? 11.883 12.211 15.875 1 98.81 49 ALA B O 1
ATOM 3238 N N . LYS B 1 50 ? 12.055 10.109 16.562 1 98.5 50 LYS B N 1
ATOM 3239 C CA . LYS B 1 50 ? 12.875 10.469 17.719 1 98.5 50 LYS B CA 1
ATOM 3240 C C . LYS B 1 50 ? 14.18 11.125 17.281 1 98.5 50 LYS B C 1
ATOM 3242 O O . LYS B 1 50 ? 14.625 12.102 17.891 1 98.5 50 LYS B O 1
ATOM 3247 N N . LEU B 1 51 ? 14.734 10.562 16.266 1 98.5 51 LEU B N 1
ATOM 3248 C CA . LEU B 1 51 ? 15.977 11.117 15.734 1 98.5 51 LEU B CA 1
ATOM 3249 C C . LEU B 1 51 ? 15.758 12.547 15.234 1 98.5 51 LEU B C 1
ATOM 3251 O O . LEU B 1 51 ? 16.609 13.414 15.43 1 98.5 51 LEU B O 1
ATOM 3255 N N . GLN B 1 52 ? 14.641 12.82 14.578 1 98.75 52 GLN B N 1
ATOM 3256 C CA . GLN B 1 52 ? 14.312 14.172 14.117 1 98.75 52 GLN B CA 1
ATOM 3257 C C . GLN B 1 52 ? 14.219 15.141 15.289 1 98.75 52 GLN B C 1
ATOM 3259 O O . GLN B 1 52 ? 14.711 16.281 15.203 1 98.75 52 GLN B O 1
ATOM 3264 N N . VAL B 1 53 ? 13.641 14.695 16.375 1 98.69 53 VAL B N 1
ATOM 3265 C CA . VAL B 1 53 ? 13.531 15.523 17.578 1 98.69 53 VAL B CA 1
ATOM 3266 C C . VAL B 1 53 ? 14.914 15.781 18.156 1 98.69 53 VAL B C 1
ATOM 3268 O O . VAL B 1 53 ? 15.234 16.906 18.547 1 98.69 53 VAL B O 1
ATOM 3271 N N . GLU B 1 54 ? 15.742 14.797 18.156 1 98.38 54 GLU B N 1
ATOM 3272 C CA . GLU B 1 54 ? 17.109 14.93 18.656 1 98.38 54 GLU B CA 1
ATOM 3273 C C . GLU B 1 54 ? 17.891 15.953 17.828 1 98.38 54 GLU B C 1
ATOM 3275 O O . GLU B 1 54 ? 18.766 16.641 18.359 1 98.38 54 GLU B O 1
ATOM 3280 N N . TYR B 1 55 ? 17.562 16.094 16.578 1 98.31 55 TYR B N 1
ATOM 3281 C CA . TYR B 1 55 ? 18.266 17.016 15.703 1 98.31 55 TYR B CA 1
ATOM 3282 C C . TYR B 1 55 ? 17.641 18.406 15.75 1 98.31 55 TYR B C 1
ATOM 3284 O O . TYR B 1 55 ? 18.062 19.297 15.016 1 98.31 55 TYR B O 1
ATOM 3292 N N . GLY B 1 56 ? 16.594 18.562 16.516 1 98.06 56 GLY B N 1
ATOM 3293 C CA . GLY B 1 56 ? 16.172 19.938 16.75 1 98.06 56 GLY B CA 1
ATOM 3294 C C . GLY B 1 56 ? 14.711 20.172 16.453 1 98.06 56 GLY B C 1
ATOM 3295 O O . GLY B 1 56 ? 14.195 21.266 16.656 1 98.06 56 GLY B O 1
ATOM 3296 N N . ALA B 1 57 ? 13.969 19.156 15.938 1 98.69 57 ALA B N 1
ATOM 3297 C CA . ALA B 1 57 ? 12.531 19.344 15.719 1 98.69 57 ALA B CA 1
ATOM 3298 C C . ALA B 1 57 ? 11.82 19.672 17.031 1 98.69 57 ALA B C 1
ATOM 3300 O O . ALA B 1 57 ? 12.125 19.109 18.078 1 98.69 57 ALA B O 1
ATOM 3301 N N . ILE B 1 58 ? 10.859 20.562 17 1 98.31 58 ILE B N 1
ATOM 3302 C CA . ILE B 1 58 ? 10.18 21.016 18.219 1 98.31 58 ILE B CA 1
ATOM 3303 C C . ILE B 1 58 ? 9.047 20.062 18.578 1 98.31 58 ILE B C 1
ATOM 3305 O O . ILE B 1 58 ? 8.469 20.156 19.656 1 98.31 58 ILE B O 1
ATOM 3309 N N . GLY B 1 59 ? 8.742 19.203 17.734 1 98.38 59 GLY B N 1
ATOM 3310 C CA . GLY B 1 59 ? 7.66 18.234 17.797 1 98.38 59 GLY B CA 1
ATOM 3311 C C . GLY B 1 59 ? 7.5 17.438 16.516 1 98.38 59 GLY B C 1
ATOM 3312 O O . GLY B 1 59 ? 8.43 17.344 15.711 1 98.38 59 GLY B O 1
ATOM 3313 N N . LEU B 1 60 ? 6.289 16.844 16.422 1 98.81 60 LEU B N 1
ATOM 3314 C CA . LEU B 1 60 ? 6.008 15.984 15.273 1 98.81 60 LEU B CA 1
ATOM 3315 C C . LEU B 1 60 ? 4.586 16.203 14.766 1 98.81 60 LEU B C 1
ATOM 3317 O O . LEU B 1 60 ? 3.67 16.453 15.555 1 98.81 60 LEU B O 1
ATOM 3321 N N . SER B 1 61 ? 4.449 16.156 13.469 1 98.88 61 SER B N 1
ATOM 3322 C CA . SER B 1 61 ? 3.131 16.188 12.852 1 98.88 61 SER B CA 1
ATOM 3323 C C . SER B 1 61 ? 2.691 14.797 12.422 1 98.88 61 SER B C 1
ATOM 3325 O O . SER B 1 61 ? 3.508 14 11.953 1 98.88 61 SER B O 1
ATOM 3327 N N . VAL B 1 62 ? 1.402 14.508 12.625 1 98.75 62 VAL B N 1
ATOM 3328 C CA . VAL B 1 62 ? 0.776 13.273 12.156 1 98.75 62 VAL B CA 1
ATOM 3329 C C . VAL B 1 62 ? -0.526 13.602 11.422 1 98.75 62 VAL B C 1
ATOM 3331 O O . VAL B 1 62 ? -1.093 14.68 11.609 1 98.75 62 VAL B O 1
ATOM 3334 N N . ALA B 1 63 ? -0.944 12.672 10.57 1 98.06 63 ALA B N 1
ATOM 3335 C CA . ALA B 1 63 ? -2.182 12.891 9.828 1 98.06 63 ALA B CA 1
ATOM 3336 C C . ALA B 1 63 ? -3.371 12.258 10.547 1 98.06 63 ALA B C 1
ATOM 3338 O O . ALA B 1 63 ? -4.52 12.656 10.328 1 98.06 63 ALA B O 1
ATOM 3339 N N . LYS B 1 64 ? -3.076 11.25 11.391 1 98.31 64 LYS B N 1
ATOM 3340 C CA . LYS B 1 64 ? -4.129 10.398 11.938 1 98.31 64 LYS B CA 1
ATOM 3341 C C . LYS B 1 64 ? -3.971 10.242 13.453 1 98.31 64 LYS B C 1
ATOM 3343 O O . LYS B 1 64 ? -2.85 10.211 13.961 1 98.31 64 LYS B O 1
ATOM 3348 N N . VAL B 1 65 ? -5.129 9.992 14.141 1 98.69 65 VAL B N 1
ATOM 3349 C CA . VAL B 1 65 ? -5.117 9.75 15.586 1 98.69 65 VAL B CA 1
ATOM 3350 C C . VAL B 1 65 ? -4.324 8.484 15.883 1 98.69 65 VAL B C 1
ATOM 3352 O O . VAL B 1 65 ? -3.582 8.422 16.859 1 98.69 65 VAL B O 1
ATOM 3355 N N . SER B 1 66 ? -4.422 7.492 15.008 1 98.56 66 SER B N 1
ATOM 3356 C CA . SER B 1 66 ? -3.717 6.234 15.227 1 98.56 66 SER B CA 1
ATOM 3357 C C . SER B 1 66 ? -2.205 6.438 15.203 1 98.56 66 SER B C 1
ATOM 3359 O O . SER B 1 66 ? -1.474 5.773 15.945 1 98.56 66 SER B O 1
ATOM 3361 N N . GLU B 1 67 ? -1.723 7.309 14.406 1 98.56 67 GLU B N 1
ATOM 3362 C CA . GLU B 1 67 ? -0.301 7.645 14.414 1 98.56 67 GLU B CA 1
ATOM 3363 C C . GLU B 1 67 ? 0.099 8.328 15.719 1 98.56 67 GLU B C 1
ATOM 3365 O O . GLU B 1 67 ? 1.141 8.008 16.297 1 98.56 67 GLU B O 1
ATOM 3370 N N . ALA B 1 68 ? -0.729 9.273 16.141 1 98.75 68 ALA B N 1
ATOM 3371 C CA . ALA B 1 68 ? -0.462 9.984 17.375 1 98.75 68 ALA B CA 1
ATOM 3372 C C . ALA B 1 68 ? -0.364 9.008 18.562 1 98.75 68 ALA B C 1
ATOM 3374 O O . ALA B 1 68 ? 0.516 9.141 19.406 1 98.75 68 ALA B O 1
ATOM 3375 N N . GLU B 1 69 ? -1.242 8.031 18.562 1 98.69 69 GLU B N 1
ATOM 3376 C CA . GLU B 1 69 ? -1.268 7.047 19.641 1 98.69 69 GLU B CA 1
ATOM 3377 C C . GLU B 1 69 ? 0.073 6.328 19.766 1 98.69 69 GLU B C 1
ATOM 3379 O O . GLU B 1 69 ? 0.59 6.148 20.859 1 98.69 69 GLU B O 1
ATOM 3384 N N . VAL B 1 70 ? 0.626 5.953 18.609 1 98.44 70 VAL B N 1
ATOM 3385 C CA . VAL B 1 70 ? 1.896 5.23 18.625 1 98.44 70 VAL B CA 1
ATOM 3386 C C . VAL B 1 70 ? 2.996 6.133 19.172 1 98.44 70 VAL B C 1
ATOM 3388 O O . VAL B 1 70 ? 3.777 5.715 20.031 1 98.44 70 VAL B O 1
ATOM 3391 N N . LEU B 1 71 ? 3.014 7.355 18.719 1 98.69 71 LEU B N 1
ATOM 3392 C CA . LEU B 1 71 ? 4.059 8.281 19.141 1 98.69 71 LEU B CA 1
ATOM 3393 C C . LEU B 1 71 ? 3.926 8.609 20.625 1 98.69 71 LEU B C 1
ATOM 3395 O O . LEU B 1 71 ? 4.926 8.664 21.344 1 98.69 71 LEU B O 1
ATOM 3399 N N . VAL B 1 72 ? 2.676 8.82 21.109 1 98.44 72 VAL B N 1
ATOM 3400 C CA . VAL B 1 72 ? 2.414 9.102 22.516 1 98.44 72 VAL B CA 1
ATOM 3401 C C . VAL B 1 72 ? 2.895 7.93 23.375 1 98.44 72 VAL B C 1
ATOM 3403 O O . VAL B 1 72 ? 3.533 8.133 24.406 1 98.44 72 VAL B O 1
ATOM 3406 N N . ASN B 1 73 ? 2.615 6.727 22.891 1 97.88 73 ASN B N 1
ATOM 3407 C CA . ASN B 1 73 ? 3.016 5.531 23.625 1 97.88 73 ASN B CA 1
ATOM 3408 C C . ASN B 1 73 ? 4.535 5.383 23.656 1 97.88 73 ASN B C 1
ATOM 3410 O O . ASN B 1 73 ? 5.074 4.711 24.547 1 97.88 73 ASN B O 1
ATOM 3414 N N . GLN B 1 74 ? 5.238 6.039 22.734 1 97.06 74 GLN B N 1
ATOM 3415 C CA . GLN B 1 74 ? 6.695 6.012 22.688 1 97.0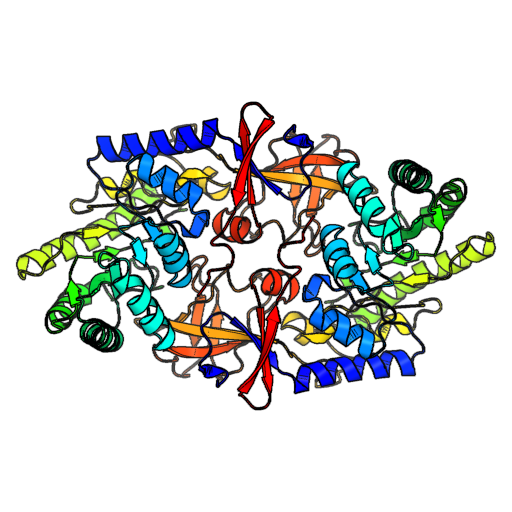6 74 GLN B CA 1
ATOM 3416 C C . GLN B 1 74 ? 7.289 7.176 23.484 1 97.06 74 GLN B C 1
ATOM 3418 O O . GLN B 1 74 ? 8.508 7.367 23.5 1 97.06 74 GLN B O 1
ATOM 3423 N N . GLY B 1 75 ? 6.457 8.039 24.047 1 96.75 75 GLY B N 1
ATOM 3424 C CA . GLY B 1 75 ? 6.906 9.133 24.891 1 96.75 75 GLY B CA 1
ATOM 3425 C C . GLY B 1 75 ? 7.223 10.398 24.125 1 96.75 75 GLY B C 1
ATOM 3426 O O . GLY B 1 75 ? 7.812 11.336 24.672 1 96.75 75 GLY B O 1
ATOM 3427 N N . LEU B 1 76 ? 6.898 10.43 22.875 1 97.69 76 LEU B N 1
ATOM 3428 C CA . LEU B 1 76 ? 7.145 11.625 22.078 1 97.69 76 LEU B CA 1
ATOM 3429 C C . LEU B 1 76 ? 6.098 12.695 22.359 1 97.69 76 LEU B C 1
ATOM 3431 O O . LEU B 1 76 ? 4.93 12.383 22.609 1 97.69 76 LEU B O 1
ATOM 3435 N N . LYS B 1 77 ? 6.5 13.953 22.344 1 96.69 77 LYS B N 1
ATOM 3436 C CA . LYS B 1 77 ? 5.652 15.062 22.766 1 96.69 77 LYS B CA 1
ATOM 3437 C C . LYS B 1 77 ? 5.473 16.078 21.625 1 96.69 77 LYS B C 1
ATOM 3439 O O . LYS B 1 77 ? 6.035 15.914 20.547 1 96.69 77 LYS B O 1
ATOM 3444 N N . ASN B 1 78 ? 4.613 17.062 21.891 1 97.94 78 ASN B N 1
ATOM 3445 C CA . ASN B 1 78 ? 4.352 18.172 20.984 1 97.94 78 ASN B CA 1
ATOM 3446 C C . ASN B 1 78 ? 3.895 17.672 19.609 1 97.94 78 ASN B C 1
ATOM 3448 O O . ASN B 1 78 ? 4.469 18.047 18.594 1 97.94 78 ASN B O 1
ATOM 3452 N N . ILE B 1 79 ? 2.881 16.812 19.672 1 98.88 79 ILE B N 1
ATOM 3453 C CA . ILE B 1 79 ? 2.346 16.188 18.469 1 98.88 79 ILE B CA 1
ATOM 3454 C C . ILE B 1 79 ? 1.212 17.047 17.906 1 98.88 79 ILE B C 1
ATOM 3456 O O . ILE B 1 79 ? 0.34 17.5 18.656 1 98.88 79 ILE B O 1
ATOM 3460 N N . LEU B 1 80 ? 1.276 17.328 16.625 1 98.94 80 LEU B N 1
ATOM 3461 C CA . LEU B 1 80 ? 0.212 18.031 15.898 1 98.94 80 LEU B CA 1
ATOM 3462 C C . LEU B 1 80 ? -0.516 17.062 14.961 1 98.94 80 LEU B C 1
ATOM 3464 O O . LEU B 1 80 ? 0.096 16.484 14.062 1 98.94 80 LEU B O 1
ATOM 3468 N N . ILE B 1 81 ? -1.814 16.859 15.172 1 98.88 81 ILE B N 1
ATOM 3469 C CA . ILE B 1 81 ? -2.643 16.109 14.227 1 98.88 81 ILE B CA 1
ATOM 3470 C C . ILE B 1 81 ? -3.178 17.062 13.156 1 98.88 81 ILE B C 1
ATOM 3472 O O . ILE B 1 81 ? -3.984 17.953 13.453 1 98.88 81 ILE B O 1
ATOM 3476 N N . THR B 1 82 ? -2.787 16.812 11.898 1 98.75 82 THR B N 1
ATOM 3477 C CA . THR B 1 82 ? -2.914 17.828 10.859 1 98.75 82 THR B CA 1
ATOM 3478 C C . THR B 1 82 ? -4.207 17.641 10.07 1 98.75 82 THR B C 1
ATOM 3480 O O . THR B 1 82 ? -4.453 18.344 9.094 1 98.75 82 THR B O 1
ATOM 3483 N N . SER B 1 83 ? -5.051 16.641 10.461 1 98.31 83 SER B N 1
ATOM 3484 C CA . SER B 1 83 ? -6.371 16.438 9.875 1 98.31 83 SER B CA 1
ATOM 3485 C C . SER B 1 83 ? -7.461 16.484 10.938 1 98.31 83 SER B C 1
ATOM 3487 O O . SER B 1 83 ? -7.242 16.078 12.078 1 98.31 83 SER B O 1
ATOM 3489 N N . PRO B 1 84 ? -8.664 16.969 10.547 1 98.62 84 PRO B N 1
ATOM 3490 C CA . PRO B 1 84 ? -9.734 17.078 11.539 1 98.62 84 PRO B CA 1
ATOM 3491 C C . PRO B 1 84 ? -10.102 15.734 12.156 1 98.62 84 PRO B C 1
ATOM 3493 O O . PRO B 1 84 ? -10.141 14.719 11.453 1 98.62 84 PRO B O 1
ATOM 3496 N N . VAL B 1 85 ? -10.281 15.75 13.438 1 98.69 85 VAL B N 1
ATOM 3497 C CA . VAL B 1 85 ? -10.758 14.602 14.203 1 98.69 85 VAL B CA 1
ATOM 3498 C C . VAL B 1 85 ? -12.25 14.742 14.461 1 98.69 85 VAL B C 1
ATOM 3500 O O . VAL B 1 85 ? -12.672 15.508 15.328 1 98.69 85 VAL B O 1
ATOM 3503 N N . VAL B 1 86 ? -13.07 13.961 13.812 1 97.94 86 VAL B N 1
ATOM 3504 C CA . VAL B 1 86 ? -14.469 14.367 13.664 1 97.94 86 VAL B CA 1
ATOM 3505 C C . VAL B 1 86 ? -15.375 13.352 14.352 1 97.94 86 VAL B C 1
ATOM 3507 O O . VAL B 1 86 ? -16.312 13.719 15.055 1 97.94 86 VAL B O 1
ATOM 3510 N N . THR B 1 87 ? -15.156 12.023 14.211 1 97.38 87 THR B N 1
ATOM 3511 C CA . THR B 1 87 ? -16.078 11.016 14.711 1 97.38 87 THR B CA 1
ATOM 3512 C C . THR B 1 87 ? -15.977 10.883 16.219 1 97.38 87 THR B C 1
ATOM 3514 O O . THR B 1 87 ? -14.914 11.109 16.797 1 97.38 87 THR B O 1
ATOM 3517 N N . ALA B 1 88 ? -17.109 10.516 16.859 1 97.19 88 ALA B N 1
ATOM 3518 C CA . ALA B 1 88 ? -17.141 10.336 18.312 1 97.19 88 ALA B CA 1
ATOM 3519 C C . ALA B 1 88 ? -16.062 9.344 18.75 1 97.19 88 ALA B C 1
ATOM 3521 O O . ALA B 1 88 ? -15.391 9.562 19.766 1 97.19 88 ALA B O 1
ATOM 3522 N N . GLY B 1 89 ? -15.93 8.281 18.016 1 96.94 89 GLY B N 1
ATOM 3523 C CA . GLY B 1 89 ? -14.914 7.293 18.344 1 96.94 89 GLY B CA 1
ATOM 3524 C C . GLY B 1 89 ? -13.5 7.848 18.297 1 96.94 89 GLY B C 1
ATOM 3525 O O . GLY B 1 89 ? -12.703 7.594 19.203 1 96.94 89 GLY B O 1
ATOM 3526 N N . LYS B 1 90 ? -13.156 8.633 17.312 1 98.19 90 LYS B N 1
ATOM 3527 C CA . LYS B 1 90 ? -11.82 9.203 17.172 1 98.19 90 LYS B CA 1
ATOM 3528 C C . LYS B 1 90 ? -11.57 10.281 18.219 1 98.19 90 LYS B C 1
ATOM 3530 O O . LYS B 1 90 ? -10.445 10.453 18.688 1 98.19 90 LYS B O 1
ATOM 3535 N N . ILE B 1 91 ? -12.625 11.031 18.484 1 98.62 91 ILE B N 1
ATOM 3536 C CA . ILE B 1 91 ? -12.5 12.062 19.5 1 98.62 91 ILE B CA 1
ATOM 3537 C C . ILE B 1 91 ? -12.227 11.406 20.859 1 98.62 91 ILE B C 1
ATOM 3539 O O . ILE B 1 91 ? -11.43 11.914 21.641 1 98.62 91 ILE B O 1
ATOM 3543 N N . ALA B 1 92 ? -12.875 10.281 21.109 1 98.44 92 ALA B N 1
ATOM 3544 C CA . ALA B 1 92 ? -12.609 9.555 22.344 1 98.44 92 ALA B CA 1
ATOM 3545 C C . ALA B 1 92 ? -11.164 9.07 22.406 1 98.44 92 ALA B C 1
ATOM 3547 O O . ALA B 1 92 ? -10.523 9.133 23.453 1 98.44 92 ALA B O 1
ATOM 3548 N N . ARG B 1 93 ? -10.664 8.594 21.297 1 98.44 93 ARG B N 1
ATOM 3549 C CA . ARG B 1 93 ? -9.273 8.164 21.219 1 98.44 93 ARG B CA 1
ATOM 3550 C C . ARG B 1 93 ? -8.328 9.344 21.422 1 98.44 93 ARG B C 1
ATOM 3552 O O . ARG B 1 93 ? -7.309 9.227 22.094 1 98.44 93 ARG B O 1
ATOM 3559 N N . LEU B 1 94 ? -8.664 10.438 20.797 1 98.69 94 LEU B N 1
ATOM 3560 C CA . LEU B 1 94 ? -7.898 11.664 21 1 98.69 94 LEU B CA 1
ATOM 3561 C C . LEU B 1 94 ? -7.863 12.039 22.484 1 98.69 94 LEU B C 1
ATOM 3563 O O . LEU B 1 94 ? -6.805 12.367 23.016 1 98.69 94 LEU B O 1
ATOM 3567 N N . ALA B 1 95 ? -9.031 11.992 23.125 1 98.62 95 ALA B N 1
ATOM 3568 C CA . ALA B 1 95 ? -9.125 12.328 24.547 1 98.62 95 ALA B CA 1
ATOM 3569 C C . ALA B 1 95 ? -8.195 11.438 25.375 1 98.62 95 ALA B C 1
ATOM 3571 O O . ALA B 1 95 ? -7.531 11.922 26.297 1 98.62 95 ALA B O 1
ATOM 3572 N N . ALA B 1 96 ? -8.164 10.211 25 1 98.25 96 ALA B N 1
ATOM 3573 C CA . ALA B 1 96 ? -7.281 9.281 25.703 1 98.25 96 ALA B CA 1
ATOM 3574 C C . ALA B 1 96 ? -5.816 9.672 25.531 1 98.25 96 ALA B C 1
ATOM 3576 O O . ALA B 1 96 ? -5.02 9.578 26.469 1 98.25 96 ALA B O 1
ATOM 3577 N N . CYS B 1 97 ? -5.438 10.078 24.344 1 98.31 97 CYS B N 1
ATOM 3578 C CA . CYS B 1 97 ? -4.082 10.547 24.078 1 98.31 97 CYS B CA 1
ATOM 3579 C C . CYS B 1 97 ? -3.771 11.805 24.891 1 98.31 97 CYS B C 1
ATOM 3581 O O . CYS B 1 97 ? -2.676 11.938 25.438 1 98.31 97 CYS B O 1
ATOM 3583 N N . LEU B 1 98 ? -4.77 12.695 24.984 1 98.19 98 LEU B N 1
ATOM 3584 C CA . LEU B 1 98 ? -4.605 13.977 25.656 1 98.19 98 LEU B CA 1
ATOM 3585 C C . LEU B 1 98 ? -4.375 13.789 27.141 1 98.19 98 LEU B C 1
ATOM 3587 O O . LEU B 1 98 ? -3.693 14.594 27.781 1 98.19 98 LEU B O 1
ATOM 3591 N N . GLN B 1 99 ? -4.891 12.758 27.688 1 97.12 99 GLN B N 1
ATOM 3592 C CA . GLN B 1 99 ? -4.676 12.461 29.094 1 97.12 99 GLN B CA 1
ATOM 3593 C C . GLN B 1 99 ? -3.215 12.117 29.375 1 97.12 99 GLN B C 1
ATOM 3595 O O . GLN B 1 99 ? -2.691 12.422 30.453 1 97.12 99 GLN B O 1
ATOM 3600 N N . LYS B 1 100 ? -2.58 11.547 28.375 1 96.06 100 LYS B N 1
ATOM 3601 C CA . LYS B 1 100 ? -1.169 11.188 28.516 1 96.06 100 LYS B CA 1
ATOM 3602 C C . LYS B 1 100 ? -0.268 12.344 28.078 1 96.06 100 LYS B C 1
ATOM 3604 O O . LYS B 1 100 ? 0.829 12.516 28.625 1 96.06 100 LYS B O 1
ATOM 3609 N N . ASN B 1 101 ? -0.719 13.039 27.109 1 97.12 101 ASN B N 1
ATOM 3610 C CA . ASN B 1 101 ? 0.031 14.133 26.5 1 97.12 101 ASN B CA 1
ATOM 3611 C C . ASN B 1 101 ? -0.864 15.336 26.219 1 97.12 101 ASN B C 1
ATOM 3613 O O . ASN B 1 101 ? -1.294 15.539 25.078 1 97.12 101 ASN B O 1
ATOM 3617 N N . PRO B 1 102 ? -1 16.234 27.156 1 96.19 102 PRO B N 1
ATOM 3618 C CA . PRO B 1 102 ? -1.953 17.328 27.031 1 96.19 102 PRO B CA 1
ATOM 3619 C C . PRO B 1 102 ? -1.509 18.391 26.016 1 96.19 102 PRO B C 1
ATOM 3621 O O . PRO B 1 102 ? -2.285 19.281 25.672 1 96.19 102 PRO B O 1
ATOM 3624 N N . ASP B 1 103 ? -0.303 18.297 25.516 1 96.75 103 ASP B N 1
ATOM 3625 C CA . ASP B 1 103 ? 0.223 19.312 24.609 1 96.75 103 ASP B CA 1
ATOM 3626 C C . ASP B 1 103 ? -0.132 19 23.156 1 96.75 103 ASP B C 1
ATOM 3628 O O . ASP B 1 103 ? 0.235 19.75 22.25 1 96.75 103 ASP B O 1
ATOM 3632 N N . ILE B 1 104 ? -0.861 17.938 22.891 1 98.69 104 ILE B N 1
ATOM 3633 C CA . ILE B 1 104 ? -1.263 17.562 21.547 1 98.69 104 ILE B CA 1
ATOM 3634 C C . ILE B 1 104 ? -2.105 18.688 20.938 1 98.69 104 ILE B C 1
ATOM 3636 O O . ILE B 1 104 ? -2.965 19.25 21.609 1 98.69 104 ILE B O 1
ATOM 3640 N N . LEU B 1 105 ? -1.785 19.031 19.734 1 98.75 105 LEU B N 1
ATOM 3641 C CA . LEU B 1 105 ? -2.537 20 18.938 1 98.75 105 LEU B CA 1
ATOM 3642 C C . LEU B 1 105 ? -3.398 19.297 17.891 1 98.75 105 LEU B C 1
ATOM 3644 O O . LEU B 1 105 ? -2.992 18.281 17.328 1 98.75 105 LEU B O 1
ATOM 3648 N N . VAL B 1 106 ? -4.602 19.812 17.656 1 98.88 106 VAL B N 1
ATOM 3649 C CA . VAL B 1 106 ? -5.445 19.328 16.578 1 98.88 106 VAL B CA 1
ATOM 3650 C C . VAL B 1 106 ? -5.926 20.5 15.719 1 98.88 106 VAL B C 1
ATOM 3652 O O . VAL B 1 106 ? -6.004 21.641 16.203 1 98.88 106 VAL B O 1
ATOM 3655 N N 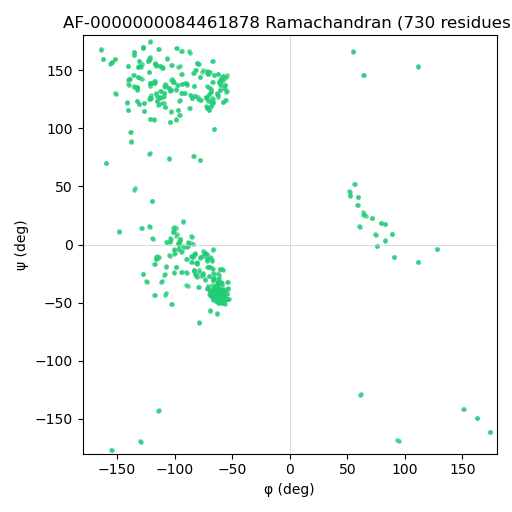. VAL B 1 107 ? -6.25 20.219 14.484 1 98.94 107 VAL B N 1
ATOM 3656 C CA . VAL B 1 107 ? -6.781 21.266 13.617 1 98.94 107 VAL B CA 1
ATOM 3657 C C . VAL B 1 107 ? -8.305 21.188 13.594 1 98.94 107 VAL B C 1
ATOM 3659 O O . VAL B 1 107 ? -8.883 20.125 13.805 1 98.94 107 VAL B O 1
ATOM 3662 N N . VAL B 1 108 ? -8.922 22.328 13.344 1 98.88 108 VAL B N 1
ATOM 3663 C CA . VAL B 1 108 ? -10.375 22.391 13.242 1 98.88 108 VAL B CA 1
ATOM 3664 C C . VAL B 1 108 ? -10.773 23.234 12.039 1 98.88 108 VAL B C 1
ATOM 3666 O O . VAL B 1 108 ? -10.109 24.219 11.711 1 98.88 108 VAL B O 1
ATOM 3669 N N . ASP B 1 109 ? -11.891 22.828 11.414 1 98.81 109 ASP B N 1
ATOM 3670 C CA . ASP B 1 109 ? -12.375 23.578 10.266 1 98.81 109 ASP B CA 1
ATOM 3671 C C . ASP B 1 109 ? -13.898 23.531 10.172 1 98.81 109 ASP B C 1
ATOM 3673 O O . ASP B 1 109 ? -14.477 23.859 9.133 1 98.81 109 ASP B O 1
ATOM 3677 N N . ASN B 1 110 ? -14.547 23.047 11.234 1 98.31 110 ASN B N 1
ATOM 3678 C CA . ASN B 1 110 ? -15.992 22.844 11.227 1 98.31 110 ASN B CA 1
ATOM 3679 C C . ASN B 1 110 ? -16.609 23.234 12.57 1 98.31 110 ASN B C 1
ATOM 3681 O O . ASN B 1 110 ? -16.078 22.891 13.625 1 98.31 110 ASN B O 1
ATOM 3685 N N . GLU B 1 111 ? -17.781 23.922 12.531 1 97.62 111 GLU B N 1
ATOM 3686 C CA . GLU B 1 111 ? -18.391 24.453 13.75 1 97.62 111 GLU B CA 1
ATOM 3687 C C . GLU B 1 111 ? -18.891 23.328 14.648 1 97.62 111 GLU B C 1
ATOM 3689 O O . GLU B 1 111 ? -18.75 23.391 15.875 1 97.62 111 GLU B O 1
ATOM 3694 N N . GLN B 1 112 ? -19.516 22.359 14.023 1 97.69 112 GLN B N 1
ATOM 3695 C CA . GLN B 1 112 ? -19.969 21.234 14.828 1 97.69 112 GLN B CA 1
ATOM 3696 C C . GLN B 1 112 ? -18.812 20.531 15.5 1 97.69 112 GLN B C 1
ATOM 3698 O O . GLN B 1 112 ? -18.922 20.078 16.641 1 97.69 112 GLN B O 1
ATOM 3703 N N . ASN B 1 113 ? -17.75 20.406 14.805 1 98.25 113 ASN B N 1
ATOM 3704 C CA . ASN B 1 113 ? -16.562 19.766 15.359 1 98.25 113 ASN B CA 1
ATOM 3705 C C . ASN B 1 113 ? -16.016 20.547 16.547 1 98.25 113 ASN B C 1
ATOM 3707 O O . ASN B 1 113 ? -15.492 19.969 17.5 1 98.25 113 ASN B O 1
ATOM 3711 N N . LEU B 1 114 ? -16.156 21.938 16.547 1 98.62 114 LEU B N 1
ATOM 3712 C CA . LEU B 1 114 ? -15.773 22.75 17.703 1 98.62 114 LEU B CA 1
ATOM 3713 C C . LEU B 1 114 ? -16.547 22.328 18.938 1 98.62 114 LEU B C 1
ATOM 3715 O O . LEU B 1 114 ? -15.945 22.109 20 1 98.62 114 LEU B O 1
ATOM 3719 N N . ALA B 1 115 ? -17.812 22.156 18.734 1 98.62 115 ALA B N 1
ATOM 3720 C CA . ALA B 1 115 ? -18.672 21.781 19.859 1 98.62 115 ALA B CA 1
ATOM 3721 C C . ALA B 1 115 ? -18.312 20.391 20.375 1 98.62 115 ALA B C 1
ATOM 3723 O O . ALA B 1 115 ? -18.234 20.172 21.594 1 98.62 115 ALA B O 1
ATOM 3724 N N . ASP B 1 116 ? -18.047 19.469 19.484 1 98.69 116 ASP B N 1
ATOM 3725 C CA . ASP B 1 116 ? -17.719 18.094 19.859 1 98.69 116 ASP B CA 1
ATOM 3726 C C . ASP B 1 116 ? -16.406 18.031 20.625 1 98.69 116 ASP B C 1
ATOM 3728 O O . ASP B 1 116 ? -16.297 17.359 21.656 1 98.69 116 ASP B O 1
ATOM 3732 N N . LEU B 1 117 ? -15.414 18.734 20.156 1 98.81 117 LEU B N 1
ATOM 3733 C CA . LEU B 1 117 ? -14.102 18.766 20.797 1 98.81 117 LEU B CA 1
ATOM 3734 C C . LEU B 1 117 ? -14.172 19.469 22.156 1 98.81 117 LEU B C 1
ATOM 3736 O O . LEU B 1 117 ? -13.516 19.047 23.109 1 98.81 117 LEU B O 1
ATOM 3740 N N . ASN B 1 118 ? -14.93 20.562 22.172 1 98.81 118 ASN B N 1
ATOM 3741 C CA . ASN B 1 118 ? -15.125 21.25 23.453 1 98.81 118 ASN B CA 1
ATOM 3742 C C . ASN B 1 118 ? -15.703 20.297 24.5 1 98.81 118 ASN B C 1
ATOM 3744 O O . ASN B 1 118 ? -15.234 20.281 25.641 1 98.81 118 ASN B O 1
ATOM 3748 N N . ALA B 1 119 ? -16.719 19.594 24.109 1 98.75 119 ALA B N 1
ATOM 3749 C CA . ALA B 1 119 ? -17.328 18.625 25.016 1 98.75 119 ALA B CA 1
ATOM 3750 C C . ALA B 1 119 ? -16.328 17.578 25.469 1 98.75 119 ALA B C 1
ATOM 3752 O O . ALA B 1 119 ? -16.328 17.156 26.641 1 98.75 119 ALA B O 1
ATOM 3753 N N . ALA B 1 120 ? -15.484 17.141 24.609 1 98.75 120 ALA B N 1
ATOM 3754 C CA . ALA B 1 120 ? -14.453 16.156 24.953 1 98.75 120 ALA B CA 1
ATOM 3755 C C . ALA B 1 120 ? -13.461 16.719 25.953 1 98.75 120 ALA B C 1
ATOM 3757 O O . ALA B 1 120 ? -13.094 16.047 26.922 1 98.75 120 ALA B O 1
ATOM 3758 N N . GLY B 1 121 ? -12.992 17.953 25.656 1 98.62 121 GLY B N 1
ATOM 3759 C CA . GLY B 1 121 ? -12.102 18.609 26.609 1 98.62 121 GLY B CA 1
ATOM 3760 C C . GLY B 1 121 ? -12.703 18.734 28 1 98.62 121 GLY B C 1
ATOM 3761 O O . GLY B 1 121 ? -12.031 18.453 29 1 98.62 121 GLY B O 1
ATOM 3762 N N . GLU B 1 122 ? -13.938 19.125 28 1 98.69 122 GLU B N 1
ATOM 3763 C CA . GLU B 1 122 ? -14.656 19.234 29.266 1 98.69 122 GLU B CA 1
ATOM 3764 C C . GLU B 1 122 ? -14.711 17.891 29.984 1 98.69 122 GLU B C 1
ATOM 3766 O O . GLU B 1 122 ? -14.469 17.812 31.188 1 98.69 122 GLU B O 1
ATOM 3771 N N . GLY B 1 123 ? -14.945 16.891 29.281 1 98.31 123 GLY B N 1
ATOM 3772 C CA . GLY B 1 123 ? -15.094 15.547 29.828 1 98.31 123 GLY B CA 1
ATOM 3773 C C . GLY B 1 123 ? -13.836 15.047 30.516 1 98.31 123 GLY B C 1
ATOM 3774 O O . GLY B 1 123 ? -13.914 14.273 31.469 1 98.31 123 GLY B O 1
ATOM 3775 N N . ILE B 1 124 ? -12.727 15.469 30.047 1 98.06 124 ILE B N 1
ATOM 3776 C CA . ILE B 1 124 ? -11.484 14.969 30.625 1 98.06 124 ILE B CA 1
ATOM 3777 C C . ILE B 1 124 ? -10.828 16.078 31.453 1 98.06 124 ILE B C 1
ATOM 3779 O O . ILE B 1 124 ? -9.703 15.922 31.922 1 98.06 124 ILE B O 1
ATOM 3783 N N . ASN B 1 125 ? -11.422 17.203 31.562 1 98.06 125 ASN B N 1
ATOM 3784 C CA . ASN B 1 125 ? -10.961 18.359 32.312 1 98.06 125 ASN B CA 1
ATOM 3785 C C . ASN B 1 125 ? -9.602 18.844 31.828 1 98.06 125 ASN B C 1
ATOM 3787 O O . ASN B 1 125 ? -8.688 19.078 32.625 1 98.06 125 ASN B O 1
ATOM 3791 N N . THR B 1 126 ? -9.43 18.844 30.562 1 97.56 126 THR B N 1
ATOM 3792 C CA . THR B 1 126 ? -8.219 19.312 29.906 1 97.56 126 THR B CA 1
ATOM 3793 C C . THR B 1 126 ? -8.562 20.078 28.625 1 97.56 126 THR B C 1
ATOM 3795 O O . THR B 1 126 ? -9.148 19.516 27.688 1 97.56 126 THR B O 1
ATOM 3798 N N . PRO B 1 127 ? -8.227 21.391 28.609 1 97.81 127 PRO B N 1
ATOM 3799 C CA . PRO B 1 127 ? -8.461 22.109 27.344 1 97.81 127 PRO B CA 1
ATOM 3800 C C . PRO B 1 127 ? -7.684 21.5 26.172 1 97.81 127 PRO B C 1
ATOM 3802 O O . PRO B 1 127 ? -6.543 21.078 26.344 1 97.81 127 PRO B O 1
ATOM 3805 N N . ILE B 1 128 ? -8.281 21.5 25.031 1 98.75 128 ILE B N 1
ATOM 3806 C CA . ILE B 1 128 ? -7.648 20.969 23.828 1 98.75 128 ILE B CA 1
ATOM 3807 C C . ILE B 1 128 ? -7.012 22.109 23.031 1 98.75 128 ILE B C 1
ATOM 3809 O O . ILE B 1 128 ? -7.668 23.125 22.75 1 98.75 128 ILE B O 1
ATOM 3813 N N . ASN B 1 129 ? -5.711 22.016 22.75 1 98.81 129 ASN B N 1
ATOM 3814 C CA . ASN B 1 129 ? -5.016 22.969 21.906 1 98.81 129 ASN B CA 1
ATOM 3815 C C . ASN B 1 129 ? -5.402 22.797 20.438 1 98.81 129 ASN B C 1
ATOM 3817 O O . ASN B 1 129 ? -5.336 21.688 19.891 1 98.81 129 ASN B O 1
ATOM 3821 N N . VAL B 1 130 ? -5.848 23.922 19.781 1 98.81 130 VAL B N 1
ATOM 3822 C CA . VAL B 1 130 ? -6.375 23.781 18.422 1 98.81 130 VAL B CA 1
ATOM 3823 C C . VAL B 1 130 ? -5.742 24.828 17.516 1 98.81 130 VAL B C 1
ATOM 3825 O O . VAL B 1 130 ? -5.379 25.922 17.969 1 98.81 130 VAL B O 1
ATOM 3828 N N . LEU B 1 131 ? -5.508 24.469 16.312 1 98.88 131 LEU B N 1
ATOM 3829 C CA . LEU B 1 131 ? -5.184 25.391 15.219 1 98.88 131 LEU B CA 1
ATOM 3830 C C . LEU B 1 131 ? -6.355 25.5 14.25 1 98.88 131 LEU B C 1
ATOM 3832 O O . LEU B 1 131 ? -7.008 24.5 13.93 1 98.88 131 LEU B O 1
ATOM 3836 N N . VAL B 1 132 ? -6.637 26.719 13.805 1 98.88 132 VAL B N 1
ATOM 3837 C CA . VAL B 1 132 ? -7.578 26.891 12.703 1 98.88 132 VAL B CA 1
ATOM 3838 C C . VAL B 1 132 ? -6.93 26.422 11.398 1 98.88 132 VAL B C 1
ATOM 3840 O O . VAL B 1 132 ? -5.895 26.969 10.984 1 98.88 132 VAL B O 1
ATOM 3843 N N . ASP B 1 133 ? -7.527 25.391 10.805 1 98.88 133 ASP B N 1
ATOM 3844 C CA . ASP B 1 133 ? -7.094 24.969 9.477 1 98.88 133 ASP B CA 1
ATOM 3845 C C . ASP B 1 133 ? -7.641 25.906 8.398 1 98.88 133 ASP B C 1
ATOM 3847 O O . ASP B 1 133 ? -8.852 26.125 8.32 1 98.88 133 ASP B O 1
ATOM 3851 N N . VAL B 1 134 ? -6.738 26.438 7.633 1 98.75 134 VAL B N 1
ATOM 3852 C CA . VAL B 1 134 ? -7.121 27.359 6.57 1 98.75 134 VAL B CA 1
ATOM 3853 C C . VAL B 1 134 ? -6.848 26.719 5.211 1 98.75 134 VAL B C 1
ATOM 3855 O O . VAL B 1 134 ? -5.773 26.156 4.98 1 98.75 134 VAL B O 1
ATOM 3858 N N . ASP B 1 135 ? -7.832 26.781 4.316 1 98.38 135 ASP B N 1
ATOM 3859 C CA . ASP B 1 135 ? -7.711 26.219 2.973 1 98.38 135 ASP B CA 1
ATOM 3860 C C . ASP B 1 135 ? -6.668 26.969 2.154 1 98.38 135 ASP B C 1
ATOM 3862 O O . ASP B 1 135 ? -6.812 28.172 1.919 1 98.38 135 ASP B O 1
ATOM 3866 N N . SER B 1 136 ? -5.695 26.312 1.689 1 97.75 136 SER B N 1
ATOM 3867 C CA . SER B 1 136 ? -4.609 26.906 0.92 1 97.75 136 SER B CA 1
ATOM 3868 C C . SER B 1 136 ? -4.988 27.047 -0.552 1 97.75 136 SER B C 1
ATOM 3870 O O . SER B 1 136 ? -4.203 27.547 -1.354 1 97.75 136 SER B O 1
ATOM 3872 N N . GLY B 1 137 ? -6.211 26.625 -0.888 1 97 137 GLY B N 1
ATOM 3873 C CA . GLY B 1 137 ? -6.633 26.625 -2.279 1 97 137 GLY B CA 1
ATOM 3874 C C . GLY B 1 137 ? -6.809 25.234 -2.852 1 97 137 GLY B C 1
ATOM 3875 O O . GLY B 1 137 ? -7.48 25.047 -3.869 1 97 137 GLY B O 1
ATOM 3876 N N . LEU B 1 138 ? -6.281 24.203 -2.18 1 95.69 138 LEU B N 1
ATOM 3877 C CA . LEU B 1 138 ? -6.391 22.812 -2.592 1 95.69 138 LEU B CA 1
ATOM 3878 C C . LEU B 1 138 ? -7.816 22.297 -2.42 1 95.69 138 LEU B C 1
ATOM 3880 O O . LEU B 1 138 ? -8.297 21.5 -3.23 1 95.69 138 LEU B O 1
ATOM 3884 N N . GLY B 1 139 ? -8.469 22.734 -1.424 1 97.19 139 GLY B N 1
ATOM 3885 C CA . GLY B 1 139 ? -9.828 22.312 -1.157 1 97.19 139 GLY B CA 1
ATOM 3886 C C . GLY B 1 139 ? -9.914 21 -0.414 1 97.19 139 GLY B C 1
ATOM 3887 O O . GLY B 1 139 ? -10.945 20.328 -0.434 1 97.19 139 GLY B O 1
ATOM 3888 N N . ARG B 1 140 ? -8.852 20.531 0.226 1 97.44 140 ARG B N 1
ATOM 3889 C CA . ARG B 1 140 ? -8.836 19.281 0.964 1 97.44 140 ARG B CA 1
ATOM 3890 C C . ARG B 1 140 ? -9.5 19.438 2.328 1 97.44 140 ARG B C 1
ATOM 3892 O O . ARG B 1 140 ? -10.539 18.828 2.594 1 97.44 140 ARG B O 1
ATOM 3899 N N . THR B 1 141 ? -8.938 20.188 3.213 1 98.38 141 THR B N 1
ATOM 3900 C CA . THR B 1 141 ? -9.5 20.609 4.492 1 98.38 141 THR B CA 1
ATOM 3901 C C . THR B 1 141 ? -9.258 22.094 4.734 1 98.38 141 THR B C 1
ATOM 3903 O O . THR B 1 141 ? -8.5 22.719 3.998 1 98.38 141 THR B O 1
ATOM 3906 N N . GLY B 1 142 ? -9.992 22.625 5.715 1 98.69 142 GLY B N 1
ATOM 3907 C CA . GLY B 1 142 ? -9.758 24 6.102 1 98.69 142 GLY B CA 1
ATOM 3908 C C . GLY B 1 142 ? -10.906 24.922 5.742 1 98.69 142 GLY B C 1
ATOM 3909 O O . GLY B 1 142 ? -11.578 24.719 4.734 1 98.69 142 GLY B O 1
ATOM 3910 N N . VAL B 1 143 ? -11.078 25.984 6.449 1 98.5 143 VAL B N 1
ATOM 3911 C CA . VAL B 1 143 ? -12.078 27.016 6.152 1 98.5 143 VAL B CA 1
ATOM 3912 C C . VAL B 1 143 ? -11.555 27.938 5.062 1 98.5 143 VAL B C 1
ATOM 3914 O O . VAL B 1 143 ? -10.344 28.062 4.863 1 98.5 143 VAL B O 1
ATOM 3917 N N . ARG B 1 144 ? -12.445 28.562 4.383 1 97.62 144 ARG B N 1
ATOM 3918 C CA . ARG B 1 144 ? -12.055 29.625 3.449 1 97.62 144 ARG B CA 1
ATOM 3919 C C . ARG B 1 144 ? -11.281 30.719 4.16 1 97.62 144 ARG B C 1
ATOM 3921 O O . ARG B 1 144 ? -11.633 31.125 5.27 1 97.62 144 ARG B O 1
ATOM 3928 N N . PRO B 1 145 ? -10.281 31.234 3.443 1 97.94 145 PRO B N 1
ATOM 3929 C CA . PRO B 1 145 ? -9.461 32.25 4.09 1 97.94 145 PRO B CA 1
ATOM 3930 C C . PRO B 1 145 ? -10.273 33.438 4.598 1 97.94 145 PRO B C 1
ATOM 3932 O O . PRO B 1 145 ? -10.023 33.938 5.699 1 97.94 145 PRO B O 1
ATOM 3935 N N . ASP B 1 146 ? -11.273 33.906 3.918 1 97.12 146 ASP B N 1
ATOM 3936 C CA . ASP B 1 146 ? -12.047 35.094 4.293 1 97.12 146 ASP B CA 1
ATOM 3937 C C . ASP B 1 146 ? -12.938 34.812 5.504 1 97.12 146 ASP B C 1
ATOM 3939 O O . ASP B 1 146 ? -13.461 35.719 6.137 1 97.12 146 ASP B O 1
ATOM 3943 N N . TYR B 1 147 ? -13.094 33.5 5.836 1 97.81 147 TYR B N 1
ATOM 3944 C CA . TYR B 1 147 ? -13.945 33.125 6.949 1 97.81 147 TYR B CA 1
ATOM 3945 C C . TYR B 1 147 ? -13.117 32.812 8.188 1 97.81 147 TYR B C 1
ATOM 3947 O O . TYR B 1 147 ? -13.664 32.562 9.266 1 97.81 147 TYR B O 1
ATOM 3955 N N . ALA B 1 148 ? -11.828 32.844 8.094 1 98.56 148 ALA B N 1
ATOM 3956 C CA . ALA B 1 148 ? -10.93 32.344 9.133 1 98.56 148 ALA B CA 1
ATOM 3957 C C . ALA B 1 148 ? -11.094 33.125 10.422 1 98.56 148 ALA B C 1
ATOM 3959 O O . ALA B 1 148 ? -11.164 32.562 11.508 1 98.56 148 ALA B O 1
ATOM 3960 N N . VAL B 1 149 ? -11.188 34.469 10.336 1 98.38 149 VAL B N 1
ATOM 3961 C CA . VAL B 1 149 ? -11.297 35.312 11.516 1 98.38 149 VAL B CA 1
ATOM 3962 C C . VAL B 1 149 ? -12.625 35.062 12.227 1 98.38 149 VAL B C 1
ATOM 3964 O O . VAL B 1 149 ? -12.656 34.844 13.438 1 98.38 149 VAL B O 1
ATOM 3967 N N . ASN B 1 150 ? -13.75 35.031 11.438 1 98.25 150 ASN B N 1
ATOM 3968 C CA . ASN B 1 150 ? -15.062 34.75 12.016 1 98.25 150 ASN B CA 1
ATOM 3969 C C . ASN B 1 150 ? -15.086 33.375 12.68 1 98.25 150 ASN B C 1
ATOM 3971 O O . ASN B 1 150 ? -15.664 33.219 13.758 1 98.25 150 ASN B O 1
ATOM 3975 N N . PHE B 1 151 ? -14.5 32.438 12.062 1 98.69 151 PHE B N 1
ATOM 3976 C CA . PHE B 1 151 ? -14.43 31.078 12.602 1 98.69 151 PHE B CA 1
ATOM 3977 C C . PHE B 1 151 ? -13.664 31.062 13.922 1 98.69 151 PHE B C 1
ATOM 3979 O O . PHE B 1 151 ? -14.086 30.422 14.883 1 98.69 151 PHE B O 1
ATOM 3986 N N . ALA B 1 152 ? -12.539 31.766 13.977 1 98.69 152 ALA B N 1
ATOM 3987 C CA . ALA B 1 152 ? -11.734 31.859 15.188 1 98.69 152 ALA B CA 1
ATOM 3988 C C . ALA B 1 152 ? -12.508 32.562 16.312 1 98.69 152 ALA B C 1
ATOM 3990 O O . ALA B 1 152 ? -12.375 32.188 17.484 1 98.69 152 ALA B O 1
ATOM 3991 N N . LEU B 1 153 ? -13.25 33.562 15.961 1 98.19 153 LEU B N 1
ATOM 3992 C CA . LEU B 1 153 ? -14.078 34.25 16.938 1 98.19 153 LEU B CA 1
ATOM 3993 C C . LEU B 1 153 ? -15.109 33.312 17.547 1 98.19 153 LEU B C 1
ATOM 3995 O O . LEU B 1 153 ? -15.336 33.312 18.75 1 98.19 153 LEU B O 1
ATOM 3999 N N . LYS B 1 154 ? -15.703 32.5 16.719 1 98 154 LYS B N 1
ATOM 4000 C CA . LYS B 1 154 ? -16.609 31.469 17.219 1 98 154 LYS B CA 1
ATOM 4001 C C . LYS B 1 154 ? -15.891 30.484 18.125 1 98 154 LYS B C 1
ATOM 4003 O O . LYS B 1 154 ? -16.391 30.109 19.188 1 98 154 LYS B O 1
ATOM 4008 N N . LEU B 1 155 ? -14.75 30.031 17.688 1 98.38 155 LEU B N 1
ATOM 4009 C CA . LEU B 1 155 ? -13.914 29.109 18.422 1 98.38 155 LEU B CA 1
ATOM 4010 C C . LEU B 1 155 ? -13.617 29.641 19.828 1 98.38 155 LEU B C 1
ATOM 4012 O O . LEU B 1 155 ? -13.633 28.875 20.797 1 98.38 155 LEU B O 1
ATOM 4016 N N . SER B 1 156 ? -13.414 30.922 19.969 1 96.38 156 SER B N 1
ATOM 4017 C CA . SER B 1 156 ? -13.016 31.547 21.219 1 96.38 156 SER B CA 1
ATOM 4018 C C . SER B 1 156 ? -14.133 31.5 22.25 1 96.38 156 SER B C 1
ATOM 4020 O O . SER B 1 156 ? -13.906 31.719 23.438 1 96.38 156 SER B O 1
ATOM 4022 N N . GLN B 1 157 ? -15.305 31.125 21.828 1 96.81 157 GLN B N 1
ATOM 4023 C CA . GLN B 1 157 ? -16.453 31.047 22.719 1 96.81 157 GLN B CA 1
ATOM 4024 C C . GLN B 1 157 ? -16.484 29.688 23.438 1 96.81 157 GLN B C 1
ATOM 4026 O O . GLN B 1 157 ? -17.25 29.5 24.375 1 96.81 157 GLN B O 1
ATOM 4031 N N . TYR B 1 158 ? -15.688 28.781 23.047 1 98.31 158 TYR B N 1
ATOM 4032 C CA . TYR B 1 158 ? -15.625 27.453 23.656 1 98.31 158 TYR B CA 1
ATOM 4033 C C . TYR B 1 158 ? -14.531 27.391 24.719 1 98.31 158 TYR B C 1
ATOM 4035 O O . TYR B 1 158 ? -13.336 27.391 24.391 1 98.31 158 TYR B O 1
ATOM 4043 N N . PRO B 1 159 ? -14.812 27.266 25.969 1 98.12 159 PRO B N 1
ATOM 4044 C CA . PRO B 1 159 ? -13.836 27.422 27.047 1 98.12 159 PRO B CA 1
ATOM 4045 C C . PRO B 1 159 ? -12.836 26.266 27.125 1 98.12 159 PRO B C 1
ATOM 4047 O O . PRO B 1 159 ? -11.781 26.406 27.75 1 98.12 159 PRO B O 1
ATOM 4050 N N . TRP B 1 160 ? -13.188 25.109 26.516 1 98.56 160 TRP B N 1
ATOM 4051 C CA . TRP B 1 160 ? -12.289 23.953 26.625 1 98.56 160 TRP B CA 1
ATOM 4052 C C . TRP B 1 160 ? -11.461 23.797 25.359 1 98.56 160 TRP B C 1
ATOM 4054 O O . TRP B 1 160 ? -10.883 22.734 25.125 1 98.56 160 TRP B O 1
ATOM 4064 N N . LEU B 1 161 ? -11.484 24.797 24.516 1 98.69 161 LEU B N 1
ATOM 4065 C CA . LEU B 1 161 ? -10.594 24.875 23.359 1 98.69 161 LEU B CA 1
ATOM 4066 C C . LEU B 1 161 ? -9.609 26.031 23.5 1 98.69 161 LEU B C 1
ATOM 4068 O O . LEU B 1 161 ? -10 27.141 23.859 1 98.69 161 LEU B O 1
ATOM 4072 N N . ASN B 1 162 ? -8.367 25.75 23.359 1 98.62 162 ASN B N 1
ATOM 4073 C CA . ASN B 1 162 ? -7.309 26.75 23.391 1 98.62 162 ASN B CA 1
ATOM 4074 C C . ASN B 1 162 ? -6.781 27.047 22 1 98.62 162 ASN B C 1
ATOM 4076 O O . ASN B 1 162 ? -6.07 26.234 21.406 1 98.62 162 ASN B O 1
ATOM 4080 N N . LEU B 1 163 ? -7.148 28.203 21.453 1 98.62 163 LEU B N 1
ATOM 4081 C CA . LEU B 1 163 ? -6.68 28.609 20.125 1 98.62 163 LEU B CA 1
ATOM 4082 C C . LEU B 1 163 ? -5.184 28.906 20.141 1 98.62 163 LEU B C 1
ATOM 4084 O O . LEU B 1 163 ? -4.734 29.797 20.859 1 98.62 163 LEU B O 1
ATOM 4088 N N . MET B 1 164 ? -4.434 28.125 19.328 1 98.5 164 MET B N 1
ATOM 4089 C CA . MET B 1 164 ? -2.979 28.25 19.328 1 98.5 164 MET B CA 1
ATOM 4090 C C . MET B 1 164 ? -2.502 28.938 18.047 1 98.5 164 MET B C 1
ATOM 4092 O O . MET B 1 164 ? -1.368 29.406 17.984 1 98.5 164 MET B O 1
ATOM 4096 N N . GLY B 1 165 ? -3.324 28.938 17.047 1 98.62 165 GLY B N 1
ATOM 4097 C CA . GLY B 1 165 ? -2.9 29.594 15.82 1 98.62 165 GLY B CA 1
ATOM 4098 C C . GLY B 1 165 ? -3.537 29 14.578 1 98.62 165 GLY B C 1
ATOM 4099 O O . GLY B 1 165 ? -4.742 28.734 14.555 1 98.62 165 GLY B O 1
ATOM 4100 N N . ILE B 1 166 ? -2.68 28.922 13.484 1 98.75 166 ILE B N 1
ATOM 4101 C CA . ILE B 1 166 ? -3.195 28.609 12.156 1 98.75 166 ILE B CA 1
ATOM 4102 C C . ILE B 1 166 ? -2.336 27.531 11.5 1 98.75 166 ILE B C 1
ATOM 4104 O O . ILE B 1 166 ? -1.106 27.562 11.602 1 98.75 166 ILE B O 1
ATOM 4108 N N . GLN B 1 167 ? -3.008 26.562 10.898 1 98.81 167 GLN B N 1
ATOM 4109 C CA . GLN B 1 167 ? -2.363 25.719 9.906 1 98.81 167 GLN B CA 1
ATOM 4110 C C . GLN B 1 167 ? -2.789 26.109 8.492 1 98.81 167 GLN B C 1
ATOM 4112 O O . GLN B 1 167 ? -3.979 26.297 8.227 1 98.81 167 GLN B O 1
ATOM 4117 N N . CYS B 1 168 ? -1.888 26.25 7.605 1 98.62 168 CYS B N 1
ATOM 4118 C CA . CYS B 1 168 ? -2.102 26.438 6.172 1 98.62 168 CYS B CA 1
ATOM 4119 C C . CYS B 1 168 ? -1.099 25.609 5.367 1 98.62 168 CYS B C 1
ATOM 4121 O O . CYS B 1 168 ? 0.041 26.031 5.172 1 98.62 168 CYS B O 1
ATOM 4123 N N . TYR B 1 169 ? -1.525 24.469 4.941 1 97.69 169 TYR B N 1
ATOM 4124 C CA . TYR B 1 169 ? -0.627 23.562 4.234 1 97.69 169 TYR B CA 1
ATOM 4125 C C . TYR B 1 169 ? -1.007 23.453 2.76 1 97.69 169 TYR B C 1
ATOM 4127 O O . TYR B 1 169 ? -2.104 23 2.426 1 97.69 169 TYR B O 1
ATOM 4135 N N . ALA B 1 170 ? -0.055 23.797 1.896 1 97 170 ALA B N 1
ATOM 4136 C CA . ALA B 1 170 ? -0.29 23.797 0.454 1 97 170 ALA B CA 1
ATOM 4137 C C . ALA B 1 170 ? 0.376 22.594 -0.213 1 97 170 ALA B C 1
ATOM 4139 O O . ALA B 1 170 ? 1.349 22.75 -0.955 1 97 170 ALA B O 1
ATOM 4140 N N . GLY B 1 171 ? -0.226 21.438 -0.027 1 95.44 171 GLY B N 1
ATOM 4141 C CA . GLY B 1 171 ? 0.335 20.219 -0.568 1 95.44 171 GLY B CA 1
ATOM 4142 C C . GLY B 1 171 ? 0.456 20.234 -2.08 1 95.44 171 GLY B C 1
ATOM 4143 O O . GLY B 1 171 ? 1.379 19.641 -2.641 1 95.44 171 GLY B O 1
ATOM 4144 N N . HIS B 1 172 ? -0.441 20.906 -2.793 1 95.62 172 HIS B N 1
ATOM 4145 C CA . HIS B 1 172 ? -0.527 20.906 -4.25 1 95.62 172 HIS B CA 1
ATOM 4146 C C . HIS B 1 172 ? 0.601 21.734 -4.867 1 95.62 172 HIS B C 1
ATOM 4148 O O . HIS B 1 172 ? 0.813 21.688 -6.082 1 95.62 172 HIS B O 1
ATOM 4154 N N . LEU B 1 173 ? 1.357 22.406 -4.086 1 97.69 173 LEU B N 1
ATOM 4155 C CA . LEU B 1 173 ? 2.41 23.266 -4.605 1 97.69 173 LEU B CA 1
ATOM 4156 C C . LEU B 1 173 ? 3.781 22.625 -4.434 1 97.69 173 LEU B C 1
ATOM 4158 O O . LEU B 1 173 ? 4.77 23.094 -4.996 1 97.69 173 LEU B O 1
ATOM 4162 N N . GLN B 1 174 ? 3.893 21.5 -3.68 1 96.31 174 GLN B N 1
ATOM 4163 C CA . GLN B 1 174 ? 5.152 20.922 -3.213 1 96.31 174 GLN B CA 1
ATOM 4164 C C . GLN B 1 174 ? 5.992 20.422 -4.383 1 96.31 174 GLN B C 1
ATOM 4166 O O . GLN B 1 174 ? 7.219 20.359 -4.293 1 96.31 174 GLN B O 1
ATOM 4171 N N . HIS B 1 175 ? 5.328 20.078 -5.508 1 95.5 175 HIS B N 1
ATOM 4172 C CA . HIS B 1 175 ? 6.055 19.391 -6.566 1 95.5 175 HIS B CA 1
ATOM 4173 C C . HIS B 1 175 ? 6 20.172 -7.875 1 95.5 175 HIS B C 1
ATOM 4175 O O . HIS B 1 175 ? 6.188 19.594 -8.953 1 95.5 175 HIS B O 1
ATOM 4181 N N . ILE B 1 176 ? 5.613 21.438 -7.801 1 96.88 176 ILE B N 1
ATOM 4182 C CA . ILE B 1 176 ? 5.766 22.266 -8.992 1 96.88 176 ILE B CA 1
ATOM 4183 C C . ILE B 1 176 ? 7.23 22.281 -9.43 1 96.88 176 ILE B C 1
ATOM 4185 O O . ILE B 1 176 ? 8.117 22.625 -8.641 1 96.88 176 ILE B O 1
ATOM 4189 N N . SER B 1 177 ? 7.531 21.891 -10.609 1 95.25 177 SER B N 1
ATOM 4190 C CA . SER B 1 177 ? 8.883 21.625 -11.086 1 95.25 177 SER B CA 1
ATOM 4191 C C . SER B 1 177 ? 9.734 22.891 -11.078 1 95.25 177 SER B C 1
ATOM 4193 O O . SER B 1 177 ? 10.867 22.891 -10.594 1 95.25 177 SER B O 1
ATOM 4195 N N . SER B 1 178 ? 9.188 23.969 -11.625 1 96.19 178 SER B N 1
ATOM 4196 C CA . SER B 1 178 ? 9.906 25.234 -11.703 1 96.19 178 SER B CA 1
ATOM 4197 C C . SER B 1 178 ? 10.039 25.875 -10.32 1 96.19 178 SER B C 1
ATOM 4199 O O . SER B 1 178 ? 9.031 26.156 -9.664 1 96.19 178 SER B O 1
ATOM 4201 N N . TYR B 1 179 ? 11.25 26.156 -9.914 1 96.12 179 TYR B N 1
ATOM 4202 C CA . TYR B 1 179 ? 11.477 26.781 -8.617 1 96.12 179 TYR B CA 1
ATOM 4203 C C . TYR B 1 179 ? 10.773 28.141 -8.539 1 96.12 179 TYR B C 1
ATOM 4205 O O . TYR B 1 179 ? 10.102 28.438 -7.547 1 96.12 179 TYR B O 1
ATOM 4213 N N . GLU B 1 180 ? 10.867 28.938 -9.586 1 97.06 180 GLU B N 1
ATOM 4214 C CA . GLU B 1 180 ? 10.297 30.281 -9.586 1 97.06 180 GLU B CA 1
ATOM 4215 C C . GLU B 1 180 ? 8.773 30.234 -9.539 1 97.06 180 GLU B C 1
ATOM 4217 O O . GLU B 1 180 ? 8.148 31.031 -8.844 1 97.06 180 GLU B O 1
ATOM 4222 N N . GLU B 1 181 ? 8.211 29.328 -10.273 1 98 181 GLU B N 1
ATOM 4223 C CA . GLU B 1 181 ? 6.758 29.172 -10.227 1 98 181 GLU B CA 1
ATOM 4224 C C . GLU B 1 181 ? 6.301 28.703 -8.844 1 98 181 GLU B C 1
ATOM 4226 O O . GLU B 1 181 ? 5.332 29.234 -8.297 1 98 181 GLU B O 1
ATOM 4231 N N . ARG B 1 182 ? 7.02 27.734 -8.328 1 98.06 182 ARG B N 1
ATOM 4232 C CA . ARG B 1 182 ? 6.73 27.234 -6.992 1 98.06 182 ARG B CA 1
ATOM 4233 C C . ARG B 1 182 ? 6.852 28.344 -5.949 1 98.06 182 ARG B C 1
ATOM 4235 O O . ARG B 1 182 ? 5.973 28.5 -5.098 1 98.06 182 ARG B O 1
ATOM 4242 N N . LYS B 1 183 ? 7.883 29.109 -6.031 1 97.88 183 LYS B N 1
ATOM 4243 C CA . LYS B 1 183 ? 8.117 30.219 -5.113 1 97.88 183 LYS B CA 1
ATOM 4244 C C . LYS B 1 183 ? 6.988 31.234 -5.188 1 97.88 183 LYS B C 1
ATOM 4246 O O . LYS B 1 183 ? 6.434 31.641 -4.16 1 97.88 183 LYS B O 1
ATOM 4251 N N . THR B 1 184 ? 6.645 31.641 -6.391 1 98.25 184 THR B N 1
ATOM 4252 C CA . THR B 1 184 ? 5.602 32.625 -6.582 1 98.25 184 THR B CA 1
ATOM 4253 C C . THR B 1 184 ? 4.277 32.156 -5.996 1 98.25 184 THR B C 1
ATOM 4255 O O . THR B 1 184 ? 3.646 32.875 -5.211 1 98.25 184 THR B O 1
ATOM 4258 N N . LYS B 1 185 ? 3.887 31.016 -6.301 1 98.56 185 LYS B N 1
ATOM 4259 C CA . LYS B 1 185 ? 2.596 30.484 -5.871 1 98.56 185 LYS B CA 1
ATOM 4260 C C . LYS B 1 185 ? 2.584 30.203 -4.367 1 98.56 185 LYS B C 1
ATOM 4262 O O . LYS B 1 185 ? 1.605 30.516 -3.686 1 98.56 185 LYS B O 1
ATOM 4267 N N . SER B 1 186 ? 3.654 29.641 -3.871 1 98.31 186 SER B N 1
ATOM 4268 C CA . SER B 1 186 ? 3.707 29.297 -2.455 1 98.31 186 SER B CA 1
ATOM 4269 C C . SER B 1 186 ? 3.748 30.547 -1.583 1 98.31 186 SER B C 1
ATOM 4271 O O . SER B 1 186 ? 3.064 30.609 -0.56 1 98.31 186 SER B O 1
ATOM 4273 N N . LEU B 1 187 ? 4.496 31.547 -1.961 1 98.12 187 LEU B N 1
ATOM 4274 C CA . LEU B 1 187 ? 4.578 32.75 -1.173 1 98.12 187 LEU B CA 1
ATOM 4275 C C . LEU B 1 187 ? 3.244 33.5 -1.171 1 98.12 187 LEU B C 1
ATOM 4277 O O . LEU B 1 187 ? 2.875 34.125 -0.174 1 98.12 187 LEU B O 1
ATOM 4281 N N . GLN B 1 188 ? 2.559 33.438 -2.281 1 98.19 188 GLN B N 1
ATOM 4282 C CA . GLN B 1 188 ? 1.233 34.062 -2.318 1 98.19 188 GLN B CA 1
ATOM 4283 C C . GLN B 1 188 ? 0.312 33.438 -1.274 1 98.19 188 GLN B C 1
ATOM 4285 O O . GLN B 1 188 ? -0.377 34.156 -0.542 1 98.19 188 GLN B O 1
ATOM 4290 N N . VAL B 1 189 ? 0.308 32.125 -1.196 1 98.19 189 VAL B N 1
ATOM 4291 C CA . VAL B 1 189 ? -0.54 31.406 -0.257 1 98.19 189 VAL B CA 1
ATOM 4292 C C . VAL B 1 189 ? -0.094 31.703 1.174 1 98.19 189 VAL B C 1
ATOM 4294 O O . VAL B 1 189 ? -0.919 32 2.039 1 98.19 189 VAL B O 1
ATOM 4297 N N . MET B 1 190 ? 1.213 31.688 1.432 1 97.81 190 MET B N 1
ATOM 4298 C CA . MET B 1 190 ? 1.731 31.844 2.789 1 97.81 190 MET B CA 1
ATOM 4299 C C . MET B 1 190 ? 1.605 33.281 3.26 1 97.81 190 MET B C 1
ATOM 4301 O O . MET B 1 190 ? 1.437 33.531 4.453 1 97.81 190 MET B O 1
ATOM 4305 N N . GLN B 1 191 ? 1.661 34.219 2.318 1 97.62 191 GLN B N 1
ATOM 4306 C CA . GLN B 1 191 ? 1.426 35.594 2.689 1 97.62 191 GLN B CA 1
ATOM 4307 C C . GLN B 1 191 ? -0.034 35.844 3.07 1 97.62 191 GLN B C 1
ATOM 4309 O O . GLN B 1 191 ? -0.33 36.594 3.992 1 97.62 191 GLN B O 1
ATOM 4314 N N . LYS B 1 192 ? -0.9 35.219 2.348 1 97.69 192 LYS B N 1
ATOM 4315 C CA . LYS B 1 192 ? -2.307 35.281 2.734 1 97.69 192 LYS B CA 1
ATOM 4316 C C . LYS B 1 192 ? -2.516 34.719 4.137 1 97.69 192 LYS B C 1
ATOM 4318 O O . LYS B 1 192 ? -3.262 35.281 4.938 1 97.69 192 LYS B O 1
ATOM 4323 N N . ALA B 1 193 ? -1.892 33.625 4.449 1 98.25 193 ALA B N 1
ATOM 4324 C CA . ALA B 1 193 ? -1.966 33.031 5.785 1 98.25 193 ALA B CA 1
ATOM 4325 C C . ALA B 1 193 ? -1.366 33.969 6.828 1 98.25 193 ALA B C 1
ATOM 4327 O O . ALA B 1 193 ? -1.894 34.094 7.934 1 98.25 193 ALA B O 1
ATOM 4328 N N . SER B 1 194 ? -0.287 34.625 6.438 1 98.19 194 SER B N 1
ATOM 4329 C CA . SER B 1 194 ? 0.342 35.625 7.312 1 98.19 194 SER B CA 1
ATOM 4330 C C . SER B 1 194 ? -0.604 36.781 7.613 1 98.19 194 SER B C 1
ATOM 4332 O O . SER B 1 194 ? -0.68 37.25 8.75 1 98.19 194 SER B O 1
ATOM 4334 N N . ASP B 1 195 ? -1.291 37.188 6.594 1 98.19 195 ASP B N 1
ATOM 4335 C CA . ASP B 1 195 ? -2.258 38.25 6.77 1 98.19 195 ASP B CA 1
ATOM 4336 C C . ASP B 1 195 ? -3.381 37.844 7.715 1 98.19 195 ASP B C 1
ATOM 4338 O O . ASP B 1 195 ? -3.879 38.656 8.492 1 98.19 195 ASP B O 1
ATOM 4342 N N . ILE B 1 196 ? -3.785 36.625 7.656 1 98.5 196 ILE B N 1
ATOM 4343 C CA . ILE B 1 196 ? -4.801 36.094 8.562 1 98.5 196 ILE B CA 1
ATOM 4344 C C . ILE B 1 196 ? -4.273 36.125 10 1 98.5 196 ILE B C 1
ATOM 4346 O O . ILE B 1 196 ? -4.992 36.531 10.922 1 98.5 196 ILE B O 1
ATOM 4350 N N . ARG B 1 197 ? -3.041 35.719 10.18 1 98.19 197 ARG B N 1
ATOM 4351 C CA . ARG B 1 197 ? -2.439 35.75 11.508 1 98.19 197 ARG B CA 1
ATOM 4352 C C . ARG B 1 197 ? -2.428 37.188 12.055 1 98.19 197 ARG B C 1
ATOM 4354 O O . ARG B 1 197 ? -2.75 37.406 13.227 1 98.19 197 ARG B O 1
ATOM 4361 N N . LYS B 1 198 ? -2.053 38.156 11.258 1 97.94 198 LYS B N 1
ATOM 4362 C CA . LYS B 1 198 ? -2.08 39.562 11.664 1 97.94 198 LYS B CA 1
ATOM 4363 C C . LYS B 1 198 ? -3.494 40 12.039 1 97.94 198 LYS B C 1
ATOM 4365 O O . LYS B 1 198 ? -3.688 40.719 13.008 1 97.94 198 LYS B O 1
ATOM 4370 N N . ALA B 1 199 ? -4.418 39.531 11.211 1 98.12 199 ALA B N 1
ATOM 4371 C CA . ALA B 1 199 ? -5.816 39.844 11.5 1 98.12 199 ALA B CA 1
ATOM 4372 C C . ALA B 1 199 ? -6.246 39.25 12.836 1 98.12 199 ALA B C 1
ATOM 4374 O O . ALA B 1 199 ? -7 39.875 13.586 1 98.12 199 ALA B O 1
ATOM 4375 N N . PHE B 1 200 ? -5.828 38 13.133 1 98.19 200 PHE B N 1
ATOM 4376 C CA . PHE B 1 200 ? -6.086 37.375 14.438 1 98.19 200 PHE B CA 1
ATOM 4377 C C . PHE B 1 200 ? -5.586 38.281 15.555 1 98.19 200 PHE B C 1
ATOM 4379 O O . PHE B 1 200 ? -6.324 38.594 16.5 1 98.19 200 PHE B O 1
ATOM 4386 N N . ARG B 1 201 ? -4.402 38.781 15.422 1 96 201 ARG B N 1
ATOM 4387 C CA . ARG B 1 201 ? -3.789 39.625 16.438 1 96 201 ARG B CA 1
ATOM 4388 C C . ARG B 1 201 ? -4.566 40.938 16.594 1 96 201 ARG B C 1
ATOM 4390 O O . ARG B 1 201 ? -4.773 41.406 17.719 1 96 201 ARG B O 1
ATOM 4397 N N . SER B 1 202 ? -4.945 41.5 15.562 1 96.56 202 SER B N 1
ATOM 4398 C CA . SER B 1 202 ? -5.691 42.75 15.594 1 96.56 202 SER B CA 1
ATOM 4399 C C . SER B 1 202 ? -7.023 42.562 16.312 1 96.56 202 SER B C 1
ATOM 4401 O O . SER B 1 202 ? -7.574 43.531 16.828 1 96.56 202 SER B O 1
ATOM 4403 N N . GLN B 1 203 ? -7.516 41.438 16.344 1 96.62 203 GLN B N 1
ATOM 4404 C CA . GLN B 1 203 ? -8.773 41.125 17.016 1 96.62 203 GLN B CA 1
ATOM 4405 C C . GLN B 1 203 ? -8.539 40.531 18.391 1 96.62 203 GLN B C 1
ATOM 4407 O O . GLN B 1 203 ? -9.453 39.969 19 1 96.62 203 GLN B O 1
ATOM 4412 N N . ASP B 1 204 ? -7.266 40.531 18.812 1 96.69 204 ASP B N 1
ATOM 4413 C CA . ASP B 1 204 ? -6.836 40.062 20.125 1 96.69 204 ASP B CA 1
ATOM 4414 C C . ASP B 1 204 ? -7.062 38.562 20.25 1 96.69 204 ASP B C 1
ATOM 4416 O O . ASP B 1 204 ? -7.418 38.062 21.328 1 96.69 204 ASP B O 1
ATOM 4420 N N . LEU B 1 205 ? -7.094 37.875 19.125 1 97.31 205 LEU B N 1
ATOM 4421 C CA . LEU B 1 205 ? -7.121 36.438 19.125 1 97.31 205 LEU B CA 1
ATOM 4422 C C . LEU B 1 205 ? -5.711 35.844 19.281 1 97.31 205 LEU B C 1
ATOM 4424 O O . LEU B 1 205 ? -4.766 36.344 18.672 1 97.31 205 LEU B O 1
ATOM 4428 N N . PRO B 1 206 ? -5.594 34.812 20.141 1 95.31 206 PRO B N 1
ATOM 4429 C CA . PRO B 1 206 ? -4.289 34.156 20.219 1 95.31 206 PRO B CA 1
ATOM 4430 C C . PRO B 1 206 ? -3.855 33.531 18.891 1 95.31 206 PRO B C 1
ATOM 4432 O O . PRO B 1 206 ? -4.684 32.969 18.172 1 95.31 206 PRO B O 1
ATOM 4435 N N . CYS B 1 207 ? -2.584 33.656 18.578 1 96.38 207 CYS B N 1
ATOM 4436 C CA . CYS B 1 207 ? -2.045 33.062 17.359 1 96.38 207 CYS B CA 1
ATOM 4437 C C . CYS B 1 207 ? -0.531 32.906 17.453 1 96.38 207 CYS B C 1
ATOM 4439 O O . CYS B 1 207 ? 0.201 33.531 16.672 1 96.38 207 CYS B O 1
ATOM 4441 N N . ARG B 1 208 ? -0.115 32.062 18.234 1 97.44 208 ARG B N 1
ATOM 4442 C CA . ARG B 1 208 ? 1.311 31.859 18.469 1 97.44 208 ARG B CA 1
ATOM 4443 C C . ARG B 1 208 ? 1.938 31.047 17.344 1 97.44 208 ARG B C 1
ATOM 4445 O O . ARG B 1 208 ? 3.143 31.141 17.094 1 97.44 208 ARG B O 1
ATOM 4452 N N . ILE B 1 209 ? 1.104 30.297 16.641 1 98.44 209 ILE B N 1
ATOM 4453 C CA . ILE B 1 209 ? 1.618 29.344 15.672 1 98.44 209 ILE B CA 1
ATOM 4454 C C . ILE B 1 209 ? 1.05 29.656 14.289 1 98.44 209 ILE B C 1
ATOM 4456 O O . ILE B 1 209 ? -0.157 29.859 14.141 1 98.44 209 ILE B O 1
ATOM 4460 N N . LEU B 1 210 ? 1.828 29.828 13.328 1 98.69 210 LEU B N 1
ATOM 4461 C CA . LEU B 1 210 ? 1.516 29.641 11.914 1 98.69 210 LEU B CA 1
ATOM 4462 C C . LEU B 1 210 ? 2.377 28.547 11.305 1 98.69 210 LEU B C 1
ATOM 4464 O O . LEU B 1 210 ? 3.58 28.734 11.102 1 98.69 210 LEU B O 1
ATOM 4468 N N . THR B 1 211 ? 1.678 27.406 11.039 1 98.5 211 THR B N 1
ATOM 4469 C CA . THR B 1 211 ? 2.402 26.234 10.562 1 98.5 211 THR B CA 1
ATOM 4470 C C . THR B 1 211 ? 1.941 25.844 9.156 1 98.5 211 THR B C 1
ATOM 4472 O O . THR B 1 211 ? 0.81 26.141 8.766 1 98.5 211 THR B O 1
ATOM 4475 N N . GLY B 1 212 ? 2.822 25.188 8.469 1 97.25 212 GLY B N 1
ATOM 4476 C CA . GLY B 1 212 ? 2.613 24.703 7.105 1 97.25 212 GLY B CA 1
ATOM 4477 C C . GLY B 1 212 ? 3.902 24.344 6.395 1 97.25 212 GLY B C 1
ATOM 4478 O O . GLY B 1 212 ? 4.824 23.797 7.004 1 97.25 212 GLY B O 1
ATOM 4479 N N . SER B 1 213 ? 3.936 24.5 5.117 1 95.88 213 SER B N 1
ATOM 4480 C CA . SER B 1 213 ? 5.121 24.266 4.293 1 95.88 213 SER B CA 1
ATOM 4481 C C . SER B 1 213 ? 5.551 22.797 4.344 1 95.88 213 SER B C 1
ATOM 4483 O O . SER B 1 213 ? 5.352 22.125 5.352 1 95.88 213 SER B O 1
ATOM 4485 N N . GLY B 1 214 ? 6.07 22.312 3.258 1 97.44 214 GLY B N 1
ATOM 4486 C CA . GLY B 1 214 ? 6.559 20.953 3.146 1 97.44 214 GLY B CA 1
ATOM 4487 C C . GLY B 1 214 ? 7.961 20.859 2.58 1 97.44 214 GLY B C 1
ATOM 4488 O O . GLY B 1 214 ? 8.68 21.859 2.523 1 97.44 214 GLY B O 1
ATOM 4489 N N . THR B 1 215 ? 8.375 19.688 2.264 1 97.88 215 THR B N 1
ATOM 4490 C CA . THR B 1 215 ? 9.727 19.438 1.777 1 97.88 215 THR B CA 1
ATOM 4491 C C . THR B 1 215 ? 9.992 20.219 0.49 1 97.88 215 THR B C 1
ATOM 4493 O O . THR B 1 215 ? 11.102 20.703 0.276 1 97.88 215 THR B O 1
ATOM 4496 N N . GLY B 1 216 ? 9.016 20.406 -0.314 1 97.25 216 GLY B N 1
ATOM 4497 C CA . GLY B 1 216 ? 9.203 21.062 -1.598 1 97.25 216 GLY B CA 1
ATOM 4498 C C . GLY B 1 216 ? 9.25 22.578 -1.495 1 97.25 216 GLY B C 1
ATOM 4499 O O . GLY B 1 216 ? 9.672 23.266 -2.434 1 97.25 216 GLY B O 1
ATOM 4500 N N . THR B 1 217 ? 8.812 23.156 -0.339 1 97.81 217 THR B N 1
ATOM 4501 C CA . THR B 1 217 ? 8.742 24.609 -0.21 1 97.81 217 THR B CA 1
ATOM 4502 C C . THR B 1 217 ? 9.438 25.078 1.065 1 97.81 217 THR B C 1
ATOM 4504 O O . THR B 1 217 ? 9.25 26.219 1.501 1 97.81 217 THR B O 1
ATOM 4507 N N . TYR B 1 218 ? 10.234 24.203 1.688 1 97.19 218 TYR B N 1
ATOM 4508 C CA . TYR B 1 218 ? 10.859 24.469 2.977 1 97.19 218 TYR B CA 1
ATOM 4509 C C . TYR B 1 218 ? 11.742 25.703 2.908 1 97.19 218 TYR B C 1
ATOM 4511 O O . TYR B 1 218 ? 11.867 26.438 3.893 1 97.19 218 TYR B O 1
ATOM 4519 N N . ASP B 1 219 ? 12.359 25.953 1.783 1 95.81 219 ASP B N 1
ATOM 4520 C CA . ASP B 1 219 ? 13.305 27.062 1.63 1 95.81 219 ASP B CA 1
ATOM 4521 C C . ASP B 1 219 ? 12.633 28.281 1.008 1 95.81 219 ASP B C 1
ATOM 4523 O O . ASP B 1 219 ? 13.281 29.297 0.759 1 95.81 219 ASP B O 1
ATOM 4527 N N . ILE B 1 220 ? 11.398 28.188 0.716 1 97.12 220 ILE B N 1
ATOM 4528 C CA . ILE B 1 220 ? 10.625 29.266 0.104 1 97.12 220 ILE B CA 1
ATOM 4529 C C . ILE B 1 220 ? 9.75 29.938 1.159 1 97.12 220 ILE B C 1
ATOM 4531 O O . ILE B 1 220 ? 9.836 31.156 1.367 1 97.12 220 ILE B O 1
ATOM 4535 N N . ASP B 1 221 ? 9.008 29.156 1.878 1 97.25 221 ASP B N 1
ATOM 4536 C CA . ASP B 1 221 ? 7.934 29.625 2.736 1 97.25 221 ASP B CA 1
ATOM 4537 C C . ASP B 1 221 ? 8.484 30.391 3.939 1 97.25 221 ASP B C 1
ATOM 4539 O O . ASP B 1 221 ? 7.777 31.188 4.559 1 97.25 221 ASP B O 1
ATOM 4543 N N . VAL B 1 222 ? 9.742 30.203 4.262 1 95.25 222 VAL B N 1
ATOM 4544 C CA . VAL B 1 222 ? 10.383 30.891 5.379 1 95.25 222 VAL B CA 1
ATOM 4545 C C . VAL B 1 222 ? 10.5 32.375 5.07 1 95.25 222 VAL B C 1
ATOM 4547 O O . VAL B 1 222 ? 10.758 33.188 5.961 1 95.25 222 VAL B O 1
ATOM 4550 N N . GLU B 1 223 ? 10.297 32.719 3.854 1 94.62 223 GLU B N 1
ATOM 4551 C CA . GLU B 1 223 ? 10.352 34.125 3.451 1 94.62 223 GLU B CA 1
ATOM 4552 C C . GLU B 1 223 ? 9.047 34.844 3.779 1 94.62 223 GLU B C 1
ATOM 4554 O O . GLU B 1 223 ? 8.992 36.094 3.762 1 94.62 223 GLU B O 1
ATOM 4559 N N . ALA B 1 224 ? 7.992 34.094 4.035 1 93.56 224 ALA B N 1
ATOM 4560 C CA . ALA B 1 224 ? 6.73 34.688 4.441 1 93.56 224 ALA B CA 1
ATOM 4561 C C . ALA B 1 224 ? 6.836 35.281 5.848 1 93.56 224 ALA B C 1
ATOM 4563 O O . ALA B 1 224 ? 7.539 34.719 6.703 1 93.56 224 ALA B O 1
ATOM 4564 N N . THR B 1 225 ? 6.168 36.281 6.16 1 87.06 225 THR B N 1
ATOM 4565 C CA . THR B 1 225 ? 6.465 37.188 7.266 1 87.06 225 THR B CA 1
ATOM 4566 C C . THR B 1 225 ? 6.066 36.562 8.602 1 87.06 225 THR B C 1
ATOM 4568 O O . THR B 1 225 ? 6.656 36.875 9.641 1 87.06 225 THR B O 1
ATOM 4571 N N . GLU B 1 226 ? 5.141 35.719 8.594 1 95.69 226 GLU B N 1
ATOM 4572 C CA . GLU B 1 226 ? 4.594 35.344 9.898 1 95.69 226 GLU B CA 1
ATOM 4573 C C . GLU B 1 226 ? 4.758 33.844 10.18 1 95.69 226 GLU B C 1
ATOM 4575 O O . GLU B 1 226 ? 4.293 33.375 11.211 1 95.69 226 GLU B O 1
ATOM 4580 N N . ILE B 1 227 ? 5.41 33.125 9.367 1 97.44 227 ILE B N 1
ATOM 4581 C CA . ILE B 1 227 ? 5.52 31.688 9.539 1 97.44 227 ILE B CA 1
ATOM 4582 C C . ILE B 1 227 ? 6.371 31.375 10.766 1 97.44 227 ILE B C 1
ATOM 4584 O O . ILE B 1 227 ? 7.438 31.969 10.961 1 97.44 227 ILE B O 1
ATOM 4588 N N . THR B 1 228 ? 5.883 30.469 11.656 1 98.25 228 THR B N 1
ATOM 4589 C CA . THR B 1 228 ? 6.613 30.156 12.883 1 98.25 228 THR B CA 1
ATOM 4590 C C . THR B 1 228 ? 7.223 28.766 12.812 1 98.25 228 THR B C 1
ATOM 4592 O O . THR B 1 228 ? 8.188 28.469 13.523 1 98.25 228 THR B O 1
ATOM 4595 N N . GLU B 1 229 ? 6.676 27.891 12.047 1 98.31 229 GLU B N 1
ATOM 4596 C CA . GLU B 1 229 ? 7.207 26.531 11.914 1 98.31 229 GLU B CA 1
ATOM 4597 C C . GLU B 1 229 ? 6.816 25.922 10.57 1 98.31 229 GLU B C 1
ATOM 4599 O O . GLU B 1 229 ? 5.855 26.359 9.938 1 98.31 229 GLU B O 1
ATOM 4604 N N . ILE B 1 230 ? 7.59 24.906 10.086 1 98.56 230 ILE B N 1
ATOM 4605 C CA . ILE B 1 230 ? 7.363 24.203 8.82 1 98.56 230 ILE B CA 1
ATOM 4606 C C . ILE B 1 230 ? 7.223 22.703 9.078 1 98.56 230 ILE B C 1
ATOM 4608 O O . ILE B 1 230 ? 7.68 22.203 10.109 1 98.56 230 ILE B O 1
ATOM 4612 N N . GLN B 1 231 ? 6.562 21.984 8.109 1 98.62 231 GLN B N 1
ATOM 4613 C CA . GLN B 1 231 ? 6.152 20.594 8.336 1 98.62 231 GLN B CA 1
ATOM 4614 C C . GLN B 1 231 ? 6.812 19.656 7.332 1 98.62 231 GLN B C 1
ATOM 4616 O O . GLN B 1 231 ? 6.176 18.734 6.832 1 98.62 231 GLN B O 1
ATOM 4621 N N . PRO B 1 232 ? 8.078 19.844 6.926 1 98.5 232 PRO B N 1
ATOM 4622 C CA . PRO B 1 232 ? 8.672 18.922 5.953 1 98.5 232 PRO B CA 1
ATOM 4623 C C . PRO B 1 232 ? 8.758 17.5 6.469 1 98.5 232 PRO B C 1
ATOM 4625 O O . PRO B 1 232 ? 9.227 17.266 7.586 1 98.5 232 PRO B O 1
ATOM 4628 N N . GLY B 1 233 ? 8.234 16.547 5.656 1 97.5 233 GLY B N 1
ATOM 4629 C CA . GLY B 1 233 ? 8.273 15.141 6.039 1 97.5 233 GLY B CA 1
ATOM 4630 C C . GLY B 1 233 ? 9.258 14.328 5.227 1 97.5 233 GLY B C 1
ATOM 4631 O O . GLY B 1 233 ? 10.109 13.633 5.789 1 97.5 233 GLY B O 1
ATOM 4632 N N . SER B 1 234 ? 9.336 14.492 3.969 1 98.25 234 SER B N 1
ATOM 4633 C CA . SER B 1 234 ? 10.039 13.609 3.039 1 98.25 234 SER B CA 1
ATOM 4634 C C . SER B 1 234 ? 11.531 13.93 2.996 1 98.25 234 SER B C 1
ATOM 4636 O O . SER B 1 234 ? 12.32 13.148 2.457 1 98.25 234 SER B O 1
ATOM 4638 N N . TYR B 1 235 ? 11.984 15.023 3.623 1 98.31 235 TYR B N 1
ATOM 4639 C CA . TYR B 1 235 ? 13.359 15.477 3.516 1 98.31 235 TYR B CA 1
ATOM 4640 C C . TYR B 1 235 ? 14.328 14.422 4.043 1 98.31 235 TYR B C 1
ATOM 4642 O O . TYR B 1 235 ? 15.492 14.375 3.637 1 98.31 235 TYR B O 1
ATOM 4650 N N . VAL B 1 236 ? 13.844 13.516 4.875 1 98.62 236 VAL B N 1
ATOM 4651 C CA . VAL B 1 236 ? 14.719 12.562 5.543 1 98.62 236 VAL B CA 1
ATOM 4652 C C . VAL B 1 236 ? 15.031 11.398 4.605 1 98.62 236 VAL B C 1
ATOM 4654 O O . VAL B 1 236 ? 16.062 10.742 4.734 1 98.62 236 VAL B O 1
ATOM 4657 N N . VAL B 1 237 ? 14.117 11.148 3.656 1 98.56 237 VAL B N 1
ATOM 4658 C CA . VAL B 1 237 ? 14.32 9.945 2.854 1 98.56 237 VAL B CA 1
ATOM 4659 C C . VAL B 1 237 ? 14.352 10.312 1.372 1 98.56 237 VAL B C 1
ATOM 4661 O O . VAL B 1 237 ? 15.047 9.68 0.583 1 98.56 237 VAL B O 1
ATOM 4664 N N . MET B 1 238 ? 13.633 11.328 0.984 1 97.75 238 MET B N 1
ATOM 4665 C CA . MET B 1 238 ? 13.531 11.836 -0.38 1 97.75 238 MET B CA 1
ATOM 4666 C C . MET B 1 238 ? 13.117 10.734 -1.345 1 97.75 238 MET B C 1
ATOM 4668 O O . MET B 1 238 ? 12.984 9.57 -0.947 1 97.75 238 MET B O 1
ATOM 4672 N N . ASP B 1 239 ? 12.727 11.062 -2.555 1 97.12 239 ASP B N 1
ATOM 4673 C CA . ASP B 1 239 ? 12.297 10.141 -3.604 1 97.12 239 ASP B CA 1
ATOM 4674 C C . ASP B 1 239 ? 12.492 10.75 -4.988 1 97.12 239 ASP B C 1
ATOM 4676 O O . ASP B 1 239 ? 13.117 11.812 -5.121 1 97.12 239 ASP B O 1
ATOM 4680 N N . VAL B 1 240 ? 12.094 10.055 -6.031 1 96.5 240 VAL B N 1
ATOM 4681 C CA . VAL B 1 240 ? 12.297 10.508 -7.402 1 96.5 240 VAL B CA 1
ATOM 4682 C C . VAL B 1 240 ? 11.547 11.812 -7.637 1 96.5 240 VAL B C 1
ATOM 4684 O O . VAL B 1 240 ? 12.07 12.734 -8.266 1 96.5 240 VAL B O 1
ATOM 4687 N N . GLU B 1 241 ? 10.328 11.938 -7.121 1 94.38 241 GLU B N 1
ATOM 4688 C CA . GLU B 1 241 ? 9.508 13.117 -7.363 1 94.38 241 GLU B CA 1
ATOM 4689 C C . GLU B 1 241 ? 10.195 14.383 -6.879 1 94.38 241 GLU B C 1
ATOM 4691 O O . GLU B 1 241 ? 10.188 15.406 -7.57 1 94.38 241 GLU B O 1
ATOM 4696 N N . TYR B 1 242 ? 10.82 14.328 -5.762 1 95.06 242 TYR B N 1
ATOM 4697 C CA . TYR B 1 242 ? 11.492 15.492 -5.211 1 95.06 242 TYR B CA 1
ATOM 4698 C C . TYR B 1 242 ? 12.805 15.766 -5.949 1 95.06 242 TYR B C 1
ATOM 4700 O O . TYR B 1 242 ? 13.305 16.891 -5.941 1 95.06 242 TYR B O 1
ATOM 4708 N N . SER B 1 243 ? 13.367 14.75 -6.543 1 92.69 243 SER B N 1
ATOM 4709 C CA . SER B 1 243 ? 14.586 14.938 -7.316 1 92.69 243 SER B CA 1
ATOM 4710 C C . SER B 1 243 ? 14.312 15.672 -8.625 1 92.69 243 SER B C 1
ATOM 4712 O O . SER B 1 243 ? 15.234 16.172 -9.273 1 92.69 243 SER B O 1
ATOM 4714 N N . LEU B 1 244 ? 13.062 15.789 -8.953 1 92.38 244 LEU B N 1
ATOM 4715 C CA . LEU B 1 244 ? 12.703 16.328 -10.266 1 92.38 244 LEU B CA 1
ATOM 4716 C C . LEU B 1 244 ? 12.305 17.797 -10.164 1 92.38 244 LEU B C 1
ATOM 4718 O O . LEU B 1 244 ? 12.055 18.438 -11.18 1 92.38 244 LEU B O 1
ATOM 4722 N N . ILE B 1 245 ? 12.188 18.297 -8.977 1 93.81 245 ILE B N 1
ATOM 4723 C CA . ILE B 1 245 ? 11.836 19.719 -8.859 1 93.81 245 ILE B CA 1
ATOM 4724 C C . ILE B 1 245 ? 13.102 20.562 -8.742 1 93.81 245 ILE B C 1
ATOM 4726 O O . ILE B 1 245 ? 14.102 20.109 -8.164 1 93.81 245 ILE B O 1
ATOM 4730 N N . GLU B 1 246 ? 13.078 21.75 -9.281 1 93.06 246 GLU B N 1
ATOM 4731 C CA . GLU B 1 246 ? 14.227 22.641 -9.312 1 93.06 246 GLU B CA 1
ATOM 4732 C C . GLU B 1 246 ? 14.523 23.203 -7.922 1 93.06 246 GLU B C 1
ATOM 4734 O O . GLU B 1 246 ? 13.609 23.359 -7.105 1 93.06 246 GLU B O 1
ATOM 4739 N N . SER B 1 247 ? 15.797 23.438 -7.672 1 89.81 247 SER B N 1
ATOM 4740 C CA . SER B 1 247 ? 16.25 24.125 -6.465 1 89.81 247 SER B CA 1
ATOM 4741 C C . SER B 1 247 ? 16.516 25.594 -6.734 1 89.81 247 SER B C 1
ATOM 4743 O O . SER B 1 247 ? 16.578 26.016 -7.891 1 89.81 247 SER B O 1
ATOM 4745 N N . GLN B 1 248 ? 16.703 26.266 -5.684 1 87.69 248 GLN B N 1
ATOM 4746 C CA . GLN B 1 248 ? 17.031 27.688 -5.824 1 87.69 248 GLN B CA 1
ATOM 4747 C C . GLN B 1 248 ? 18.281 27.875 -6.684 1 87.69 248 GLN B C 1
ATOM 4749 O O . GLN B 1 248 ? 19.297 27.219 -6.465 1 87.69 248 GLN B O 1
ATOM 4754 N N . GLY B 1 249 ? 18.203 28.797 -7.59 1 77.81 249 GLY B N 1
ATOM 4755 C CA . GLY B 1 249 ? 19.328 29.109 -8.445 1 77.81 249 GLY B CA 1
ATOM 4756 C C . GLY B 1 249 ? 19.797 27.922 -9.281 1 77.81 249 GLY B C 1
ATOM 4757 O O . GLY B 1 249 ? 20.953 27.875 -9.703 1 77.81 249 GLY B O 1
ATOM 4758 N N . ASN B 1 250 ? 18.984 27 -9.344 1 70.62 250 ASN B N 1
ATOM 4759 C CA . ASN B 1 250 ? 19.281 25.797 -10.094 1 70.62 250 ASN B CA 1
ATOM 4760 C C . ASN B 1 250 ? 20.453 25.031 -9.5 1 70.62 250 ASN B C 1
ATOM 4762 O O . ASN B 1 250 ? 21.25 24.422 -10.227 1 70.62 250 ASN B O 1
ATOM 4766 N N . ALA B 1 251 ? 20.5 25.312 -8.281 1 70.81 251 ALA B N 1
ATOM 4767 C CA . ALA B 1 251 ? 21.578 24.625 -7.578 1 70.81 251 ALA B CA 1
ATOM 4768 C C . ALA B 1 251 ? 21.469 23.109 -7.77 1 70.81 251 ALA B C 1
ATOM 4770 O O . ALA B 1 251 ? 20.375 22.547 -7.746 1 70.81 251 ALA B O 1
ATOM 4771 N N . LEU B 1 252 ? 22.609 22.609 -8.273 1 69.19 252 LEU B N 1
ATOM 4772 C CA . LEU B 1 252 ? 22.828 21.188 -8.406 1 69.19 252 LEU B CA 1
ATOM 4773 C C . LEU B 1 252 ? 24.062 20.75 -7.617 1 69.19 252 LEU B C 1
ATOM 4775 O O . LEU B 1 252 ? 25.078 21.438 -7.617 1 69.19 252 LEU B O 1
ATOM 4779 N N . PRO B 1 253 ? 23.797 19.578 -6.625 1 68.06 253 PRO B N 1
ATOM 4780 C CA . PRO B 1 253 ? 22.656 18.703 -6.395 1 68.06 253 PRO B CA 1
ATOM 4781 C C . PRO B 1 253 ? 21.641 19.281 -5.402 1 68.06 253 PRO B C 1
ATOM 4783 O O . PRO B 1 253 ? 21.984 20.219 -4.664 1 68.06 253 PRO B O 1
ATOM 4786 N N . PRO B 1 254 ? 20.5 18.672 -5.391 1 80.69 254 PRO B N 1
ATOM 4787 C CA . PRO B 1 254 ? 19.547 19.047 -4.348 1 80.69 254 PRO B CA 1
ATOM 4788 C C . PRO B 1 254 ? 20.125 18.922 -2.939 1 80.69 254 PRO B C 1
ATOM 4790 O O . PRO B 1 254 ? 21 18.078 -2.703 1 80.69 254 PRO B O 1
ATOM 4793 N N . VAL B 1 255 ? 19.75 19.797 -2.092 1 91.62 255 VAL B N 1
ATOM 4794 C CA . VAL B 1 255 ? 20.25 19.859 -0.718 1 91.62 255 VAL B CA 1
ATOM 4795 C C . VAL B 1 255 ? 19.984 18.516 -0.028 1 91.62 255 VAL B C 1
ATOM 4797 O O . VAL B 1 255 ? 20.906 17.906 0.525 1 91.62 255 VAL B O 1
ATOM 4800 N N . PHE B 1 256 ? 18.766 18.047 -0.109 1 96.88 256 PHE B N 1
ATOM 4801 C CA . PHE B 1 256 ? 18.422 16.75 0.46 1 96.88 256 PHE B CA 1
ATOM 4802 C C . PHE B 1 256 ? 18.625 15.633 -0.56 1 96.88 256 PHE B C 1
ATOM 4804 O O . PHE B 1 256 ? 18.344 15.805 -1.745 1 96.88 256 PHE B O 1
ATOM 4811 N N . GLN B 1 257 ? 19.188 14.547 -0.116 1 96.5 257 GLN B N 1
ATOM 4812 C CA . GLN B 1 257 ? 19.531 13.43 -0.99 1 96.5 257 GLN B CA 1
ATOM 4813 C C . GLN B 1 257 ? 18.641 12.219 -0.691 1 96.5 257 GLN B C 1
ATOM 4815 O O . GLN B 1 257 ? 18.141 12.07 0.424 1 96.5 257 GLN B O 1
ATOM 4820 N N . PRO B 1 258 ? 18.438 11.375 -1.725 1 97.5 258 PRO B N 1
ATOM 4821 C CA . PRO B 1 258 ? 17.672 10.156 -1.479 1 97.5 258 PRO B CA 1
ATOM 4822 C C . PRO B 1 258 ? 18.375 9.188 -0.544 1 97.5 258 PRO B C 1
ATOM 4824 O O . PRO B 1 258 ? 19.234 8.414 -0.984 1 97.5 258 PRO B O 1
ATOM 4827 N N . ALA B 1 259 ? 17.938 9.242 0.69 1 98.5 259 ALA B N 1
ATOM 4828 C CA . ALA B 1 259 ? 18.562 8.391 1.707 1 98.5 259 ALA B CA 1
ATOM 4829 C C . ALA B 1 259 ? 17.953 6.988 1.677 1 98.5 259 ALA B C 1
ATOM 4831 O O . ALA B 1 259 ? 18.578 6.035 2.154 1 98.5 259 ALA B O 1
ATOM 4832 N N . MET B 1 260 ? 16.766 6.809 1.149 1 98.75 260 MET B N 1
ATOM 4833 C CA . MET B 1 260 ? 16.078 5.523 1.145 1 98.75 260 MET B CA 1
ATOM 4834 C C . MET B 1 260 ? 16.031 4.938 -0.262 1 98.75 260 MET B C 1
ATOM 4836 O O . MET B 1 260 ? 15.75 5.652 -1.227 1 98.75 260 MET B O 1
ATOM 4840 N N . THR B 1 261 ? 16.297 3.676 -0.367 1 98.69 261 THR B N 1
ATOM 4841 C CA . THR B 1 261 ? 16.172 2.939 -1.622 1 98.69 261 THR B CA 1
ATOM 4842 C C . THR B 1 261 ? 15.477 1.602 -1.403 1 98.69 261 THR B C 1
ATOM 4844 O O . THR B 1 261 ? 15.289 1.174 -0.263 1 98.69 261 THR B O 1
ATOM 4847 N N . LEU B 1 262 ? 15.016 1.024 -2.465 1 98.81 262 LEU B N 1
ATOM 4848 C CA . LEU B 1 262 ? 14.43 -0.312 -2.477 1 98.81 262 LEU B CA 1
ATOM 4849 C C . LEU B 1 262 ? 15.352 -1.303 -3.184 1 98.81 262 LEU B C 1
ATOM 4851 O O . LEU B 1 262 ? 15.875 -1.011 -4.262 1 98.81 262 LEU B O 1
ATOM 4855 N N . LEU B 1 263 ? 15.602 -2.422 -2.529 1 98.88 263 LEU B N 1
ATOM 4856 C CA . LEU B 1 263 ? 16.297 -3.533 -3.178 1 98.88 263 LEU B CA 1
ATOM 4857 C C . LEU B 1 263 ? 15.289 -4.523 -3.768 1 98.88 263 LEU B C 1
ATOM 4859 O O . LEU B 1 263 ? 14.266 -4.812 -3.152 1 98.88 263 LEU B O 1
ATOM 4863 N N . THR B 1 264 ? 15.57 -5 -4.961 1 98.75 264 THR B N 1
ATOM 4864 C CA . THR B 1 264 ? 14.758 -6.012 -5.641 1 98.75 264 THR B CA 1
ATOM 4865 C C . THR B 1 264 ? 15.648 -7.016 -6.367 1 98.75 264 THR B C 1
ATOM 4867 O O . THR B 1 264 ? 16.781 -6.703 -6.719 1 98.75 264 THR B O 1
ATOM 4870 N N . THR B 1 265 ? 15.18 -8.203 -6.555 1 98.75 265 THR B N 1
ATOM 4871 C CA . THR B 1 265 ? 15.961 -9.273 -7.156 1 98.75 265 THR B CA 1
ATOM 4872 C C . THR B 1 265 ? 15.336 -9.734 -8.469 1 98.75 265 THR B C 1
ATOM 4874 O O . THR B 1 265 ? 14.109 -9.859 -8.57 1 98.75 265 THR B O 1
ATOM 4877 N N . VAL B 1 266 ? 16.172 -9.984 -9.461 1 98.81 266 VAL B N 1
ATOM 4878 C CA . VAL B 1 266 ? 15.711 -10.625 -10.68 1 98.81 266 VAL B CA 1
ATOM 4879 C C . VAL B 1 266 ? 15.32 -12.07 -10.383 1 98.81 266 VAL B C 1
ATOM 4881 O O . VAL B 1 266 ? 16.141 -12.867 -9.938 1 98.81 266 VAL B O 1
ATOM 4884 N N . ILE B 1 267 ? 14.047 -12.43 -10.695 1 98.69 267 ILE B N 1
ATOM 4885 C CA . ILE B 1 267 ? 13.609 -13.773 -10.328 1 98.69 267 ILE B CA 1
ATOM 4886 C C . ILE B 1 267 ? 13.297 -14.578 -11.586 1 98.69 267 ILE B C 1
ATOM 4888 O O . ILE B 1 267 ? 13.055 -15.789 -11.516 1 98.69 267 ILE B O 1
ATOM 4892 N N . SER B 1 268 ? 13.242 -13.969 -12.742 1 98.75 268 SER B N 1
ATOM 4893 C CA . SER B 1 268 ? 13.07 -14.633 -14.023 1 98.75 268 SER B CA 1
ATOM 4894 C C . SER B 1 268 ? 13.719 -13.844 -15.148 1 98.75 268 SER B C 1
ATOM 4896 O O . SER B 1 268 ? 13.555 -12.625 -15.234 1 98.75 268 SER B O 1
ATOM 4898 N N . SER B 1 269 ? 14.523 -14.469 -15.961 1 97.94 269 SER B N 1
ATOM 4899 C CA . SER B 1 269 ? 15.273 -13.836 -17.047 1 97.94 269 SER B CA 1
ATOM 4900 C C . SER B 1 269 ? 15.18 -14.656 -18.328 1 97.94 269 SER B C 1
ATOM 4902 O O . SER B 1 269 ? 16.203 -14.914 -18.969 1 97.94 269 SER B O 1
ATOM 4904 N N . ASN B 1 270 ? 13.953 -15.047 -18.703 1 96.12 270 ASN B N 1
ATOM 4905 C CA . ASN B 1 270 ? 13.742 -15.969 -19.812 1 96.12 270 ASN B CA 1
ATOM 4906 C C . ASN B 1 270 ? 13.414 -15.227 -21.094 1 96.12 270 ASN B C 1
ATOM 4908 O O . ASN B 1 270 ? 13.117 -15.859 -22.125 1 96.12 270 ASN B O 1
ATOM 4912 N N . ARG B 1 271 ? 13.383 -13.898 -21.062 1 95 271 ARG B N 1
ATOM 4913 C CA . ARG B 1 271 ? 13.133 -13.062 -22.234 1 95 271 ARG B CA 1
ATOM 4914 C C . ARG B 1 271 ? 14.383 -12.266 -22.609 1 95 271 ARG B C 1
ATOM 4916 O O . ARG B 1 271 ? 15.211 -11.961 -21.75 1 95 271 ARG B O 1
ATOM 4923 N N . GLN B 1 272 ? 14.43 -11.953 -23.906 1 93.62 272 GLN B N 1
ATOM 4924 C CA . GLN B 1 272 ? 15.531 -11.125 -24.375 1 93.62 272 GLN B CA 1
ATOM 4925 C C . GLN B 1 272 ? 15.25 -9.648 -24.141 1 93.62 272 GLN B C 1
ATOM 4927 O O . GLN B 1 272 ? 16.172 -8.844 -24 1 93.62 272 GLN B O 1
ATOM 4932 N N . GLU B 1 273 ? 13.984 -9.305 -24.016 1 95.25 273 GLU B N 1
ATOM 4933 C CA . GLU B 1 273 ? 13.57 -7.906 -24.016 1 95.25 273 GLU B CA 1
ATOM 4934 C C . GLU B 1 273 ? 13.562 -7.332 -22.609 1 95.25 273 GLU B C 1
ATOM 4936 O O . GLU B 1 273 ? 13.648 -6.113 -22.422 1 95.25 273 GLU B O 1
ATOM 4941 N N . HIS B 1 274 ? 13.43 -8.195 -21.609 1 98.19 274 HIS B N 1
ATOM 4942 C CA . HIS B 1 274 ? 13.297 -7.723 -20.234 1 98.19 274 HIS B CA 1
ATOM 4943 C C . HIS B 1 274 ? 13.547 -8.852 -19.234 1 98.19 274 HIS B C 1
ATOM 4945 O O . HIS B 1 274 ? 13.688 -10.008 -19.625 1 98.19 274 HIS B O 1
ATOM 4951 N N . VAL B 1 275 ? 13.711 -8.523 -17.969 1 98.56 275 VAL B N 1
ATOM 4952 C CA . VAL B 1 275 ? 13.719 -9.484 -16.859 1 98.56 275 VAL B CA 1
ATOM 4953 C C . VAL B 1 275 ? 12.625 -9.117 -15.859 1 98.56 275 VAL B C 1
ATOM 4955 O O . VAL B 1 275 ? 12.094 -8.008 -15.883 1 98.56 275 VAL B O 1
ATOM 4958 N N . THR B 1 276 ? 12.25 -10.086 -15.086 1 98.81 276 THR B N 1
ATOM 4959 C CA . THR B 1 276 ? 11.227 -9.906 -14.055 1 98.81 276 THR B CA 1
ATOM 4960 C C . THR B 1 276 ? 11.867 -9.805 -12.672 1 98.81 276 THR B C 1
ATOM 4962 O O . THR B 1 276 ? 12.734 -10.609 -12.32 1 98.81 276 THR B O 1
ATOM 4965 N N . VAL B 1 277 ? 11.422 -8.789 -11.891 1 98.81 277 VAL B N 1
ATOM 4966 C CA . VAL B 1 277 ? 11.906 -8.641 -10.523 1 98.81 277 VAL B CA 1
ATOM 4967 C C . VAL B 1 277 ? 10.766 -8.875 -9.539 1 98.81 277 VAL B C 1
ATOM 4969 O O . VAL B 1 277 ? 9.594 -8.922 -9.93 1 98.81 277 VAL B O 1
ATOM 4972 N N . ASP B 1 278 ? 11.148 -9.008 -8.234 1 98.69 278 ASP B N 1
ATOM 4973 C CA . ASP B 1 278 ? 10.195 -9.453 -7.234 1 98.69 278 ASP B CA 1
ATOM 4974 C C . ASP B 1 278 ? 9.5 -8.266 -6.562 1 98.69 278 ASP B C 1
ATOM 4976 O O . ASP B 1 278 ? 8.953 -8.398 -5.465 1 98.69 278 ASP B O 1
ATOM 4980 N N . ALA B 1 279 ? 9.516 -7.125 -7.145 1 98.19 279 ALA B N 1
ATOM 4981 C CA . ALA B 1 279 ? 8.852 -5.945 -6.594 1 98.19 279 ALA B CA 1
ATOM 4982 C C . ALA B 1 279 ? 7.809 -5.398 -7.57 1 98.19 279 ALA B C 1
ATOM 4984 O O . ALA B 1 279 ? 8.156 -4.863 -8.625 1 98.19 279 ALA B O 1
ATOM 4985 N N . GLY B 1 280 ? 6.574 -5.602 -7.203 1 96.88 280 GLY B N 1
ATOM 4986 C CA . GLY B 1 280 ? 5.457 -5.027 -7.938 1 96.88 280 GLY B CA 1
ATOM 4987 C C . GLY B 1 280 ? 4.684 -3.996 -7.133 1 96.88 280 GLY B C 1
ATOM 4988 O O . GLY B 1 280 ? 5.273 -3.229 -6.371 1 96.88 280 GLY B O 1
ATOM 4989 N N . THR B 1 281 ? 3.352 -3.916 -7.258 1 95 281 THR B N 1
ATOM 4990 C CA . THR B 1 281 ? 2.523 -2.865 -6.676 1 95 281 THR B CA 1
ATOM 4991 C C . THR B 1 281 ? 2.352 -3.082 -5.176 1 95 281 THR B C 1
ATOM 4993 O O . THR B 1 281 ? 1.915 -2.178 -4.457 1 95 281 THR B O 1
ATOM 4996 N N . LYS B 1 282 ? 2.775 -4.238 -4.652 1 97.25 282 LYS B N 1
ATOM 4997 C CA . LYS B 1 282 ? 2.744 -4.461 -3.207 1 97.25 282 LYS B CA 1
ATOM 4998 C C . LYS B 1 282 ? 4.09 -4.129 -2.57 1 97.25 282 LYS B C 1
ATOM 5000 O O . LYS B 1 282 ? 4.27 -4.301 -1.363 1 97.25 282 LYS B O 1
ATOM 5005 N N . ALA B 1 283 ? 5 -3.602 -3.465 1 97.44 283 ALA B N 1
ATOM 5006 C CA . ALA B 1 283 ? 6.301 -3.182 -2.953 1 97.44 283 ALA B CA 1
ATOM 5007 C C . ALA B 1 283 ? 6.621 -1.75 -3.371 1 97.44 283 ALA B C 1
ATOM 5009 O O . ALA B 1 283 ? 7.418 -1.069 -2.721 1 97.44 283 ALA B O 1
ATOM 5010 N N . ILE B 1 284 ? 6.023 -1.338 -4.457 1 95.88 284 ILE B N 1
ATOM 5011 C CA . ILE B 1 284 ? 6.285 -0.009 -5 1 95.88 284 ILE B CA 1
ATOM 5012 C C . ILE B 1 284 ? 4.965 0.676 -5.344 1 95.88 284 ILE B C 1
ATOM 5014 O O . ILE B 1 284 ? 4.141 0.119 -6.074 1 95.88 284 ILE B O 1
ATOM 5018 N N . TYR B 1 285 ? 4.812 1.835 -4.738 1 92.81 285 TYR B N 1
ATOM 5019 C CA . TYR B 1 285 ? 3.723 2.666 -5.238 1 92.81 285 TYR B CA 1
ATOM 5020 C C . TYR B 1 285 ? 4.039 3.203 -6.629 1 92.81 285 TYR B C 1
ATOM 5022 O O . TYR B 1 285 ? 5.012 3.939 -6.812 1 92.81 285 TYR B O 1
ATOM 5030 N N . THR B 1 286 ? 3.26 2.793 -7.613 1 83.88 286 THR B N 1
ATOM 5031 C CA . THR B 1 286 ? 3.49 3.223 -8.984 1 83.88 286 THR B CA 1
ATOM 5032 C C . THR B 1 286 ? 2.467 4.273 -9.406 1 83.88 286 THR B C 1
ATOM 5034 O O . THR B 1 286 ? 1.296 4.195 -9.023 1 83.88 286 THR B O 1
ATOM 5037 N N . ASN B 1 287 ? 2.922 5.324 -10.039 1 78.5 287 ASN B N 1
ATOM 5038 C CA . ASN B 1 287 ? 2.006 6.277 -10.656 1 78.5 287 ASN B CA 1
ATOM 5039 C C . ASN B 1 287 ? 2.359 6.527 -12.125 1 78.5 287 ASN B C 1
ATOM 5041 O O . ASN B 1 287 ? 3.33 5.969 -12.633 1 78.5 287 ASN B O 1
ATOM 5045 N N . ALA B 1 288 ? 1.53 7.172 -12.828 1 76.25 288 ALA B N 1
ATOM 5046 C CA . ALA B 1 288 ? 1.657 7.324 -14.273 1 76.25 288 ALA B CA 1
ATOM 5047 C C . ALA B 1 288 ? 2.742 8.336 -14.625 1 76.25 288 ALA B C 1
ATOM 5049 O O . ALA B 1 288 ? 3.184 8.414 -15.773 1 76.25 288 ALA B O 1
ATOM 5050 N N . TYR B 1 289 ? 3.271 8.961 -13.641 1 81 289 TYR B N 1
ATOM 5051 C CA . TYR B 1 289 ? 4.074 10.133 -13.984 1 81 289 TYR B CA 1
ATOM 5052 C C . TYR B 1 289 ? 5.551 9.883 -13.695 1 81 289 TYR B C 1
ATOM 5054 O O . TYR B 1 289 ? 6.418 10.422 -14.391 1 81 289 TYR B O 1
ATOM 5062 N N . HIS B 1 290 ? 5.82 9.078 -12.672 1 90.81 290 HIS B N 1
ATOM 5063 C CA . HIS B 1 290 ? 7.207 8.898 -12.258 1 90.81 290 HIS B CA 1
ATOM 5064 C C . HIS B 1 290 ? 7.539 7.426 -12.07 1 90.81 290 HIS B C 1
ATOM 5066 O O . HIS B 1 290 ? 6.785 6.691 -11.422 1 90.81 290 HIS B O 1
ATOM 5072 N N . LYS B 1 291 ? 8.656 7.066 -12.633 1 94.31 291 LYS B N 1
ATOM 5073 C CA . LYS B 1 291 ? 9.141 5.699 -12.484 1 94.31 291 LYS B CA 1
ATOM 5074 C C . LYS B 1 291 ? 10.266 5.629 -11.453 1 94.31 291 LYS B C 1
ATOM 5076 O O . LYS B 1 291 ? 10.945 6.625 -11.195 1 94.31 291 LYS B O 1
ATOM 5081 N N . PRO B 1 292 ? 10.406 4.406 -10.844 1 97.19 292 PRO B N 1
ATOM 5082 C CA . PRO B 1 292 ? 11.609 4.219 -10.023 1 97.19 292 PRO B CA 1
ATOM 5083 C C . PRO B 1 292 ? 12.898 4.441 -10.812 1 97.19 292 PRO B C 1
ATOM 5085 O O . PRO B 1 292 ? 12.961 4.125 -12 1 97.19 292 PRO B O 1
ATOM 5088 N N . LYS B 1 293 ? 13.883 4.977 -10.172 1 97.31 293 LYS B N 1
ATOM 5089 C CA . LYS B 1 293 ? 15.195 5.168 -10.789 1 97.31 293 LYS B CA 1
ATOM 5090 C C . LYS B 1 293 ? 16.188 4.113 -10.297 1 97.31 293 LYS B C 1
ATOM 5092 O O . LYS B 1 293 ? 16.531 4.082 -9.117 1 97.31 293 LYS B O 1
ATOM 5097 N N . ILE B 1 294 ? 16.625 3.277 -11.203 1 98.19 294 ILE B N 1
ATOM 5098 C CA . ILE B 1 294 ? 17.625 2.275 -10.867 1 98.19 294 ILE B CA 1
ATOM 5099 C C . ILE B 1 294 ? 18.984 2.945 -10.688 1 98.19 294 ILE B C 1
ATOM 5101 O O . ILE B 1 294 ? 19.469 3.621 -11.594 1 98.19 294 ILE B O 1
ATOM 5105 N N . ILE B 1 295 ? 19.625 2.711 -9.539 1 97.75 295 ILE B N 1
ATOM 5106 C CA . ILE B 1 295 ? 20.875 3.42 -9.281 1 97.75 295 ILE B CA 1
ATOM 5107 C C . ILE B 1 295 ? 22.016 2.422 -9.195 1 97.75 295 ILE B C 1
ATOM 5109 O O . ILE B 1 295 ? 23.188 2.812 -9.211 1 97.75 295 ILE B O 1
ATOM 5113 N N . SER B 1 296 ? 21.734 1.129 -9.109 1 97.25 296 SER B N 1
ATOM 5114 C CA . SER B 1 296 ? 22.781 0.108 -9.016 1 97.25 296 SER B CA 1
ATOM 5115 C C . SER B 1 296 ? 23.359 -0.223 -10.383 1 97.25 296 SER B C 1
ATOM 5117 O O . SER B 1 296 ? 24.469 -0.744 -10.477 1 97.25 296 SER B O 1
ATOM 5119 N N . HIS B 1 297 ? 22.562 -0.04 -11.438 1 96.31 297 HIS B N 1
ATOM 5120 C CA . HIS B 1 297 ? 22.938 -0.357 -12.812 1 96.31 297 HIS B CA 1
ATOM 5121 C C . HIS B 1 297 ? 22.594 0.792 -13.758 1 96.31 297 HIS B C 1
ATOM 5123 O O . HIS B 1 297 ? 21.5 1.348 -13.695 1 96.31 297 HIS B O 1
ATOM 5129 N N . GLU B 1 298 ? 23.516 1.072 -14.57 1 95.44 298 GLU B N 1
ATOM 5130 C CA . GLU B 1 298 ? 23.234 2.09 -15.578 1 95.44 298 GLU B CA 1
ATOM 5131 C C . GLU B 1 298 ? 22.516 1.493 -16.781 1 95.44 298 GLU B C 1
ATOM 5133 O O . GLU B 1 298 ? 22.656 0.304 -17.078 1 95.44 298 GLU B O 1
ATOM 5138 N N . GLY B 1 299 ? 21.719 2.285 -17.328 1 97 299 GLY B N 1
ATOM 5139 C CA . GLY B 1 299 ? 21.094 1.914 -18.594 1 97 299 GLY B CA 1
ATOM 5140 C C . GLY B 1 299 ? 19.922 0.965 -18.438 1 97 299 GLY B C 1
ATOM 5141 O O . GLY B 1 299 ? 19.609 0.203 -19.359 1 97 299 GLY B O 1
ATOM 5142 N N . LEU B 1 300 ? 19.344 0.846 -17.297 1 98.06 300 LEU B N 1
ATOM 5143 C CA . LEU B 1 300 ? 18.172 0.026 -17.047 1 98.06 300 LEU B CA 1
ATOM 5144 C C . LEU B 1 300 ? 16.984 0.892 -16.625 1 98.06 300 LEU B C 1
ATOM 5146 O O . LEU B 1 300 ? 17.172 1.985 -16.078 1 98.06 300 LEU B O 1
ATOM 5150 N N . GLU B 1 301 ? 15.773 0.369 -16.891 1 97.12 301 GLU B N 1
ATOM 5151 C CA . GLU B 1 301 ? 14.547 1.051 -16.5 1 97.12 301 GLU B CA 1
ATOM 5152 C C . GLU B 1 301 ? 13.547 0.078 -15.867 1 97.12 301 GLU B C 1
ATOM 5154 O O . GLU B 1 301 ? 13.398 -1.053 -16.344 1 97.12 301 GLU B O 1
ATOM 5159 N N . TYR B 1 302 ? 12.969 0.516 -14.797 1 97.5 302 TYR B N 1
ATOM 5160 C CA . TYR B 1 302 ? 11.875 -0.23 -14.18 1 97.5 302 TYR B CA 1
ATOM 5161 C C . TYR B 1 302 ? 10.531 0.211 -14.742 1 97.5 302 TYR B C 1
ATOM 5163 O O . TYR B 1 302 ? 10.297 1.405 -14.938 1 97.5 302 TYR B O 1
ATOM 5171 N N . ASP B 1 303 ? 9.656 -0.785 -14.984 1 95.69 303 ASP B N 1
ATOM 5172 C CA . ASP B 1 303 ? 8.227 -0.592 -15.234 1 95.69 303 ASP B CA 1
ATOM 5173 C C . ASP B 1 303 ? 7.398 -1.673 -14.539 1 95.69 303 ASP B C 1
ATOM 5175 O O . ASP B 1 303 ? 7.852 -2.811 -14.398 1 95.69 303 ASP B O 1
ATOM 5179 N N . TRP B 1 304 ? 6.223 -1.236 -14.008 1 93.12 304 TRP B N 1
ATOM 5180 C CA . TRP B 1 304 ? 5.32 -2.254 -13.477 1 93.12 304 TRP B CA 1
ATOM 5181 C C . TRP B 1 304 ? 5.023 -3.316 -14.531 1 93.12 304 TRP B C 1
ATOM 5183 O O . TRP B 1 304 ? 5.023 -4.512 -14.227 1 93.12 304 TRP B O 1
ATOM 5193 N N . GLY B 1 305 ? 4.695 -2.893 -15.797 1 90.94 305 GLY B N 1
ATOM 5194 C CA . GLY B 1 305 ? 4.59 -3.764 -16.953 1 90.94 305 GLY B CA 1
ATOM 5195 C C . GLY B 1 305 ? 3.338 -4.617 -16.953 1 90.94 305 GLY B C 1
ATOM 5196 O O . GLY B 1 305 ? 3.229 -5.574 -17.719 1 90.94 305 GLY B O 1
ATOM 5197 N N . GLY B 1 306 ? 2.428 -4.371 -16.031 1 92.06 306 GLY B N 1
ATOM 5198 C CA . GLY B 1 306 ? 1.275 -5.254 -15.93 1 92.06 306 GLY B CA 1
ATOM 5199 C C . GLY B 1 306 ? 1.62 -6.621 -15.375 1 92.06 306 GLY B C 1
ATOM 5200 O O . GLY B 1 306 ? 0.948 -7.609 -15.688 1 92.06 306 GLY B O 1
ATOM 5201 N N . PHE B 1 307 ? 2.713 -6.715 -14.641 1 94.69 307 PHE B N 1
ATOM 5202 C CA . PHE B 1 307 ? 3.232 -8 -14.195 1 94.69 307 PHE B CA 1
ATOM 5203 C C . PHE B 1 307 ? 2.562 -8.43 -12.891 1 94.69 307 PHE B C 1
ATOM 5205 O O . PHE B 1 307 ? 2.922 -9.461 -12.312 1 94.69 307 PHE B O 1
ATOM 5212 N N . GLY B 1 308 ? 1.537 -7.688 -12.445 1 90.75 308 GLY B N 1
ATOM 5213 C CA . GLY B 1 308 ? 0.8 -8.062 -11.25 1 90.75 308 GLY B CA 1
ATOM 5214 C C . GLY B 1 308 ? 1.324 -7.402 -9.992 1 90.75 308 GLY B C 1
ATOM 5215 O O . GLY B 1 308 ? 2.131 -6.473 -10.062 1 90.75 308 GLY B O 1
ATOM 5216 N N . ASP B 1 309 ? 0.878 -7.875 -8.883 1 94.31 309 ASP B N 1
ATOM 5217 C CA . ASP B 1 309 ? 1.047 -7.156 -7.621 1 94.31 309 ASP B CA 1
ATOM 5218 C C . ASP B 1 309 ? 2.395 -7.477 -6.984 1 94.31 309 ASP B C 1
ATOM 5220 O O . ASP B 1 309 ? 2.871 -6.738 -6.117 1 94.31 309 ASP B O 1
ATOM 5224 N N . GLU B 1 310 ? 3.051 -8.562 -7.465 1 97.44 310 GLU B N 1
ATOM 5225 C CA . GLU B 1 310 ? 4.227 -9.039 -6.742 1 97.44 310 GLU B CA 1
ATOM 5226 C C . GLU B 1 310 ? 5.492 -8.867 -7.574 1 97.44 310 GLU B C 1
ATOM 5228 O O . GLU B 1 310 ? 6.605 -9.016 -7.059 1 97.44 310 GLU B O 1
ATOM 5233 N N . GLN B 1 311 ? 5.324 -8.539 -8.859 1 98.06 311 GLN B N 1
ATOM 5234 C CA . GLN B 1 311 ? 6.48 -8.531 -9.75 1 98.06 311 GLN B CA 1
ATOM 5235 C C . GLN B 1 311 ? 6.551 -7.23 -10.547 1 98.06 311 GLN B C 1
ATOM 5237 O O . GLN B 1 311 ? 5.539 -6.551 -10.727 1 98.06 311 GLN B O 1
ATOM 5242 N N . GLY B 1 312 ? 7.77 -6.887 -10.938 1 98 312 GLY B N 1
ATOM 5243 C CA . GLY B 1 312 ? 8.039 -5.758 -11.82 1 98 312 GLY B CA 1
ATOM 5244 C C . GLY B 1 312 ? 8.883 -6.129 -13.023 1 98 312 GLY B C 1
ATOM 5245 O O . GLY B 1 312 ? 9.391 -7.25 -13.109 1 98 312 GLY B O 1
ATOM 5246 N N . LYS B 1 313 ? 8.977 -5.223 -13.945 1 98.19 313 LYS B N 1
ATOM 5247 C CA . LYS B 1 313 ? 9.664 -5.441 -15.219 1 98.19 313 LYS B CA 1
ATOM 5248 C C . LYS B 1 313 ? 10.875 -4.52 -15.352 1 98.19 313 LYS B C 1
ATOM 5250 O O . LYS B 1 313 ? 10.781 -3.32 -15.094 1 98.19 313 LYS B O 1
ATOM 5255 N N . ILE B 1 314 ? 12.016 -5.07 -15.695 1 98.56 314 ILE B N 1
ATOM 5256 C CA . ILE B 1 314 ? 13.211 -4.289 -15.992 1 98.56 314 ILE B CA 1
ATOM 5257 C C . ILE B 1 314 ? 13.57 -4.422 -17.469 1 98.56 314 ILE B C 1
ATOM 5259 O O . ILE B 1 314 ? 13.68 -5.535 -17.984 1 98.56 314 ILE B O 1
ATOM 5263 N N . THR B 1 315 ? 13.719 -3.342 -18.125 1 98.19 315 THR B N 1
ATOM 5264 C CA . THR B 1 315 ? 14.164 -3.311 -19.516 1 98.19 315 THR B CA 1
ATOM 5265 C C . THR B 1 315 ? 15.5 -2.588 -19.641 1 98.19 315 THR B C 1
ATOM 5267 O O . THR B 1 315 ? 15.883 -1.816 -18.75 1 98.19 315 THR B O 1
ATOM 5270 N N . ALA B 1 316 ? 16.203 -2.908 -20.672 1 96.94 316 ALA B N 1
ATOM 5271 C CA . ALA B 1 316 ? 17.484 -2.26 -20.969 1 96.94 316 ALA B CA 1
ATOM 5272 C C . ALA B 1 316 ? 17.312 -1.143 -21.984 1 96.94 316 ALA B C 1
ATOM 5274 O O . ALA B 1 316 ? 16.547 -1.282 -22.953 1 96.94 316 ALA B O 1
ATOM 5275 N N . LEU B 1 317 ? 17.984 -0.079 -21.672 1 93.19 317 LEU B N 1
ATOM 5276 C CA . LEU B 1 317 ? 18.062 1.001 -22.656 1 93.19 317 LEU B CA 1
ATOM 5277 C C . LEU B 1 317 ? 19.219 0.766 -23.625 1 93.19 317 LEU B C 1
ATOM 5279 O O . LEU B 1 317 ? 20.359 0.522 -23.219 1 93.19 317 LEU B O 1
ATOM 5283 N N . GLY B 1 318 ? 18.984 0.826 -24.859 1 91.88 318 GLY B N 1
ATOM 5284 C CA . GLY B 1 318 ? 20.016 0.615 -25.859 1 91.88 318 GLY B CA 1
ATOM 5285 C C . GLY B 1 318 ? 20.641 -0.771 -25.812 1 91.88 318 GLY B C 1
ATOM 5286 O O . GLY B 1 318 ? 19.922 -1.773 -25.781 1 91.88 318 GLY B O 1
ATOM 5287 N N . SER B 1 319 ? 22 -0.837 -25.766 1 91.56 319 SER B N 1
ATOM 5288 C CA . SER B 1 319 ? 22.703 -2.109 -25.828 1 91.56 319 SER B CA 1
ATOM 5289 C C . SER B 1 319 ? 23.141 -2.57 -24.438 1 91.56 319 SER B C 1
ATOM 5291 O O . SER B 1 319 ? 23.953 -3.484 -24.312 1 91.56 319 SER B O 1
ATOM 5293 N N . THR B 1 320 ? 22.547 -1.929 -23.469 1 94.5 320 THR B N 1
ATOM 5294 C CA . THR B 1 320 ? 22.875 -2.307 -22.094 1 94.5 320 THR B CA 1
ATOM 5295 C C . THR B 1 320 ? 22.453 -3.746 -21.828 1 94.5 320 THR B C 1
ATOM 5297 O O . THR B 1 320 ? 21.344 -4.156 -22.172 1 94.5 320 THR B O 1
ATOM 5300 N N . PRO B 1 321 ? 23.344 -4.504 -21.297 1 95.94 321 PRO B N 1
ATOM 5301 C CA . PRO B 1 321 ? 22.969 -5.875 -20.953 1 95.94 321 PRO B CA 1
ATOM 5302 C C . PRO B 1 321 ? 21.938 -5.941 -19.828 1 95.94 321 PRO B C 1
ATOM 5304 O O . PRO B 1 321 ? 22 -5.145 -18.891 1 95.94 321 PRO B O 1
ATOM 5307 N N . LEU B 1 322 ? 21.016 -6.824 -19.953 1 97.88 322 LEU B N 1
ATOM 5308 C CA . LEU B 1 322 ? 20.078 -7.082 -18.875 1 97.88 322 LEU B CA 1
ATOM 5309 C C . LEU B 1 322 ? 20.766 -7.809 -17.719 1 97.88 322 LEU B C 1
ATOM 5311 O O . LEU B 1 322 ? 21.719 -8.562 -17.922 1 97.88 322 LEU B O 1
ATOM 5315 N N . PRO B 1 323 ? 20.281 -7.547 -16.484 1 97.88 323 PRO B N 1
ATOM 5316 C CA . PRO B 1 323 ? 20.812 -8.32 -15.359 1 97.88 323 PRO B CA 1
ATOM 5317 C C . PRO B 1 323 ? 20.422 -9.797 -15.422 1 97.88 323 PRO B C 1
ATOM 5319 O O . PRO B 1 323 ? 19.469 -10.164 -16.125 1 97.88 323 PRO B O 1
ATOM 5322 N N . VAL B 1 324 ? 21.188 -10.617 -14.742 1 96.69 324 VAL B N 1
ATOM 5323 C CA . VAL B 1 324 ? 20.969 -12.062 -14.781 1 96.69 324 VAL B CA 1
ATOM 5324 C C . VAL B 1 324 ? 20.094 -12.492 -13.609 1 96.69 324 VAL B C 1
ATOM 5326 O O . VAL B 1 324 ? 19.875 -11.719 -12.672 1 96.69 324 VAL B O 1
ATOM 5329 N N . ASN B 1 325 ? 19.609 -13.688 -13.695 1 97.19 325 ASN B N 1
ATOM 5330 C CA . ASN B 1 325 ? 18.781 -14.258 -12.633 1 97.19 325 ASN B CA 1
ATOM 5331 C C . ASN B 1 325 ? 19.5 -14.203 -11.281 1 97.19 325 ASN B C 1
ATOM 5333 O O . ASN B 1 325 ? 20.688 -14.516 -11.188 1 97.19 325 ASN B O 1
ATOM 5337 N N . GLY B 1 326 ? 18.781 -13.703 -10.18 1 97.62 326 GLY B N 1
ATOM 5338 C CA . GLY B 1 326 ? 19.328 -13.633 -8.836 1 97.62 326 GLY B CA 1
ATOM 5339 C C . GLY B 1 326 ? 20.031 -12.32 -8.547 1 97.62 326 GLY B C 1
ATOM 5340 O O . GLY B 1 326 ? 20.344 -12.016 -7.395 1 97.62 326 GLY B O 1
ATOM 5341 N N . GLU B 1 327 ? 20.25 -11.539 -9.547 1 97.81 327 GLU B N 1
ATOM 5342 C CA . GLU B 1 327 ? 20.938 -10.273 -9.367 1 97.81 327 GLU B CA 1
ATOM 5343 C C . GLU B 1 327 ? 20.078 -9.258 -8.633 1 97.81 327 GLU B C 1
ATOM 5345 O O . GLU B 1 327 ? 18.875 -9.156 -8.898 1 97.81 327 GLU B O 1
ATOM 5350 N N . VAL B 1 328 ? 20.688 -8.578 -7.68 1 98.38 328 VAL B N 1
ATOM 5351 C CA . VAL B 1 328 ? 20 -7.59 -6.867 1 98.38 328 VAL B CA 1
ATOM 5352 C C . VAL B 1 328 ? 20.172 -6.199 -7.477 1 98.38 328 VAL B C 1
ATOM 5354 O O . VAL B 1 328 ? 21.281 -5.809 -7.84 1 98.38 328 VAL B O 1
ATOM 5357 N N . LEU B 1 329 ? 19.062 -5.453 -7.652 1 98.62 329 LEU B N 1
ATOM 5358 C CA . LEU B 1 329 ? 19.062 -4.07 -8.109 1 98.62 329 LEU B CA 1
ATOM 5359 C C . LEU B 1 329 ? 18.641 -3.129 -6.98 1 98.62 329 LEU B C 1
ATOM 5361 O O . LEU B 1 329 ? 17.938 -3.539 -6.051 1 98.62 329 LEU B O 1
ATOM 5365 N N . GLU B 1 330 ? 19.109 -1.95 -7.051 1 98.69 330 GLU B N 1
ATOM 5366 C CA . GLU B 1 330 ? 18.781 -0.896 -6.094 1 98.69 330 GLU B CA 1
ATOM 5367 C C . GLU B 1 330 ? 18.141 0.299 -6.785 1 98.69 330 GLU B C 1
ATOM 5369 O O . GLU B 1 330 ? 18.672 0.817 -7.77 1 98.69 330 GLU B O 1
ATOM 5374 N N . LEU B 1 331 ? 16.922 0.679 -6.254 1 98.19 331 LEU B N 1
ATOM 5375 C CA . LEU B 1 331 ? 16.156 1.727 -6.926 1 98.19 331 LEU B CA 1
ATOM 5376 C C . LEU B 1 331 ? 15.742 2.811 -5.941 1 98.19 331 LEU B C 1
ATOM 5378 O O . LEU B 1 331 ? 15.398 2.514 -4.793 1 98.19 331 LEU B O 1
ATOM 5382 N N . VAL B 1 332 ? 15.758 4.113 -6.387 1 98.25 332 VAL B N 1
ATOM 5383 C CA . VAL B 1 332 ? 15.023 5.168 -5.703 1 98.25 332 VAL B CA 1
ATOM 5384 C C . VAL B 1 332 ? 13.547 5.117 -6.102 1 98.25 332 VAL B C 1
ATOM 5386 O O . VAL B 1 332 ? 13.227 5.109 -7.289 1 98.25 332 VAL B O 1
ATOM 5389 N N . ILE B 1 333 ? 12.664 5.039 -5.156 1 97.75 333 ILE B N 1
ATOM 5390 C CA . ILE B 1 333 ? 11.242 4.852 -5.43 1 97.75 333 ILE B CA 1
ATOM 5391 C C . ILE B 1 333 ? 10.617 6.176 -5.852 1 97.75 333 ILE B C 1
ATOM 5393 O O . ILE B 1 333 ? 11.125 7.246 -5.512 1 97.75 333 ILE B O 1
ATOM 5397 N N . PRO B 1 334 ? 9.539 6.133 -6.578 1 96.38 334 PRO B N 1
ATOM 5398 C CA . PRO B 1 334 ? 8.953 7.363 -7.117 1 96.38 334 PRO B CA 1
ATOM 5399 C C . PRO B 1 334 ? 8.352 8.258 -6.031 1 96.38 334 PRO B C 1
ATOM 5401 O O . PRO B 1 334 ? 8.508 9.477 -6.078 1 96.38 334 PRO B O 1
ATOM 5404 N N . HIS B 1 335 ? 7.684 7.652 -5.078 1 95.75 335 HIS B N 1
ATOM 5405 C CA . HIS B 1 335 ? 6.988 8.352 -4.004 1 95.75 335 HIS B CA 1
ATOM 5406 C C . HIS B 1 335 ? 7.133 7.605 -2.682 1 95.75 335 HIS B C 1
ATOM 5408 O O . HIS B 1 335 ? 6.684 6.465 -2.553 1 95.75 335 HIS B O 1
ATOM 5414 N N . CYS B 1 336 ? 7.641 8.234 -1.731 1 97.06 336 CYS B N 1
ATOM 5415 C CA . CYS B 1 336 ? 8.094 7.547 -0.529 1 97.06 336 CYS B CA 1
ATOM 5416 C C . CYS B 1 336 ? 6.926 7.227 0.393 1 97.06 336 CYS B C 1
ATOM 5418 O O . CYS B 1 336 ? 6.848 6.125 0.939 1 97.06 336 CYS B O 1
ATOM 5420 N N . ASP B 1 337 ? 5.906 8.094 0.501 1 96.94 337 ASP B N 1
ATOM 5421 C CA . ASP B 1 337 ? 4.887 7.969 1.54 1 96.94 337 ASP B CA 1
ATOM 5422 C C . ASP B 1 337 ? 4.098 6.668 1.385 1 96.94 337 ASP B C 1
ATOM 5424 O O . ASP B 1 337 ? 4.113 5.816 2.277 1 96.94 337 ASP B O 1
ATOM 5428 N N . PRO B 1 338 ? 3.451 6.473 0.25 1 96.25 338 PRO B N 1
ATOM 5429 C CA . PRO B 1 338 ? 2.676 5.234 0.138 1 96.25 338 PRO B CA 1
ATOM 5430 C C . PRO B 1 338 ? 3.557 3.992 0.028 1 96.25 338 PRO B C 1
ATOM 5432 O O . PRO B 1 338 ? 3.156 2.906 0.457 1 96.25 338 PRO B O 1
ATOM 5435 N N . THR B 1 339 ? 4.801 4.09 -0.5 1 97.69 339 THR B N 1
ATOM 5436 C CA . THR B 1 339 ? 5.688 2.936 -0.629 1 97.69 339 THR B CA 1
ATOM 5437 C C . THR B 1 339 ? 6.137 2.443 0.743 1 97.69 339 THR B C 1
ATOM 5439 O O . THR B 1 339 ? 6.086 1.244 1.025 1 97.69 339 THR B O 1
ATOM 5442 N N . ILE B 1 340 ? 6.508 3.379 1.602 1 98.62 340 ILE B N 1
ATOM 5443 C CA . ILE B 1 340 ? 7 3.002 2.922 1 98.62 340 ILE B CA 1
ATOM 5444 C C . ILE B 1 340 ? 5.898 2.283 3.697 1 98.62 340 ILE B C 1
ATOM 5446 O O . ILE B 1 340 ? 6.168 1.34 4.445 1 98.62 340 ILE B O 1
ATOM 5450 N N . ASN B 1 341 ? 4.668 2.67 3.451 1 98.06 341 ASN B N 1
ATOM 5451 C CA . ASN B 1 341 ? 3.523 2.098 4.148 1 98.06 341 ASN B CA 1
ATOM 5452 C C . ASN B 1 341 ? 3.316 0.631 3.783 1 98.06 341 ASN B C 1
ATOM 5454 O O . ASN B 1 341 ? 2.494 -0.056 4.391 1 98.06 341 ASN B O 1
ATOM 5458 N N . LEU B 1 342 ? 4.105 0.091 2.857 1 97.94 342 LEU B N 1
ATOM 5459 C CA . LEU B 1 342 ? 3.967 -1.285 2.395 1 97.94 342 LEU B CA 1
ATOM 5460 C C . LEU B 1 342 ? 4.941 -2.205 3.123 1 97.94 342 LEU B C 1
ATOM 5462 O O . LEU B 1 342 ? 4.887 -3.426 2.961 1 97.94 342 LEU B O 1
ATOM 5466 N N . PHE B 1 343 ? 5.797 -1.692 3.961 1 98.44 343 PHE B N 1
ATOM 5467 C CA . PHE B 1 343 ? 6.883 -2.477 4.535 1 98.44 343 PHE B CA 1
ATOM 5468 C C . PHE B 1 343 ? 6.805 -2.479 6.059 1 98.44 343 PHE B C 1
ATOM 5470 O O . PHE B 1 343 ? 6.215 -1.575 6.656 1 98.44 343 PHE B O 1
ATOM 5477 N N . ASP B 1 344 ? 7.465 -3.441 6.648 1 97.75 344 ASP B N 1
ATOM 5478 C CA . ASP B 1 344 ? 7.438 -3.598 8.102 1 97.75 344 ASP B CA 1
ATOM 5479 C C . ASP B 1 344 ? 8.68 -2.982 8.734 1 97.75 344 ASP B C 1
ATOM 5481 O O . ASP B 1 344 ? 8.695 -2.701 9.938 1 97.75 344 ASP B O 1
ATOM 5485 N N . GLN B 1 345 ? 9.719 -2.795 7.887 1 98.5 345 GLN B N 1
ATOM 5486 C CA . GLN B 1 345 ? 10.984 -2.381 8.492 1 98.5 345 GLN B CA 1
ATOM 5487 C C . GLN B 1 345 ? 11.859 -1.647 7.484 1 98.5 345 GLN B C 1
ATOM 5489 O O . GLN B 1 345 ? 11.688 -1.8 6.273 1 98.5 345 GLN B O 1
ATOM 5494 N N . PHE B 1 346 ? 12.75 -0.826 8.031 1 98.62 346 PHE B N 1
ATOM 5495 C CA . PHE B 1 346 ? 13.914 -0.309 7.336 1 98.62 346 PHE B CA 1
ATOM 5496 C C . PHE B 1 346 ? 15.172 -1.065 7.746 1 98.62 346 PHE B C 1
ATOM 5498 O O . PHE B 1 346 ? 15.367 -1.368 8.93 1 98.62 346 PHE B O 1
ATOM 5505 N N . TYR B 1 347 ? 16 -1.33 6.793 1 98.88 347 TYR B N 1
ATOM 5506 C CA . TYR B 1 347 ? 17.375 -1.717 7.109 1 98.88 347 TYR B CA 1
ATOM 5507 C C . TYR B 1 347 ? 18.312 -0.521 7.016 1 98.88 347 TYR B C 1
ATOM 5509 O O . TYR B 1 347 ? 18.453 0.086 5.953 1 98.88 347 TYR B O 1
ATOM 5517 N N . LEU B 1 348 ? 18.891 -0.133 8.117 1 98.81 348 LEU B N 1
ATOM 5518 C CA . LEU B 1 348 ? 19.875 0.941 8.125 1 98.81 348 LEU B CA 1
ATOM 5519 C C . LEU B 1 348 ? 21.25 0.42 7.723 1 98.81 348 LEU B C 1
ATOM 5521 O O . LEU B 1 348 ? 21.734 -0.57 8.273 1 98.81 348 LEU B O 1
ATOM 5525 N N . VAL B 1 349 ? 21.812 1.092 6.762 1 98.69 349 VAL B N 1
ATOM 5526 C CA . VAL B 1 349 ? 23.062 0.602 6.207 1 98.69 349 VAL B CA 1
ATOM 5527 C C . VAL B 1 349 ? 24.156 1.666 6.367 1 98.69 349 VAL B C 1
ATOM 5529 O O . VAL B 1 349 ? 23.891 2.859 6.203 1 98.69 349 VAL B O 1
ATOM 5532 N N . ASP B 1 350 ? 25.344 1.272 6.715 1 98 350 ASP B N 1
ATOM 5533 C CA . ASP B 1 350 ? 26.578 2.068 6.773 1 98 350 ASP B CA 1
ATOM 5534 C C . ASP B 1 350 ? 27.719 1.354 6.07 1 98 350 ASP B C 1
ATOM 5536 O O . ASP B 1 350 ? 28.109 0.255 6.469 1 98 350 ASP B O 1
ATOM 5540 N N . ASN B 1 351 ? 28.281 1.953 5.086 1 95.75 351 ASN B N 1
ATOM 5541 C CA . ASN B 1 351 ? 29.391 1.381 4.312 1 95.75 351 ASN B CA 1
ATOM 5542 C C . ASN B 1 351 ? 29.047 -0.016 3.803 1 95.75 351 ASN B C 1
ATOM 5544 O O . ASN B 1 351 ? 29.812 -0.956 3.982 1 95.75 351 ASN B O 1
ATOM 5548 N N . GLY B 1 352 ? 27.844 -0.147 3.344 1 96.12 352 GLY B N 1
ATOM 5549 C CA . GLY B 1 352 ? 27.422 -1.36 2.662 1 96.12 352 GLY B CA 1
ATOM 5550 C C . GLY B 1 352 ? 27 -2.463 3.615 1 96.12 352 GLY B C 1
ATOM 5551 O O . GLY B 1 352 ? 26.594 -3.541 3.184 1 96.12 352 GLY B O 1
ATOM 5552 N N . ARG B 1 353 ? 27 -2.174 4.898 1 98.12 353 ARG B N 1
ATOM 5553 C CA . ARG B 1 353 ? 26.641 -3.184 5.895 1 98.12 353 ARG B CA 1
ATOM 5554 C C . ARG B 1 353 ? 25.438 -2.754 6.707 1 98.12 353 ARG B C 1
ATOM 5556 O O . ARG B 1 353 ? 25.297 -1.579 7.062 1 98.12 353 ARG B O 1
ATOM 5563 N N . VAL B 1 354 ? 24.578 -3.693 6.949 1 98.69 354 VAL B N 1
ATOM 5564 C CA . VAL B 1 354 ? 23.438 -3.424 7.812 1 98.69 354 VAL B CA 1
ATOM 5565 C C . VAL B 1 354 ? 23.906 -3.166 9.242 1 98.69 354 VAL B C 1
ATOM 5567 O O . VAL B 1 354 ? 24.609 -3.996 9.828 1 98.69 354 VAL B O 1
ATOM 5570 N N . VAL B 1 355 ? 23.547 -2.078 9.828 1 98.69 355 VAL B N 1
ATOM 5571 C CA . VAL B 1 355 ? 24.047 -1.734 11.156 1 98.69 355 VAL B CA 1
ATOM 5572 C C . VAL B 1 355 ? 22.875 -1.666 12.141 1 98.69 355 VAL B C 1
ATOM 5574 O O . VAL B 1 355 ? 23.078 -1.674 13.352 1 98.69 355 VAL B O 1
ATOM 5577 N N . ASP B 1 356 ? 21.672 -1.575 11.633 1 98.56 356 ASP B N 1
ATOM 5578 C CA . ASP B 1 356 ? 20.484 -1.537 12.477 1 98.56 356 ASP B CA 1
ATOM 5579 C C . ASP B 1 356 ? 19.219 -1.875 11.68 1 98.56 356 ASP B C 1
ATOM 5581 O O . ASP B 1 356 ? 19.25 -1.904 10.453 1 98.56 356 ASP B O 1
ATOM 5585 N N . VAL B 1 357 ? 18.188 -2.264 12.281 1 98.75 357 VAL B N 1
ATOM 5586 C CA . VAL B 1 357 ? 16.875 -2.516 11.711 1 98.75 357 VAL B CA 1
ATOM 5587 C C . VAL B 1 357 ? 15.82 -1.725 12.484 1 98.75 357 VAL B C 1
ATOM 5589 O O . VAL B 1 357 ? 15.75 -1.803 13.711 1 98.75 357 VAL B O 1
ATOM 5592 N N . TRP B 1 358 ? 15.094 -0.874 11.758 1 98.75 358 TRP B N 1
ATOM 5593 C CA . TRP B 1 358 ? 14.055 -0.055 12.383 1 98.75 358 TRP B CA 1
ATOM 5594 C C . TRP B 1 358 ? 12.664 -0.521 11.969 1 98.75 358 TRP B C 1
ATOM 5596 O O . TRP B 1 358 ? 12.383 -0.641 10.773 1 98.75 358 TRP B O 1
ATOM 5606 N N . ASP B 1 359 ? 11.812 -0.763 12.953 1 98.44 359 ASP B N 1
ATOM 5607 C CA . ASP B 1 359 ? 10.43 -1.098 12.648 1 98.44 359 ASP B CA 1
ATOM 5608 C C . ASP B 1 359 ? 9.688 0.11 12.086 1 98.44 359 ASP B C 1
ATOM 5610 O O . ASP B 1 359 ? 9.867 1.235 12.555 1 98.44 359 ASP B O 1
ATOM 5614 N N . ILE B 1 360 ? 8.945 -0.098 11.047 1 98.62 360 ILE B N 1
ATOM 5615 C CA . ILE B 1 360 ? 7.957 0.881 10.609 1 98.62 360 ILE B CA 1
ATOM 5616 C C . ILE B 1 360 ? 6.66 0.69 11.398 1 98.62 360 ILE B C 1
ATOM 5618 O O . ILE B 1 360 ? 5.656 0.227 10.852 1 98.62 360 ILE B O 1
ATOM 5622 N N . ASP B 1 361 ? 6.691 1.136 12.586 1 98.38 361 ASP B N 1
ATOM 5623 C CA . ASP B 1 361 ? 5.719 0.729 13.594 1 98.38 361 ASP B CA 1
ATOM 5624 C C . ASP B 1 361 ? 4.426 1.53 13.461 1 98.38 361 ASP B C 1
ATOM 5626 O O . ASP B 1 361 ? 3.424 1.216 14.109 1 98.38 361 ASP B O 1
ATOM 5630 N N . LEU B 1 362 ? 4.391 2.562 12.602 1 98.12 362 LEU B N 1
ATOM 5631 C CA . LEU B 1 362 ? 3.15 3.281 12.328 1 98.12 362 LEU B CA 1
ATOM 5632 C C . LEU B 1 362 ? 2.545 2.834 11 1 98.12 362 LEU B C 1
ATOM 5634 O O . LEU B 1 362 ? 1.647 3.492 10.469 1 98.12 362 LEU B O 1
ATOM 5638 N N . ARG B 1 363 ? 3.07 1.76 10.422 1 97.5 363 ARG B N 1
ATOM 5639 C CA . ARG B 1 363 ? 2.48 1.219 9.203 1 97.5 363 ARG B CA 1
ATOM 5640 C C . ARG B 1 363 ? 1.005 0.894 9.406 1 97.5 363 ARG B C 1
ATOM 5642 O O . ARG B 1 363 ? 0.628 0.303 10.414 1 97.5 363 ARG B O 1
ATOM 5649 N N . GLY B 1 364 ? 0.205 1.237 8.445 1 94.25 364 GLY B N 1
ATOM 5650 C CA . GLY B 1 364 ? -1.203 0.875 8.484 1 94.25 364 GLY B CA 1
ATOM 5651 C C . GLY B 1 364 ? -2.012 1.729 9.445 1 94.25 364 GLY B C 1
ATOM 5652 O O . GLY B 1 364 ? -3.229 1.562 9.555 1 94.25 364 GLY B O 1
ATOM 5653 N N . LYS B 1 365 ? -1.35 2.67 10.148 1 96.88 365 LYS B N 1
ATOM 5654 C CA . LYS B 1 365 ? -2.057 3.572 11.055 1 96.88 365 LYS B CA 1
ATOM 5655 C C . LYS B 1 365 ? -2.758 4.688 10.281 1 96.88 365 LYS B C 1
ATOM 5657 O O . LYS B 1 365 ? -2.42 5.863 10.438 1 96.88 365 LYS B O 1
ATOM 5662 N N . SER B 1 366 ? -3.846 4.289 9.602 1 95.62 366 SER B N 1
ATOM 5663 C CA . SER B 1 366 ? -4.531 5.203 8.695 1 95.62 366 SER B CA 1
ATOM 5664 C C . SER B 1 366 ? -5.816 5.738 9.32 1 95.62 366 SER B C 1
ATOM 5666 O O . SER B 1 366 ? -6.582 6.445 8.664 1 95.62 366 SER B O 1
ATOM 5668 N N . GLN B 1 367 ? -6.059 5.367 10.656 1 97.19 367 GLN B N 1
ATOM 5669 C CA . GLN B 1 367 ? -7.293 5.785 11.32 1 97.19 367 GLN B CA 1
ATOM 5670 C C . GLN B 1 367 ? -7.051 6.992 12.227 1 97.19 367 GLN B C 1
ATOM 5672 O O . GLN B 1 367 ? -5.953 7.156 12.766 1 97.19 367 GLN B O 1
#

Nearest PDB structures (foldseek):
  7dib-assembly1_A  TM=9.501E-01  e=4.612E-37  Candidatus Filomicrobium marinum
  6qkb-assembly1_B  TM=9.417E-01  e=3.438E-36  Paracoccus denitrificans
  7yqa-assembly1_A  TM=9.379E-01  e=1.508E-34  Chlamydomonas reinhardtii
  7yqa-assembly2_C  TM=9.283E-01  e=5.522E-35  Chlamydomonas reinhardtii
  7yqa-assembly2_D  TM=9.382E-01  e=1.508E-34  Chlamydomonas reinhardtii

Solvent-accessible surface area (backbone atoms only — not comparable to full-atom values): 36704 Å² total; per-residue (Å²): 98,50,59,87,71,55,75,42,43,39,42,36,31,38,45,69,45,28,51,48,22,49,48,52,52,36,52,50,27,61,74,68,72,35,44,37,28,34,27,42,66,32,67,24,26,61,67,60,52,50,50,46,37,74,56,61,28,74,26,33,24,26,62,25,63,45,35,45,49,55,38,49,75,71,69,54,60,46,37,32,30,75,38,51,69,59,42,72,71,52,42,52,51,47,49,58,45,36,76,78,39,60,65,37,32,36,30,43,56,47,73,68,49,51,55,54,50,24,52,49,13,54,72,69,73,42,57,37,34,29,24,45,27,32,31,55,75,80,71,50,56,31,28,52,66,92,45,45,62,63,50,49,58,56,51,68,71,36,88,23,42,41,65,39,22,35,34,43,58,52,72,81,50,40,67,44,42,50,38,67,59,28,43,54,56,47,41,53,46,44,39,51,51,28,51,48,50,52,51,32,48,75,69,73,39,65,55,80,38,30,36,24,44,31,57,60,32,56,89,46,43,72,73,28,88,51,58,41,32,33,30,37,37,47,45,48,30,39,29,42,57,66,70,64,32,50,37,76,92,63,46,81,73,63,87,54,45,69,13,36,34,34,37,30,31,27,49,28,56,74,49,93,73,38,32,17,26,41,39,10,55,53,57,36,52,76,58,97,83,46,57,45,43,49,72,68,48,81,51,49,45,55,41,54,79,80,46,52,52,54,20,16,30,39,34,45,47,84,87,38,77,71,78,54,68,53,41,74,44,36,25,32,44,26,43,47,39,59,22,49,44,34,39,62,47,37,36,31,27,52,94,61,26,52,76,48,74,44,57,24,75,38,44,56,38,56,51,98,48,59,87,71,54,75,41,43,40,41,34,32,37,45,67,47,30,51,48,21,48,49,52,52,35,50,50,27,62,75,67,74,34,44,37,28,33,26,41,66,32,67,25,24,62,68,60,50,50,50,45,38,75,55,60,30,73,26,33,23,26,63,23,63,45,36,45,48,54,38,48,75,70,68,54,59,48,37,32,30,74,40,54,67,61,41,72,70,52,41,51,52,46,50,55,45,34,75,80,40,60,64,38,31,37,31,43,54,48,72,67,48,50,55,54,50,24,53,49,13,54,72,69,73,44,59,39,34,29,24,45,26,33,32,54,76,80,73,50,54,30,27,53,66,91,46,44,63,63,52,50,57,56,50,68,73,35,88,23,43,39,65,39,22,36,35,43,57,52,72,83,49,40,67,44,40,51,38,67,60,30,41,55,56,47,39,53,46,44,38,52,53,29,50,48,51,52,51,33,48,75,68,72,38,66,57,81,37,31,34,24,45,32,57,58,33,56,88,46,45,72,73,28,87,53,60,42,30,33,30,37,36,47,44,49,30,38,30,40,56,65,69,63,32,50,38,74,92,63,45,81,74,63,88,55,46,68,12,35,34,36,37,31,30,26,49,27,56,74,50,93,72,38,33,16,26,40,39,10,55,51,56,38,52,75,59,97,84,47,59,43,44,50,72,71,48,80,51,48,42,54,40,54,79,81,48,52,52,55,20,17,31,38,34,46,48,83,86,37,76,71,79,54,69,53,40,74,43,36,25,32,44,25,45,48,39,56,21,48,45,34,38,63,47,37,37,30,27,52,95,59,24,53,76,48,74,44,58,22,75,39,42,56,39,56,54

Secondary structure (DSSP, 8-state):
-BGGGS-SSEEEEEHHHHHHHHHHHHHHHHHHT-EE--BTTTT--HHHHHHHHHTT-S-EEESSHHHHHHHHHTT---EEE-S---SHHHHHHHHHHHHH-TT-EEEE--HHHHHHHHHHHHHHT-PEEEEEEB--SS-SSSB-GGGHHHHHHHHTT-TTEEEEEEEE--GGGTT-SSHHHHHHHHHHHHHHHHHHHHHHHHTT----EEEE--GGGTTTGGGSTT--EE---GGGT--HHHHTSPPGGG-SS-SS---EEEEEEEEE---SSEEEES-STTTS---SS---EE-SSTTEEEE-TT--SS-EEEEE-TTPPPPPTT-EEEEE-S-HHHHHTT-SEEEEEETTEEEEEEE-TTTT---/-BGGGS-SSEEEEEHHHHHHHHHHHHHHHHHHT-EE--BTTTT--HHHHHHHHHTT-S-EEESSHHHHHHHHHTT---EEE-S---SHHHHHHHHHHHHH-TT-EEEE--HHHHHHHHHHHHHHT-PEEEEEEB--SS-SSSB-GGGHHHHHHHHTT-TTEEEEEEEE--GGGTT-S-HHHHHHHHHHHHHHHHHHHHHHHHTT----EEEE--TTTTTTGGGSTT--EE---GGGT--HHHHTSPPGGG-SS-SS---EEEEEEEEE---SSEEEES-STTTS---SS---EE-SSTTEEEE-TT--SS-EEEEE-TTPPPPPTT-EEEEE-S-HHHHHTT-SEEEEEETTEEEEEEE-TTTT---

Organism: NCBI:txid458